Protein AF-0000000072946483 (afdb_homodimer)

Secondary structure (DSSP, 8-state):
---------GGG---TTBS--HHHHHHT--SSPEEEEEEES---HHHHHHHHHHHHHTT-SEEEEE-TTS---S--HHHHHHHHHHHTHHHH-B--EEEEE-HHHHHHIIIIIT-PEEEEEE-S-----TT---EEETT-HHHHHHHHT-SEEEEEEE-TTT--S-HHHHH-SEEEE----TT---PPPHHHHHHHHHHHHHHHHTTS-----BPPSS----/---------GGG---TTBS--HHHHHHT--SSPEEEEEEES---HHHHHHHHHHHHHTT-SEEEEE-TTS--TT--HHHHHHHHHHHTHHHH-B--EEEEE-HHHHHHIIIIIT-PEEEEEE-S-----TT---EEETT-HHHHHHHHT-SEEEEEEE-GGG--S-HHHHH-SEEEE----TT---PPPHHHHHHHHHHHHHHHHTTS-----BPPSS----

Sequence (444 aa):
MLISPAKRTFTTWSAPFLYPSLASLLAREGPMPHTLVMADSIEFSSNAGSILRHSYLLGVSGVLFGSYTGVSEHQSKAWMRSSLRMSMCYKRGGCPVVPSCDILAAVEELKMRLGYTVCILGDGYITDDSCQIPRYDLSRPQTSGKFLEAPRLLLITGGESQRRADDLLCKADVLCEVPALPYSHFSYNVGCAVTLALFERFKITRSWPRPVTIPPTCASVSMLISPAKRTFTTWSAPFLYPSLASLLAREGPMPHTLVMADSIEFSSNAGSILRHSYLLGVSGVLFGSYTGVSEHQSKAWMRSSLRMSMCYKRGGCPVVPSCDILAAVEELKMRLGYTVCILGDGYITDDSCQIPRYDLSRPQTSGKFLEAPRLLLITGGESQRRADDLLCKADVLCEVPALPYSHFSYNVGCAVTLALFERFKITRSWPRPVTIPPTCASVS

InterPro domains:
  IPR029026 tRNA (guanine-N1-)-methyltransferase, N-terminal [G3DSA:3.40.1280.10] (32-207)
  IPR029028 Alpha/beta knot methyltransferases [SSF75217] (31-203)

Structure (mmCIF, N/CA/C/O backbone):
data_AF-0000000072946483-model_v1
#
loop_
_entity.id
_entity.type
_entity.pdbx_description
1 polymer 'tRNA/rRNA methyltransferase SpoU type domain-containing protein'
#
loop_
_atom_site.group_PDB
_atom_site.id
_atom_site.type_symbol
_atom_site.label_atom_id
_atom_site.label_alt_id
_atom_site.label_comp_id
_atom_site.label_asym_id
_atom_site.label_entity_id
_atom_site.label_seq_id
_atom_site.pdbx_PDB_ins_code
_atom_site.Cartn_x
_atom_site.Cartn_y
_atom_site.Cartn_z
_atom_site.occupancy
_atom_site.B_iso_or_equiv
_atom_site.auth_seq_id
_atom_site.auth_comp_id
_atom_site.auth_asym_id
_atom_site.auth_atom_id
_atom_site.pdbx_PDB_model_num
ATOM 1 N N . MET A 1 1 ? -25.219 -16.609 34.625 1 22.17 1 MET A N 1
ATOM 2 C CA . MET A 1 1 ? -25.844 -15.609 33.781 1 22.17 1 MET A CA 1
ATOM 3 C C . MET A 1 1 ? -24.875 -15.141 32.688 1 22.17 1 MET A C 1
ATOM 5 O O . MET A 1 1 ? -23.812 -14.594 33 1 22.17 1 MET A O 1
ATOM 9 N N . LEU A 1 2 ? -24.703 -15.734 31.547 1 24.56 2 LEU A N 1
ATOM 10 C CA . LEU A 1 2 ? -23.766 -15.727 30.422 1 24.56 2 LEU A CA 1
ATOM 11 C C . LEU A 1 2 ? -23.812 -14.391 29.688 1 24.56 2 LEU A C 1
ATOM 13 O O . LEU A 1 2 ? -24.891 -13.953 29.281 1 24.56 2 LEU A O 1
ATOM 17 N N . ILE A 1 3 ? -23.109 -13.453 30.141 1 28.8 3 ILE A N 1
ATOM 18 C CA . ILE A 1 3 ? -23.188 -12.086 29.656 1 28.8 3 ILE A CA 1
ATOM 19 C C . ILE A 1 3 ? -23.141 -12.078 28.125 1 28.8 3 ILE A C 1
ATOM 21 O O . ILE A 1 3 ? -22.234 -12.664 27.516 1 28.8 3 ILE A O 1
ATOM 25 N N . SER A 1 4 ? -24.219 -11.992 27.469 1 31.03 4 SER A N 1
ATOM 26 C CA . SER A 1 4 ? -24.469 -11.922 26.047 1 31.03 4 SER A CA 1
ATOM 27 C C . SER A 1 4 ? -23.547 -10.922 25.359 1 31.03 4 SER A C 1
ATOM 29 O O . SER A 1 4 ? -23.297 -9.836 25.891 1 31.03 4 SER A O 1
ATOM 31 N N . PRO A 1 5 ? -22.609 -11.359 24.609 1 34.78 5 PRO A N 1
ATOM 32 C CA . PRO A 1 5 ? -21.656 -10.414 24.016 1 34.78 5 PRO A CA 1
ATOM 33 C C . PRO A 1 5 ? -22.328 -9.18 23.422 1 34.78 5 PRO A C 1
ATOM 35 O O . PRO A 1 5 ? -23.25 -9.305 22.625 1 34.78 5 PRO A O 1
ATOM 38 N N . ALA A 1 6 ? -22.703 -8.211 24.203 1 32.62 6 ALA A N 1
ATOM 39 C CA . ALA A 1 6 ? -23.422 -7.004 23.781 1 32.62 6 ALA A CA 1
ATOM 40 C C . ALA A 1 6 ? -22.922 -6.531 22.422 1 32.62 6 ALA A C 1
ATOM 42 O O . ALA A 1 6 ? -21.719 -6.469 22.172 1 32.62 6 ALA A O 1
ATOM 43 N N . LYS A 1 7 ? -23.625 -6.691 21.328 1 36.5 7 LYS A N 1
ATOM 44 C CA . LYS A 1 7 ? -23.562 -6.109 19.984 1 36.5 7 LYS A CA 1
ATOM 45 C C . LYS A 1 7 ? -23.047 -4.672 20.047 1 36.5 7 LYS A C 1
ATOM 47 O O . LYS A 1 7 ? -23.781 -3.756 20.406 1 36.5 7 LYS A O 1
ATOM 52 N N . ARG A 1 8 ? -21.875 -4.371 20.406 1 38.44 8 ARG A N 1
ATOM 53 C CA . ARG A 1 8 ? -21.391 -2.998 20.469 1 38.44 8 ARG A CA 1
ATOM 54 C C . ARG A 1 8 ? -21.609 -2.281 19.141 1 38.44 8 ARG A C 1
ATOM 56 O O . ARG A 1 8 ? -21.188 -2.77 18.078 1 38.44 8 ARG A O 1
ATOM 63 N N . THR A 1 9 ? -22.688 -1.587 18.812 1 39.88 9 THR A N 1
ATOM 64 C CA . THR A 1 9 ? -23.109 -0.805 17.656 1 39.88 9 THR A CA 1
ATOM 65 C C . THR A 1 9 ? -22.125 0.33 17.391 1 39.88 9 THR A C 1
ATOM 67 O O . THR A 1 9 ? -21.391 0.752 18.281 1 39.88 9 THR A O 1
ATOM 70 N N . PHE A 1 10 ? -21.719 0.591 16.141 1 43.47 10 PHE A N 1
ATOM 71 C CA . PHE A 1 10 ? -21 1.771 15.68 1 43.47 10 PHE A CA 1
ATOM 72 C C . PHE A 1 10 ? -21.453 3.016 16.438 1 43.47 10 PHE A C 1
ATOM 74 O O . PHE A 1 10 ? -20.688 3.971 16.578 1 43.47 10 PHE A O 1
ATOM 81 N N . THR A 1 11 ? -22.656 3.197 16.734 1 43.09 11 THR A N 1
ATOM 82 C CA . THR A 1 11 ? -23.219 4.348 17.438 1 43.09 11 THR A CA 1
ATOM 83 C C . THR A 1 11 ? -22.422 4.652 18.703 1 43.09 11 THR A C 1
ATOM 85 O O . THR A 1 11 ? -22.281 5.816 19.094 1 43.09 11 THR A O 1
ATOM 88 N N . THR A 1 12 ? -22.125 3.709 19.469 1 44.38 12 THR A N 1
ATOM 89 C CA . THR A 1 12 ? -21.547 3.906 20.797 1 44.38 12 THR A CA 1
ATOM 90 C C . THR A 1 12 ? -20.016 3.902 20.734 1 44.38 12 THR A C 1
ATOM 92 O O . THR A 1 12 ? -19.344 3.785 21.75 1 44.38 12 THR A O 1
ATOM 95 N N . TRP A 1 13 ? -19.516 3.564 19.672 1 46.69 13 TRP A N 1
ATOM 96 C CA . TRP A 1 13 ? -18.062 3.623 19.734 1 46.69 13 TRP A CA 1
ATOM 97 C C . TRP A 1 13 ? -17.594 4.98 20.266 1 46.69 13 TRP A C 1
ATOM 99 O O . TRP A 1 13 ? -17.453 5.93 19.484 1 46.69 13 TRP A O 1
ATOM 109 N N . SER A 1 14 ? -18.188 5.621 21.219 1 47.38 14 SER A N 1
ATOM 110 C CA . SER A 1 14 ? -17.641 6.629 22.109 1 47.38 14 SER A CA 1
ATOM 111 C C . SER A 1 14 ? -16.234 6.234 22.594 1 47.38 14 SER A C 1
ATOM 113 O O . SER A 1 14 ? -15.945 6.34 23.797 1 47.38 14 SER A O 1
ATOM 115 N N . ALA A 1 15 ? -15.641 5.402 21.859 1 49.12 15 ALA A N 1
ATOM 116 C CA . ALA A 1 15 ? -14.367 5.215 22.547 1 49.12 15 ALA A CA 1
ATOM 117 C C . ALA A 1 15 ? -13.648 6.547 22.734 1 49.12 15 ALA A C 1
ATOM 119 O O . ALA A 1 15 ? -13.633 7.387 21.828 1 49.12 15 ALA A O 1
ATOM 120 N N . PRO A 1 16 ? -13.609 7.004 23.953 1 46.94 16 PRO A N 1
ATOM 121 C CA . PRO A 1 16 ? -12.883 8.234 24.297 1 46.94 16 PRO A CA 1
ATOM 122 C C . PRO A 1 16 ? -11.711 8.5 23.359 1 46.94 16 PRO A C 1
ATOM 124 O O . PRO A 1 16 ? -11.281 9.648 23.219 1 46.94 16 PRO A O 1
ATOM 127 N N . PHE A 1 17 ? -11.164 7.504 22.875 1 52.47 17 PHE A N 1
ATOM 128 C CA . PHE A 1 17 ? -9.945 7.746 22.109 1 52.47 17 PHE A CA 1
ATOM 129 C C . PHE A 1 17 ? -10.281 8.195 20.688 1 52.47 17 PHE A C 1
ATOM 131 O O . PHE A 1 17 ? -9.414 8.711 19.984 1 52.47 17 PHE A O 1
ATOM 138 N N . LEU A 1 18 ? -11.609 8.148 20.578 1 61.16 18 LEU A N 1
ATOM 139 C CA . LEU A 1 18 ? -12.039 8.625 19.281 1 61.16 18 LEU A CA 1
ATOM 140 C C . LEU A 1 18 ? -12.289 10.125 19.297 1 61.16 18 LEU A C 1
ATOM 142 O O . LEU A 1 18 ? -12.93 10.641 20.219 1 61.16 18 LEU A O 1
ATOM 146 N N . TYR A 1 19 ? -11.477 10.859 18.703 1 70.31 19 TYR A N 1
ATOM 147 C CA . TYR A 1 19 ? -11.656 12.219 18.219 1 70.31 19 TYR A CA 1
ATOM 148 C C . TYR A 1 19 ? -11.047 13.227 19.188 1 70.31 19 TYR A C 1
ATOM 150 O O . TYR A 1 19 ? -11.727 14.164 19.625 1 70.31 19 TYR A O 1
ATOM 158 N N . PRO A 1 20 ? -9.781 12.898 19.625 1 76.75 20 PRO A N 1
ATOM 159 C CA . PRO A 1 20 ? -9.117 13.953 20.391 1 76.75 20 PRO A CA 1
ATOM 160 C C . PRO A 1 20 ? -8.93 15.234 19.594 1 76.75 20 PRO A C 1
ATOM 162 O O . PRO A 1 20 ? -8.93 15.203 18.359 1 76.75 20 PRO A O 1
ATOM 165 N N . SER A 1 21 ? -8.906 16.328 20.438 1 84.25 21 SER A N 1
ATOM 166 C CA . SER A 1 21 ? -8.383 17.516 19.781 1 84.25 21 SER A CA 1
ATOM 167 C C . SER A 1 21 ? -6.902 17.359 19.453 1 84.25 21 SER A C 1
ATOM 169 O O . SER A 1 21 ? -6.219 16.5 20.016 1 84.25 21 SER A O 1
ATOM 171 N N . LEU A 1 22 ? -6.438 18.156 18.469 1 87.19 22 LEU A N 1
ATOM 172 C CA . LEU A 1 22 ? -5.016 18.141 18.156 1 87.19 22 LEU A CA 1
ATOM 173 C C . LEU A 1 22 ? -4.18 18.422 19.406 1 87.19 22 LEU A C 1
ATOM 175 O O . LEU A 1 22 ? -3.176 17.75 19.656 1 87.19 22 LEU A O 1
ATOM 179 N N . ALA A 1 23 ? -4.598 19.375 20.156 1 87.38 23 ALA A N 1
ATOM 180 C CA . ALA A 1 23 ? -3.887 19.75 21.375 1 87.38 23 ALA A CA 1
ATOM 181 C C . ALA A 1 23 ? -3.803 18.578 22.344 1 87.38 23 ALA A C 1
ATOM 183 O O . ALA A 1 23 ? -2.75 18.312 22.938 1 87.38 23 ALA A O 1
ATOM 184 N N . SER A 1 24 ? -4.887 17.828 22.516 1 85.12 24 SER A N 1
ATOM 185 C CA . SER A 1 24 ? -4.914 16.688 23.422 1 85.12 24 SER A CA 1
ATOM 186 C C . SER A 1 24 ? -4.023 15.562 22.906 1 85.12 24 SER A C 1
ATOM 188 O O . SER A 1 24 ? -3.383 14.867 23.703 1 85.12 24 SER A O 1
ATOM 190 N N . LEU A 1 25 ? -4.02 15.367 21.641 1 84.94 25 LEU A N 1
ATOM 191 C CA . LEU A 1 25 ? -3.156 14.367 21.016 1 84.94 25 LEU A CA 1
ATOM 192 C C . LEU A 1 25 ? -1.687 14.68 21.281 1 84.94 25 LEU A C 1
ATOM 194 O O . LEU A 1 25 ? -0.921 13.797 21.688 1 84.94 25 LEU A O 1
ATOM 198 N N . LEU A 1 26 ? -1.35 15.883 21.172 1 85.5 26 LEU A N 1
ATOM 199 C CA . LEU A 1 26 ? 0.041 16.312 21.297 1 85.5 26 LEU A CA 1
ATOM 200 C C . LEU A 1 26 ? 0.484 16.297 22.766 1 85.5 26 LEU A C 1
ATOM 202 O O . LEU A 1 26 ? 1.663 16.078 23.062 1 85.5 26 LEU A O 1
ATOM 206 N N . ALA A 1 27 ? -0.431 16.5 23.656 1 82.5 27 ALA A N 1
ATOM 207 C CA . ALA A 1 27 ? -0.135 16.5 25.094 1 82.5 27 ALA A CA 1
ATOM 208 C C . ALA A 1 27 ? 0.237 15.109 25.578 1 82.5 27 ALA A C 1
ATOM 210 O O . ALA A 1 27 ? 0.903 14.961 26.609 1 82.5 27 ALA A O 1
ATOM 211 N N . ARG A 1 28 ? -0.182 14.141 24.828 1 75.44 28 ARG A N 1
ATOM 212 C CA . ARG A 1 28 ? 0.054 12.758 25.234 1 75.44 28 ARG A CA 1
ATOM 213 C C . ARG A 1 28 ? 1.258 12.172 24.516 1 75.44 28 ARG A C 1
ATOM 215 O O . ARG A 1 28 ? 1.491 10.961 24.562 1 75.44 28 ARG A O 1
ATOM 222 N N . GLU A 1 29 ? 1.857 13.023 23.828 1 71.81 29 GLU A N 1
ATOM 223 C CA . GLU A 1 29 ? 2.98 12.516 23.047 1 71.81 29 GLU A CA 1
ATOM 224 C C . GLU A 1 29 ? 4.066 11.938 23.953 1 71.81 29 GLU A C 1
ATOM 226 O O . GLU A 1 29 ? 4.484 12.578 24.922 1 71.81 29 GLU A O 1
ATOM 231 N N . GLY A 1 30 ? 4.219 10.703 23.891 1 65.81 30 GLY A N 1
ATOM 232 C CA . GLY A 1 30 ? 5.297 10.039 24.609 1 65.81 30 GLY A CA 1
ATOM 233 C C . GLY A 1 30 ? 6.656 10.242 23.969 1 65.81 30 GLY A C 1
ATOM 234 O O . GLY A 1 30 ? 6.863 11.211 23.234 1 65.81 30 GLY A O 1
ATOM 235 N N . PRO A 1 31 ? 7.551 9.328 24.375 1 66.81 31 PRO A N 1
ATOM 236 C CA . PRO A 1 31 ? 8.898 9.43 23.812 1 66.81 31 PRO A CA 1
ATOM 237 C C . PRO A 1 31 ? 8.922 9.297 22.297 1 66.81 31 PRO A C 1
ATOM 239 O O . PRO A 1 31 ? 8.094 8.594 21.719 1 66.81 31 PRO A O 1
ATOM 242 N N . MET A 1 32 ? 9.883 9.953 21.688 1 66.06 32 MET A N 1
ATOM 243 C CA . MET A 1 32 ? 10.117 9.945 20.234 1 66.06 32 MET A CA 1
ATOM 244 C C . MET A 1 32 ? 10.555 8.562 19.766 1 66.06 32 MET A C 1
ATOM 246 O O . MET A 1 32 ? 11.039 7.758 20.562 1 66.06 32 MET A O 1
ATOM 250 N N . PRO A 1 33 ? 10.102 8.273 18.484 1 73.5 33 PRO A N 1
ATOM 251 C CA . PRO A 1 33 ? 9.625 9.164 17.422 1 73.5 33 PRO A CA 1
ATOM 252 C C . PRO A 1 33 ? 8.102 9.266 17.375 1 73.5 33 PRO A C 1
ATOM 254 O O . PRO A 1 33 ? 7.41 8.344 17.812 1 73.5 33 PRO A O 1
ATOM 257 N N . HIS A 1 34 ? 7.684 10.492 16.844 1 88.56 34 HIS A N 1
ATOM 258 C CA . HIS A 1 34 ? 6.27 10.758 16.609 1 88.56 34 HIS A CA 1
ATOM 259 C C . HIS A 1 34 ? 5.988 10.953 15.125 1 88.56 34 HIS A C 1
ATOM 261 O O . HIS A 1 34 ? 6.664 11.734 14.461 1 88.56 34 HIS A O 1
ATOM 267 N N . THR A 1 35 ? 5.102 10.102 14.656 1 94.44 35 THR A N 1
ATOM 268 C CA . THR A 1 35 ? 4.641 10.234 13.281 1 94.44 35 THR A CA 1
ATOM 269 C C . THR A 1 35 ? 3.168 10.625 13.242 1 94.44 35 THR A C 1
ATOM 271 O O . THR A 1 35 ? 2.33 9.977 13.875 1 94.44 35 THR A O 1
ATOM 274 N N . LEU A 1 36 ? 2.898 11.711 12.578 1 95.44 36 LEU A N 1
ATOM 275 C CA . LEU A 1 36 ? 1.517 12.086 12.297 1 95.44 36 LEU A CA 1
ATOM 276 C C . LEU A 1 36 ? 1.228 12.008 10.805 1 95.44 36 LEU A C 1
ATOM 278 O O . LEU A 1 36 ? 2.096 12.312 9.984 1 95.44 36 LEU A O 1
ATOM 282 N N . VAL A 1 37 ? 0.019 11.586 10.5 1 96.88 37 VAL A N 1
ATOM 283 C CA . VAL A 1 37 ? -0.457 11.609 9.125 1 96.88 37 VAL A CA 1
ATOM 284 C C . VAL A 1 37 ? -1.591 12.625 8.992 1 96.88 37 VAL A C 1
ATOM 286 O O . VAL A 1 37 ? -2.553 12.594 9.766 1 96.88 37 VAL A O 1
ATOM 289 N N . MET A 1 38 ? -1.411 13.531 8.102 1 95.5 38 MET A N 1
ATOM 290 C CA . MET A 1 38 ? -2.465 14.484 7.77 1 95.5 38 MET A CA 1
ATOM 291 C C . MET A 1 38 ? -3.068 14.188 6.406 1 95.5 38 MET A C 1
ATOM 293 O O . MET A 1 38 ? -2.373 14.227 5.391 1 95.5 38 MET A O 1
ATOM 297 N N . ALA A 1 39 ? -4.305 13.828 6.43 1 93.31 39 ALA A N 1
ATOM 298 C CA . ALA A 1 39 ? -5.043 13.469 5.223 1 93.31 39 ALA A CA 1
ATOM 299 C C . ALA A 1 39 ? -5.918 14.617 4.746 1 93.31 39 ALA A C 1
ATOM 301 O O . ALA A 1 39 ? -6.965 14.898 5.336 1 93.31 39 ALA A O 1
ATOM 302 N N . ASP A 1 40 ? -5.508 15.18 3.609 1 90.31 40 ASP A N 1
ATOM 303 C CA . ASP A 1 40 ? -6.156 16.359 3.053 1 90.31 40 ASP A CA 1
ATOM 304 C C . ASP A 1 40 ? -7.207 15.977 2.014 1 90.31 40 ASP A C 1
ATOM 306 O O . ASP A 1 40 ? -6.871 15.469 0.939 1 90.31 40 ASP A O 1
ATOM 310 N N . SER A 1 41 ? -8.477 16.234 2.34 1 88.25 41 SER A N 1
ATOM 311 C CA . SER A 1 41 ? -9.586 16.156 1.397 1 88.25 41 SER A CA 1
ATOM 312 C C . SER A 1 41 ? -9.703 14.75 0.813 1 88.25 41 SER A C 1
ATOM 314 O O . SER A 1 41 ? -9.82 14.586 -0.403 1 88.25 41 SER A O 1
ATOM 316 N N . ILE A 1 42 ? -9.57 13.797 1.718 1 89.62 42 ILE A N 1
ATOM 317 C CA . ILE A 1 42 ? -9.773 12.422 1.281 1 89.62 42 ILE A CA 1
ATOM 318 C C . ILE A 1 42 ? -11.242 12.203 0.935 1 89.62 42 ILE A C 1
ATOM 320 O O . ILE A 1 42 ? -12.125 12.445 1.763 1 89.62 42 ILE A O 1
ATOM 324 N N . GLU A 1 43 ? -11.516 11.75 -0.214 1 85.88 43 GLU A N 1
ATOM 325 C CA . GLU A 1 43 ? -12.883 11.688 -0.724 1 85.88 43 GLU A CA 1
ATOM 326 C C . GLU A 1 43 ? -13.562 10.383 -0.317 1 85.88 43 GLU A C 1
ATOM 328 O O . GLU A 1 43 ? -14.688 10.391 0.189 1 85.88 43 GLU A O 1
ATOM 333 N N . PHE A 1 44 ? -12.867 9.32 -0.447 1 87.5 44 PHE A N 1
ATOM 334 C CA . PHE A 1 44 ? -13.516 8.023 -0.284 1 87.5 44 PHE A CA 1
ATOM 335 C C . PHE A 1 44 ? -13.195 7.426 1.081 1 87.5 44 PHE A C 1
ATOM 337 O O . PHE A 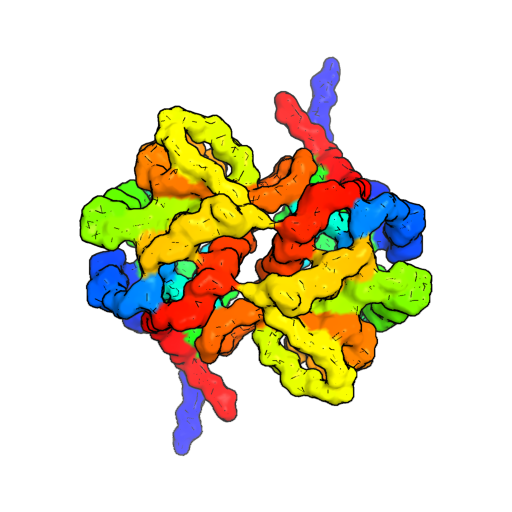1 44 ? -12.031 7.359 1.479 1 87.5 44 PHE A O 1
ATOM 344 N N . SER A 1 45 ? -14.195 6.922 1.759 1 89.88 45 SER A N 1
ATOM 345 C CA . SER A 1 45 ? -14.039 6.332 3.084 1 89.88 45 SER A CA 1
ATOM 346 C C . SER A 1 45 ? -13.141 5.102 3.035 1 89.88 45 SER A C 1
ATOM 348 O O . SER A 1 45 ? -12.461 4.789 4.016 1 89.88 45 SER A O 1
ATOM 350 N N . SER A 1 46 ? -13.078 4.434 1.913 1 89.69 46 SER A N 1
ATOM 351 C CA . SER A 1 46 ? -12.195 3.277 1.769 1 89.69 46 SER A CA 1
ATOM 352 C C . SER A 1 46 ? -10.727 3.682 1.89 1 89.69 46 SER A C 1
ATOM 354 O O . SER A 1 46 ? -9.93 2.959 2.486 1 89.69 46 SER A O 1
ATOM 356 N N . ASN A 1 47 ? -10.461 4.867 1.349 1 91.88 47 ASN A N 1
ATOM 357 C CA . ASN A 1 47 ? -9.102 5.375 1.461 1 91.88 47 ASN A CA 1
ATOM 358 C C . ASN A 1 47 ? -8.773 5.801 2.891 1 91.88 47 ASN A C 1
ATOM 360 O O . ASN A 1 47 ? -7.695 5.504 3.4 1 91.88 47 ASN A O 1
ATOM 364 N N . ALA A 1 48 ? -9.719 6.43 3.477 1 92.31 48 ALA A N 1
ATOM 365 C CA . ALA A 1 48 ? -9.539 6.82 4.871 1 92.31 48 ALA A CA 1
ATOM 366 C C . ALA A 1 48 ? -9.344 5.594 5.762 1 92.31 48 ALA A C 1
ATOM 368 O O . ALA A 1 48 ? -8.492 5.59 6.652 1 92.31 48 ALA A O 1
ATOM 369 N N . GLY A 1 49 ? -10.148 4.598 5.492 1 92.44 49 GLY A N 1
ATOM 370 C CA . GLY A 1 49 ? -10.008 3.352 6.23 1 92.44 49 GLY A CA 1
ATOM 371 C C . GLY A 1 49 ? -8.633 2.725 6.078 1 92.44 49 GLY A C 1
ATOM 372 O O . GLY A 1 49 ? -8.047 2.264 7.059 1 92.44 49 GLY A O 1
ATOM 373 N N . SER A 1 50 ? -8.156 2.721 4.895 1 94.31 50 SER A N 1
ATOM 374 C CA . SER A 1 50 ? -6.828 2.186 4.621 1 94.31 50 SER A CA 1
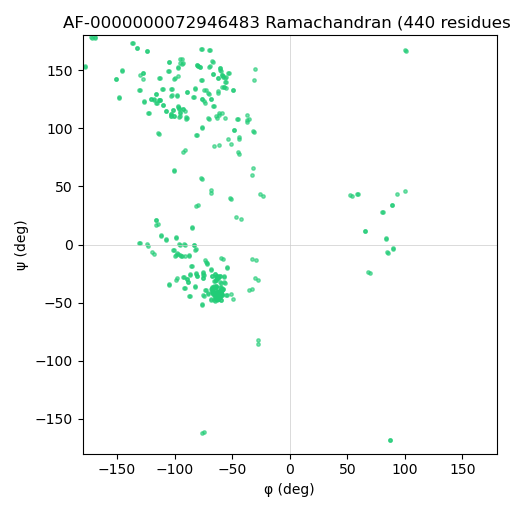ATOM 375 C C . SER A 1 50 ? -5.754 2.98 5.355 1 94.31 50 SER A C 1
ATOM 377 O O . SER A 1 50 ? -4.855 2.398 5.969 1 94.31 50 SER A O 1
ATOM 379 N N . ILE A 1 51 ? -5.859 4.266 5.332 1 95.62 51 ILE A N 1
ATOM 380 C CA . ILE A 1 51 ? -4.91 5.137 6.012 1 95.62 51 ILE A CA 1
ATOM 381 C C . ILE A 1 51 ? -4.93 4.852 7.512 1 95.62 51 ILE A C 1
ATOM 383 O O . ILE A 1 51 ? -3.879 4.691 8.133 1 95.62 51 ILE A O 1
ATOM 387 N N . LEU A 1 52 ? -6.086 4.707 8.023 1 92.94 52 LEU A N 1
ATOM 388 C CA . LEU A 1 52 ? -6.23 4.457 9.453 1 92.94 52 LEU A CA 1
ATOM 389 C C . LEU A 1 52 ? -5.641 3.104 9.828 1 92.94 52 LEU A C 1
ATOM 391 O O . LEU A 1 52 ? -4.871 3.004 10.789 1 92.94 52 LEU A O 1
ATOM 395 N N . ARG A 1 53 ? -5.98 2.119 9.094 1 92.62 53 ARG A N 1
ATOM 396 C CA . ARG A 1 53 ? -5.516 0.769 9.391 1 92.62 53 ARG A CA 1
ATOM 397 C C . ARG A 1 53 ? -3.992 0.693 9.359 1 92.62 53 ARG A C 1
ATOM 399 O O . ARG A 1 53 ? -3.371 0.185 10.289 1 92.62 53 ARG A O 1
ATOM 406 N N . HIS A 1 54 ? -3.438 1.211 8.375 1 95.38 54 HIS A N 1
ATOM 407 C CA . HIS A 1 54 ? -2 1.045 8.188 1 95.38 54 HIS A CA 1
ATOM 408 C C . HIS A 1 54 ? -1.215 2.02 9.062 1 95.38 54 HIS A C 1
ATOM 410 O O . HIS A 1 54 ? -0.077 1.738 9.445 1 95.38 54 HIS A O 1
ATOM 416 N N . SER A 1 55 ? -1.841 3.139 9.375 1 93.88 55 SER A N 1
ATOM 417 C CA . SER A 1 55 ? -1.236 4.012 10.375 1 93.88 55 SER A CA 1
ATOM 418 C C . SER A 1 55 ? -1.079 3.297 11.719 1 93.88 55 SER A C 1
ATOM 420 O O . SER A 1 55 ? -0.029 3.389 12.352 1 93.88 55 SER A O 1
ATOM 422 N N . TYR A 1 56 ? -2.035 2.521 12.062 1 89.56 56 TYR A N 1
ATOM 423 C CA . TYR A 1 56 ? -1.969 1.745 13.297 1 89.56 56 TYR A CA 1
ATOM 424 C C . TYR A 1 56 ? -0.894 0.668 13.203 1 89.56 56 TYR A C 1
ATOM 426 O O . TYR A 1 56 ? -0.047 0.552 14.094 1 89.56 56 TYR A O 1
ATOM 434 N N . LEU A 1 57 ? -0.914 -0.019 12.141 1 91.06 57 LEU A N 1
ATOM 435 C CA . LEU A 1 57 ? 0.004 -1.14 11.961 1 91.06 57 LEU A CA 1
ATOM 436 C C . LEU A 1 57 ? 1.453 -0.665 11.977 1 91.06 57 LEU A C 1
ATOM 438 O O . LEU A 1 57 ? 2.35 -1.407 12.383 1 91.06 57 LEU A O 1
ATOM 442 N N . LEU A 1 58 ? 1.643 0.584 11.57 1 93 58 LEU A N 1
ATOM 443 C CA . LEU A 1 58 ? 3.018 1.02 11.344 1 93 58 LEU A CA 1
ATOM 444 C C . LEU A 1 58 ? 3.432 2.062 12.375 1 93 58 LEU A C 1
ATOM 446 O O . LEU A 1 58 ? 4.457 2.729 12.211 1 93 58 LEU A O 1
ATOM 450 N N . GLY A 1 59 ? 2.602 2.295 13.359 1 89.12 59 GLY A N 1
ATOM 451 C CA . GLY A 1 59 ? 3.018 3 14.562 1 89.12 59 GLY A CA 1
ATOM 452 C C . GLY A 1 59 ? 2.852 4.504 14.461 1 89.12 59 GLY A C 1
ATOM 453 O O . GLY A 1 59 ? 3.664 5.262 14.992 1 89.12 59 GLY A O 1
ATOM 454 N N . VAL A 1 60 ? 1.899 4.938 13.805 1 92.75 60 VAL A N 1
ATOM 455 C CA . VAL A 1 60 ? 1.576 6.355 13.703 1 92.75 60 VAL A CA 1
ATOM 456 C C . VAL A 1 60 ? 0.912 6.832 14.992 1 92.75 60 VAL A C 1
ATOM 458 O O . VAL A 1 60 ? 0.077 6.129 15.562 1 92.75 60 VAL A O 1
ATOM 461 N N . SER A 1 61 ? 1.282 8.031 15.352 1 91.31 61 SER A N 1
ATOM 462 C CA . SER A 1 61 ? 0.81 8.562 16.625 1 91.31 61 SER A CA 1
ATOM 463 C C . SER A 1 61 ? -0.604 9.125 16.5 1 91.31 61 SER A C 1
ATOM 465 O O . SER A 1 61 ? -1.317 9.25 17.5 1 91.31 61 SER A O 1
ATOM 467 N N . GLY A 1 62 ? -0.964 9.5 15.352 1 91.88 62 GLY A N 1
ATOM 468 C CA . GLY A 1 62 ? -2.297 10.031 15.109 1 91.88 62 GLY A CA 1
ATOM 469 C C . GLY A 1 62 ? -2.543 10.375 13.648 1 91.88 62 GLY A C 1
ATOM 470 O O . GLY A 1 62 ? -1.605 10.688 12.914 1 91.88 62 GLY A O 1
ATOM 471 N N . VAL A 1 63 ? -3.795 10.312 13.305 1 93.81 63 VAL A N 1
ATOM 472 C CA . VAL A 1 63 ? -4.207 10.695 11.961 1 93.81 63 VAL A CA 1
ATOM 473 C C . VAL A 1 63 ? -5.121 11.922 12.031 1 93.81 63 VAL A C 1
ATOM 475 O O . VAL A 1 63 ? -6.086 11.938 12.797 1 93.81 63 VAL A O 1
ATOM 478 N N . LEU A 1 64 ? -4.77 12.922 11.219 1 93.06 64 LEU A N 1
ATOM 479 C CA . LEU A 1 64 ? -5.527 14.164 11.141 1 93.06 64 LEU A CA 1
ATOM 480 C C . LEU A 1 64 ? -6.246 14.273 9.797 1 93.06 64 LEU A C 1
ATOM 482 O O . LEU A 1 64 ? -5.605 14.273 8.742 1 93.06 64 LEU A O 1
ATOM 486 N N . PHE A 1 65 ? -7.551 14.367 9.898 1 91.31 65 PHE A N 1
ATOM 487 C CA . PHE A 1 65 ? -8.32 14.617 8.68 1 91.31 65 PHE A CA 1
ATOM 488 C C . PHE A 1 65 ? -8.703 16.094 8.578 1 91.31 65 PHE A C 1
ATOM 490 O O . PHE A 1 65 ? -8.977 16.734 9.586 1 91.31 65 PHE A O 1
ATOM 497 N N . GLY A 1 66 ? -8.672 16.594 7.355 1 87 66 GLY A N 1
ATOM 498 C CA . GLY A 1 66 ? -9.078 17.969 7.121 1 87 66 GLY A CA 1
ATOM 499 C C . GLY A 1 66 ? -9.164 18.312 5.648 1 87 66 GLY A C 1
ATOM 500 O O . GLY A 1 66 ? -9.141 17.438 4.789 1 87 66 GLY A O 1
ATOM 501 N N . SER A 1 67 ? -9.57 19.5 5.414 1 79.06 67 SER A N 1
ATOM 502 C CA . SER A 1 67 ? -9.594 20.016 4.051 1 79.06 67 SER A CA 1
ATOM 503 C C . SER A 1 67 ? -8.922 21.375 3.963 1 79.06 67 SER A C 1
ATOM 505 O O . SER A 1 67 ? -9.109 22.234 4.836 1 79.06 67 SER A O 1
ATOM 507 N N . TYR A 1 68 ? -8.102 21.453 2.973 1 66.69 68 TYR A N 1
ATOM 508 C CA . TYR A 1 68 ? -7.434 22.719 2.73 1 66.69 68 TYR A CA 1
ATOM 509 C C . TYR A 1 68 ? -8.438 23.812 2.361 1 66.69 68 TYR A C 1
ATOM 511 O O . TYR A 1 68 ? -8.258 24.969 2.711 1 66.69 68 TYR A O 1
ATOM 519 N N . THR A 1 69 ? -9.477 23.422 1.627 1 61.53 69 THR A N 1
ATOM 520 C CA . THR A 1 69 ? -10.438 24.438 1.179 1 61.53 69 THR A CA 1
ATOM 521 C C . THR A 1 69 ? -11.484 24.703 2.256 1 61.53 69 THR A C 1
ATOM 523 O O . THR A 1 69 ? -12.328 25.594 2.102 1 61.53 69 THR A O 1
ATOM 526 N N . GLY A 1 70 ? -11.227 24.25 3.473 1 58.31 70 GLY A N 1
ATOM 527 C CA . GLY A 1 70 ? -12.133 24.484 4.582 1 58.31 70 GLY A CA 1
ATOM 528 C C . GLY A 1 70 ? -13.438 23.719 4.457 1 58.31 70 GLY A C 1
ATOM 529 O O . GLY A 1 70 ? -14.219 23.656 5.41 1 58.31 70 GLY A O 1
ATOM 530 N N . VAL A 1 71 ? -13.891 23.344 3.283 1 53.25 71 VAL A N 1
ATOM 531 C CA . VAL A 1 71 ? -15.164 22.656 3.105 1 53.25 71 VAL A CA 1
ATOM 532 C C . VAL A 1 71 ? -14.953 21.141 3.156 1 53.25 71 VAL A C 1
ATOM 534 O O . VAL A 1 71 ? -14.25 20.578 2.312 1 53.25 71 VAL A O 1
ATOM 537 N N . SER A 1 72 ? -14.859 20.547 4.297 1 55.66 72 SER A N 1
ATOM 538 C CA . SER A 1 72 ? -14.773 19.094 4.332 1 55.66 72 SER A CA 1
ATOM 539 C C . SER A 1 72 ? -16.141 18.453 4.102 1 55.66 72 SER A C 1
ATOM 541 O O . SER A 1 72 ? -16.812 18.062 5.055 1 55.66 72 SER A O 1
ATOM 543 N N . GLU A 1 73 ? -16.734 18.781 2.994 1 52.47 73 GLU A N 1
ATOM 544 C CA . GLU A 1 73 ? -18.094 18.281 2.758 1 52.47 73 GLU A CA 1
ATOM 545 C C . GLU A 1 73 ? -18.156 16.766 2.885 1 52.47 73 GLU A C 1
ATOM 547 O O . GLU A 1 73 ? -19.203 16.219 3.225 1 52.47 73 GLU A O 1
ATOM 552 N N . HIS A 1 74 ? -16.984 16.172 2.754 1 55.69 74 HIS A N 1
ATOM 553 C CA . HIS A 1 74 ? -17.078 14.727 2.621 1 55.69 74 HIS A CA 1
ATOM 554 C C . HIS A 1 74 ? -16.844 14.031 3.959 1 55.69 74 HIS A C 1
ATOM 556 O O . HIS A 1 74 ? -17.188 12.859 4.125 1 55.69 74 HIS A O 1
ATOM 562 N N . GLN A 1 75 ? -16.438 14.859 4.887 1 62.66 75 GLN A N 1
ATOM 563 C CA . GLN A 1 75 ? -16.078 14.172 6.129 1 62.66 75 GLN A CA 1
ATOM 564 C C . GLN A 1 75 ? -17.219 14.281 7.152 1 62.66 75 GLN A C 1
ATOM 566 O O . GLN A 1 75 ? -17.016 14.836 8.242 1 62.66 75 GLN A O 1
ATOM 571 N N . SER A 1 76 ? -18.266 13.703 6.766 1 73.69 76 SER A N 1
ATOM 572 C CA . SER A 1 76 ? -19.438 13.609 7.633 1 73.69 76 SER A CA 1
ATOM 573 C C . SER A 1 76 ? -19.25 12.539 8.703 1 73.69 76 SER A C 1
ATOM 575 O O . SER A 1 76 ? -18.266 11.789 8.672 1 73.69 76 SER A O 1
ATOM 577 N N . LYS A 1 77 ? -20.156 12.609 9.617 1 78.62 77 LYS A N 1
ATOM 578 C CA . LYS A 1 77 ? -20.156 11.562 10.633 1 78.62 77 LYS A CA 1
ATOM 579 C C . LYS A 1 77 ? -20.312 10.18 10 1 78.62 77 LYS A C 1
ATOM 581 O O . LYS A 1 77 ? -19.672 9.219 10.43 1 78.62 77 LYS A O 1
ATOM 586 N N . ALA A 1 78 ? -21.125 10.188 9.008 1 83.5 78 ALA A N 1
ATOM 587 C CA . ALA A 1 78 ? -21.344 8.93 8.305 1 83.5 78 ALA A CA 1
ATOM 588 C C . ALA A 1 78 ? -20.078 8.484 7.57 1 83.5 78 ALA A C 1
ATOM 590 O O . ALA A 1 78 ? -19.75 7.297 7.562 1 83.5 78 ALA A O 1
ATOM 591 N N . TRP A 1 79 ? -19.359 9.398 7.039 1 86.06 79 TRP A N 1
ATOM 592 C CA . TRP A 1 79 ? -18.109 9.133 6.352 1 86.06 79 TRP A CA 1
ATOM 593 C C . TRP A 1 79 ? -17.062 8.594 7.324 1 86.06 79 TRP A C 1
ATOM 595 O O . TRP A 1 79 ? -16.406 7.586 7.047 1 86.06 79 TRP A O 1
ATOM 605 N N . MET A 1 80 ? -17 9.18 8.414 1 85 80 MET A N 1
ATOM 606 C CA . MET A 1 80 ? -16.031 8.773 9.414 1 85 80 MET A CA 1
ATOM 607 C C . MET A 1 80 ? -16.359 7.387 9.961 1 85 80 MET A C 1
ATOM 609 O O . MET A 1 80 ? -15.461 6.559 10.156 1 85 80 MET A O 1
ATOM 613 N N . ARG 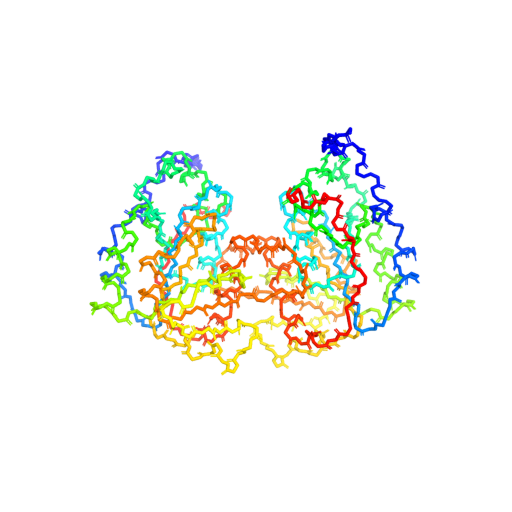A 1 81 ? -17.609 7.168 10.172 1 82.62 81 ARG A N 1
ATOM 614 C CA . ARG A 1 81 ? -18.047 5.852 10.641 1 82.62 81 ARG A CA 1
ATOM 615 C C . ARG A 1 81 ? -17.688 4.766 9.633 1 82.62 81 ARG A C 1
ATOM 617 O O . ARG A 1 81 ? -17.188 3.701 10.008 1 82.62 81 ARG A O 1
ATOM 624 N N . SER A 1 82 ? -17.969 5.102 8.445 1 87.31 82 SER A N 1
ATOM 625 C CA . SER A 1 82 ? -17.625 4.164 7.379 1 87.31 82 SER A CA 1
ATOM 626 C C . SER A 1 82 ? -16.109 3.926 7.32 1 87.31 82 SER A C 1
ATOM 628 O O . SER A 1 82 ? -15.664 2.789 7.164 1 87.31 82 SER A O 1
ATOM 630 N N . SER A 1 83 ? -15.352 4.953 7.484 1 89.06 83 SER A N 1
ATOM 631 C CA . SER A 1 83 ? -13.898 4.859 7.457 1 89.06 83 SER A CA 1
ATOM 632 C C . SER A 1 83 ? -13.375 3.988 8.594 1 89.06 83 SER A C 1
ATOM 634 O O . SER A 1 83 ? -12.508 3.137 8.383 1 89.06 83 SER A O 1
ATOM 636 N N . LEU A 1 84 ? -13.891 4.184 9.68 1 86 84 LEU A N 1
ATOM 637 C CA . LEU A 1 84 ? -13.477 3.422 10.852 1 86 84 LEU A CA 1
ATOM 638 C C . LEU A 1 84 ? -13.852 1.949 10.703 1 86 84 LEU A C 1
ATOM 640 O O . LEU A 1 84 ? -13.062 1.068 11.055 1 86 84 LEU A O 1
ATOM 644 N N . ARG A 1 85 ? -14.977 1.721 10.203 1 84.31 85 ARG A N 1
ATOM 645 C CA . ARG A 1 85 ? -15.406 0.346 9.977 1 84.31 85 ARG A CA 1
ATOM 646 C C . ARG A 1 85 ? -14.484 -0.362 8.992 1 84.31 85 ARG A C 1
ATOM 648 O O . ARG A 1 85 ? -14.047 -1.489 9.242 1 84.31 85 ARG A O 1
ATOM 655 N N . MET A 1 86 ? -14.211 0.312 7.969 1 86.62 86 MET A N 1
ATOM 656 C CA . MET A 1 86 ? -13.383 -0.276 6.922 1 86.62 86 MET A CA 1
ATOM 657 C C . MET A 1 86 ? -11.953 -0.491 7.414 1 86.62 86 MET A C 1
ATOM 659 O O . MET A 1 86 ? -11.25 -1.378 6.926 1 86.62 86 MET A O 1
ATOM 663 N N . SER A 1 87 ? -11.555 0.302 8.336 1 87.56 87 SER A N 1
ATOM 664 C CA . SER A 1 87 ? -10.211 0.175 8.891 1 87.56 87 SER A CA 1
ATOM 665 C C . SER A 1 87 ? -10.109 -1.022 9.828 1 87.56 87 SER A C 1
ATOM 667 O O . SER A 1 87 ? -9.008 -1.479 10.148 1 87.56 87 SER A O 1
ATOM 669 N N . MET A 1 88 ? -11.25 -1.449 10.406 1 81.12 88 MET A N 1
ATOM 670 C CA . MET A 1 88 ? -11.383 -2.488 11.43 1 81.12 88 MET A CA 1
ATOM 671 C C . MET A 1 88 ? -10.719 -2.059 12.734 1 81.12 88 MET A C 1
ATOM 673 O O . MET A 1 88 ? -10.477 -2.887 13.617 1 81.12 88 MET A O 1
ATOM 677 N N . CYS A 1 89 ? -10.375 -0.844 12.828 1 75.62 89 CYS A N 1
ATOM 678 C CA . CYS A 1 89 ? -9.711 -0.341 14.031 1 75.62 89 CYS A CA 1
ATOM 679 C C . CYS A 1 89 ? -10.625 -0.44 15.242 1 75.62 89 CYS A C 1
ATOM 681 O O . CYS A 1 89 ? -10.156 -0.591 16.375 1 75.62 89 CYS A O 1
ATOM 683 N N . TYR A 1 90 ? -11.844 -0.385 15.008 1 67.44 90 TYR A N 1
ATOM 684 C CA . TYR A 1 90 ? -12.797 -0.474 16.109 1 67.44 90 TYR A CA 1
ATOM 685 C C . TYR A 1 90 ? -12.719 -1.833 16.781 1 67.44 90 TYR A C 1
ATOM 687 O O . TYR A 1 90 ? -12.93 -1.938 18 1 67.44 90 TYR A O 1
ATOM 695 N N . LYS A 1 91 ? -12.375 -2.818 16.031 1 69.44 91 LYS A N 1
ATOM 696 C CA . LYS A 1 91 ? -12.344 -4.18 16.547 1 69.44 91 LYS A CA 1
ATOM 697 C C . LYS A 1 91 ? -10.953 -4.531 17.078 1 69.44 91 LYS A C 1
ATOM 699 O O . LYS A 1 91 ? -10.836 -5.23 18.094 1 69.44 91 LYS A O 1
ATOM 704 N N . ARG A 1 92 ? -9.984 -3.906 16.531 1 72.38 92 ARG A N 1
ATOM 705 C CA . ARG A 1 92 ? -8.648 -4.453 16.766 1 72.38 92 ARG A CA 1
ATOM 706 C C . ARG A 1 92 ? -7.727 -3.412 17.375 1 72.38 92 ARG A C 1
ATOM 708 O O . ARG A 1 92 ? -6.574 -3.709 17.703 1 72.38 92 ARG A O 1
ATOM 715 N N . GLY A 1 93 ? -8.242 -2.266 17.594 1 76.5 93 GLY A N 1
ATOM 716 C CA . GLY A 1 93 ? -7.402 -1.162 18.031 1 76.5 93 GLY A CA 1
ATOM 717 C C . GLY A 1 93 ? -7.023 -0.216 16.906 1 76.5 93 GLY A C 1
ATOM 718 O O . GLY A 1 93 ? -7.316 -0.482 15.734 1 76.5 93 GLY A O 1
ATOM 719 N N . GLY A 1 94 ? -6.504 0.89 17.328 1 82.81 94 GLY A N 1
ATOM 720 C CA . GLY A 1 94 ? -6.152 1.896 16.344 1 82.81 94 GLY A CA 1
ATOM 721 C C . GLY A 1 94 ? -5.328 3.033 16.906 1 82.81 94 GLY A C 1
ATOM 722 O O . GLY A 1 94 ? -4.953 3.004 18.094 1 82.81 94 GLY A O 1
ATOM 723 N N . CYS A 1 95 ? -4.969 3.93 16.062 1 84.88 95 CYS A N 1
ATOM 724 C CA . CYS A 1 95 ? -4.328 5.164 16.5 1 84.88 95 CYS A CA 1
ATOM 725 C C . CYS A 1 95 ? -5.352 6.285 16.656 1 84.88 95 CYS A C 1
ATOM 727 O O . CYS A 1 95 ? -6.457 6.203 16.109 1 84.88 95 CYS A O 1
ATOM 729 N N . PRO A 1 96 ? -5.02 7.309 17.422 1 86.56 96 PRO A N 1
ATOM 730 C CA . PRO A 1 96 ? -5.934 8.445 17.594 1 86.56 96 PRO A CA 1
ATOM 731 C C . PRO A 1 96 ? -6.266 9.125 16.266 1 86.56 96 PRO A C 1
ATOM 733 O O . PRO A 1 96 ? -5.41 9.219 15.375 1 86.56 96 PRO A O 1
ATOM 736 N N . VAL A 1 97 ? -7.539 9.602 16.234 1 89.62 97 VAL A N 1
ATOM 737 C CA . VAL A 1 97 ? -8.016 10.242 15.008 1 89.62 97 VAL A CA 1
ATOM 738 C C . VAL A 1 97 ? -8.57 11.625 15.32 1 89.62 97 VAL A C 1
ATOM 740 O O . VAL A 1 97 ? -9.438 11.773 16.188 1 89.62 97 VAL A O 1
ATOM 743 N N . VAL A 1 98 ? -8.008 12.609 14.656 1 88.38 98 VAL A N 1
ATOM 744 C CA . VAL A 1 98 ? -8.594 13.938 14.648 1 88.38 98 VAL A CA 1
ATOM 745 C C . VAL A 1 98 ? -9.461 14.117 13.398 1 88.38 98 VAL A C 1
ATOM 747 O O . VAL A 1 98 ? -8.945 14.242 12.289 1 88.38 98 VAL A O 1
ATOM 750 N N . PRO A 1 99 ? -10.742 14.172 13.602 1 85.31 99 PRO A N 1
ATOM 751 C CA . PRO A 1 99 ? -11.633 14.055 12.445 1 85.31 99 PRO A CA 1
ATOM 752 C C . PRO A 1 99 ? -11.672 15.32 11.594 1 85.31 99 PRO A C 1
ATOM 754 O O . PRO A 1 99 ? -12.062 15.273 10.422 1 85.31 99 PRO A O 1
ATOM 757 N N . SER A 1 100 ? -11.391 16.438 12.211 1 84.25 100 SER A N 1
ATOM 758 C CA . SER A 1 100 ? -11.422 17.703 11.477 1 84.25 100 SER A CA 1
ATOM 759 C C . SER A 1 100 ? -10.398 18.688 12.039 1 84.25 100 SER A C 1
ATOM 761 O O . SER A 1 100 ? -10.305 18.859 13.258 1 84.25 100 SER A O 1
ATOM 763 N N . CYS A 1 101 ? -9.602 19.141 11.094 1 84 101 CYS A N 1
ATOM 764 C CA . CYS A 1 101 ? -8.656 20.188 11.492 1 84 101 CYS A CA 1
ATOM 765 C C . CYS A 1 101 ? -8.43 21.172 10.359 1 84 101 CYS A C 1
ATOM 767 O O . CYS A 1 101 ? -8.672 20.859 9.195 1 84 101 CYS A O 1
ATOM 769 N N . ASP A 1 102 ? -8.141 22.422 10.758 1 85.62 102 ASP A N 1
ATOM 770 C CA . ASP A 1 102 ? -7.598 23.391 9.812 1 85.62 102 ASP A CA 1
ATOM 771 C C . ASP A 1 102 ? -6.16 23.031 9.438 1 85.62 102 ASP A C 1
ATOM 773 O O . ASP A 1 102 ? -5.234 23.25 10.219 1 85.62 102 ASP A O 1
ATOM 777 N N . ILE A 1 103 ? -6.027 22.578 8.203 1 89.69 103 ILE A N 1
ATOM 778 C CA . ILE A 1 103 ? -4.781 21.969 7.77 1 89.69 103 ILE A CA 1
ATOM 779 C C . ILE A 1 103 ? -3.645 22.984 7.844 1 89.69 103 ILE A C 1
ATOM 781 O O . ILE A 1 103 ? -2.58 22.688 8.398 1 89.69 103 ILE A O 1
ATOM 785 N N . LEU A 1 104 ? -3.871 24.203 7.328 1 88.94 104 LEU A N 1
ATOM 786 C CA . LEU A 1 104 ? -2.82 25.203 7.301 1 88.94 104 LEU A CA 1
ATOM 787 C C . LEU A 1 104 ? -2.408 25.609 8.711 1 88.94 104 LEU A C 1
ATOM 789 O O . LEU A 1 104 ? -1.216 25.672 9.023 1 88.94 104 LEU A O 1
ATOM 793 N N . ALA A 1 105 ? -3.359 25.828 9.539 1 89.5 105 ALA A N 1
ATOM 794 C CA . ALA A 1 105 ? -3.086 26.219 10.922 1 89.5 105 ALA A CA 1
ATOM 795 C C . ALA A 1 105 ? -2.373 25.094 11.68 1 89.5 105 ALA A C 1
ATOM 797 O O . ALA A 1 105 ? -1.444 25.359 12.445 1 89.5 105 ALA A O 1
ATOM 798 N N . ALA A 1 106 ? -2.809 23.875 11.461 1 92.69 106 ALA A N 1
ATOM 799 C CA . ALA A 1 106 ? -2.203 22.719 12.125 1 92.69 106 ALA A CA 1
ATOM 800 C C . ALA A 1 106 ? -0.747 22.547 11.703 1 92.69 106 ALA A C 1
ATOM 802 O O . ALA A 1 106 ? 0.122 22.281 12.539 1 92.69 106 ALA A O 1
ATOM 803 N N . VAL A 1 107 ? -0.515 22.703 10.445 1 94.25 107 VAL A N 1
ATOM 804 C CA . VAL A 1 107 ? 0.841 22.562 9.922 1 94.25 107 VAL A CA 1
ATOM 805 C C . VAL A 1 107 ? 1.746 23.625 10.555 1 94.25 107 VAL A C 1
ATOM 807 O O . VAL A 1 107 ? 2.861 23.312 10.984 1 94.25 107 VAL A O 1
ATOM 810 N N . GLU A 1 108 ? 1.25 24.828 10.609 1 92.81 108 GLU A N 1
ATOM 811 C CA . GLU A 1 108 ? 2.031 25.906 11.195 1 92.81 108 GLU A CA 1
ATOM 812 C C . GLU A 1 108 ? 2.348 25.641 12.664 1 92.81 108 GLU A C 1
ATOM 814 O O . GLU A 1 108 ? 3.49 25.797 13.102 1 92.81 108 GLU A O 1
ATOM 819 N N . GLU A 1 109 ? 1.38 25.219 13.328 1 92.88 109 GLU A N 1
ATOM 820 C CA . GLU A 1 109 ? 1.56 24.906 14.742 1 92.88 109 GLU A CA 1
ATOM 821 C C . GLU A 1 109 ? 2.545 23.766 14.938 1 92.88 109 GLU A C 1
ATOM 823 O O . GLU A 1 109 ? 3.473 23.859 15.742 1 92.88 109 GLU A O 1
ATOM 828 N N . LEU A 1 110 ? 2.402 22.703 14.219 1 95.5 110 LEU A N 1
ATOM 829 C CA . LEU A 1 110 ? 3.238 21.516 14.344 1 95.5 110 LEU A CA 1
ATOM 830 C C . LEU A 1 110 ? 4.68 21.812 13.953 1 95.5 110 LEU A C 1
ATOM 832 O O . LEU A 1 110 ? 5.617 21.359 14.617 1 95.5 110 LEU A O 1
ATOM 836 N N . LYS A 1 111 ? 4.816 22.609 12.945 1 95.5 111 LYS A N 1
ATOM 837 C CA . LYS A 1 111 ? 6.16 22.938 12.461 1 95.5 111 LYS A CA 1
ATOM 838 C C . LYS A 1 111 ? 6.84 23.938 13.383 1 95.5 111 LYS A C 1
ATOM 840 O O . LYS A 1 111 ? 7.945 23.703 13.867 1 95.5 111 LYS A O 1
ATOM 845 N N . MET A 1 112 ? 6.207 25.031 13.695 1 94 112 MET A N 1
ATOM 846 C CA . MET A 1 112 ? 6.844 26.156 14.367 1 94 112 MET A CA 1
ATOM 847 C C . MET A 1 112 ? 6.906 25.922 15.875 1 94 112 MET A C 1
ATOM 849 O O . MET A 1 112 ? 7.895 26.281 16.516 1 94 112 MET A O 1
ATOM 853 N N . ARG A 1 113 ? 5.945 25.328 16.438 1 91.06 113 ARG A N 1
ATOM 854 C CA . ARG A 1 113 ? 5.879 25.234 17.891 1 91.06 113 ARG A CA 1
ATOM 855 C C . ARG A 1 113 ? 6.402 23.875 18.375 1 91.06 113 ARG A C 1
ATOM 857 O O . ARG A 1 113 ? 6.988 23.781 19.453 1 91.06 113 ARG A O 1
ATOM 864 N N . LEU A 1 114 ? 6.262 22.828 17.531 1 91.81 114 LEU A N 1
ATOM 865 C CA . LEU A 1 114 ? 6.559 21.5 18.062 1 91.81 114 LEU A CA 1
ATOM 866 C C . LEU A 1 114 ? 7.703 20.844 17.281 1 91.81 114 LEU A C 1
ATOM 868 O O . LEU A 1 114 ? 8.148 19.75 17.641 1 91.81 114 LEU A O 1
ATOM 872 N N . GLY A 1 115 ? 8.133 21.453 16.234 1 93.12 115 GLY A N 1
ATOM 873 C CA . GLY A 1 115 ? 9.344 21.031 15.562 1 93.12 115 GLY A CA 1
ATOM 874 C C . GLY A 1 115 ? 9.141 19.844 14.648 1 93.12 115 GLY A C 1
ATOM 875 O O . GLY A 1 115 ? 10.055 19.047 14.43 1 93.12 115 GLY A O 1
ATOM 876 N N . TYR A 1 116 ? 7.977 19.656 14.109 1 95.75 116 TYR A N 1
ATOM 877 C CA . TYR A 1 116 ? 7.727 18.578 13.156 1 95.75 116 TYR A CA 1
ATOM 878 C C . TYR A 1 116 ? 8.367 18.875 11.812 1 95.75 116 TYR A C 1
ATOM 880 O O . TYR A 1 116 ? 8.328 20.016 11.336 1 95.75 116 TYR A O 1
ATOM 888 N N . THR A 1 117 ? 9.039 17.891 11.297 1 96.25 117 THR A N 1
ATOM 889 C CA . THR A 1 117 ? 9.383 17.938 9.875 1 96.25 117 THR A CA 1
ATOM 890 C C . THR A 1 117 ? 8.148 17.656 9.016 1 96.25 117 THR A C 1
ATOM 892 O O . THR A 1 117 ? 7.508 16.609 9.164 1 96.25 117 THR A O 1
ATOM 895 N N . VAL A 1 118 ? 7.82 18.594 8.125 1 96.38 118 VAL A N 1
ATOM 896 C CA . VAL A 1 118 ? 6.617 18.5 7.312 1 96.38 118 VAL A CA 1
ATOM 897 C C . VAL A 1 118 ? 6.969 17.922 5.941 1 96.38 118 VAL A C 1
ATOM 899 O O . VAL A 1 118 ? 7.719 18.531 5.176 1 96.38 118 VAL A O 1
ATOM 902 N N . CYS A 1 119 ? 6.383 16.781 5.664 1 95.5 119 CYS A N 1
ATOM 903 C CA . CYS A 1 119 ? 6.598 16.094 4.398 1 95.5 119 CYS A CA 1
ATOM 904 C C . CYS A 1 119 ? 5.297 15.961 3.617 1 95.5 119 CYS A C 1
ATOM 906 O O . CYS A 1 119 ? 4.301 15.453 4.137 1 95.5 119 CYS A O 1
ATOM 908 N N . ILE A 1 120 ? 5.312 16.453 2.373 1 93.06 120 ILE A N 1
ATOM 909 C CA . ILE A 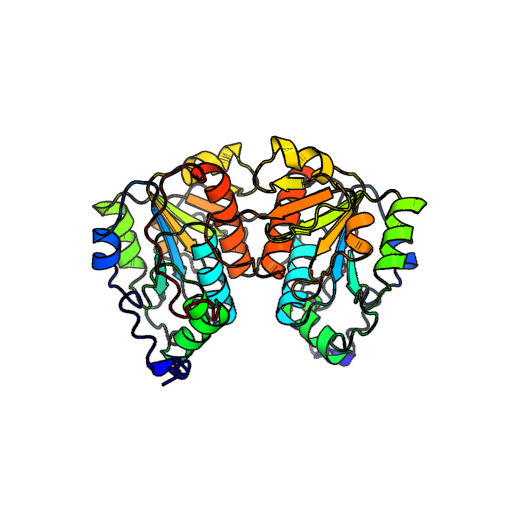1 120 ? 4.18 16.219 1.48 1 93.06 120 ILE A CA 1
ATOM 910 C C . ILE A 1 120 ? 4.477 15.039 0.559 1 93.06 120 ILE A C 1
ATOM 912 O O . ILE A 1 120 ? 5.551 14.969 -0.047 1 93.06 120 ILE A O 1
ATOM 916 N N . LEU A 1 121 ? 3.521 14.156 0.573 1 92.25 121 LEU A N 1
ATOM 917 C CA . LEU A 1 121 ? 3.652 13.008 -0.319 1 92.25 121 LEU A CA 1
ATOM 918 C C . LEU A 1 121 ? 3.16 13.352 -1.722 1 92.25 121 LEU A C 1
ATOM 920 O O . LEU A 1 121 ? 2.064 13.898 -1.885 1 92.25 121 LEU A O 1
ATOM 924 N N . GLY A 1 122 ? 4.043 13.094 -2.732 1 86.69 122 GLY A N 1
ATOM 925 C CA . GLY A 1 122 ? 3.697 13.352 -4.121 1 86.69 122 GLY A CA 1
ATOM 926 C C . GLY A 1 122 ? 3.836 12.125 -5.008 1 86.69 122 GLY A C 1
ATOM 927 O O . GLY A 1 122 ? 4.312 11.086 -4.562 1 86.69 122 GLY A O 1
ATOM 928 N N . ASP A 1 123 ? 3.254 12.266 -6.199 1 77.56 123 ASP A N 1
ATOM 929 C CA . ASP A 1 123 ? 3.328 11.18 -7.168 1 77.56 123 ASP A CA 1
ATOM 930 C C . ASP A 1 123 ? 4.102 11.602 -8.414 1 77.56 123 ASP A C 1
ATOM 932 O O . ASP A 1 123 ? 3.943 11.016 -9.484 1 77.56 123 ASP A O 1
ATOM 936 N N . GLY A 1 124 ? 4.875 12.586 -8.281 1 73.44 124 GLY A N 1
ATOM 937 C CA . GLY A 1 124 ? 5.688 13.047 -9.391 1 73.44 124 GLY A CA 1
ATOM 938 C C . GLY A 1 124 ? 4.992 14.094 -10.242 1 73.44 124 GLY A C 1
ATOM 939 O O . GLY A 1 124 ? 5.609 14.695 -11.125 1 73.44 124 GLY A O 1
ATOM 940 N N . TYR A 1 125 ? 3.746 14.406 -9.93 1 72.94 125 TYR A N 1
ATOM 941 C CA . TYR A 1 125 ? 2.996 15.289 -10.812 1 72.94 125 TYR A CA 1
ATOM 942 C C . TYR A 1 125 ? 2.953 16.703 -10.25 1 72.94 125 TYR A C 1
ATOM 944 O O . TYR A 1 125 ? 2.42 17.609 -10.891 1 72.94 125 TYR A O 1
ATOM 952 N N . ILE A 1 126 ? 3.461 16.859 -9.125 1 73.12 126 ILE A N 1
ATOM 953 C CA . ILE A 1 126 ? 3.6 18.219 -8.602 1 73.12 126 ILE A CA 1
ATOM 954 C C . ILE A 1 126 ? 4.773 18.906 -9.281 1 73.12 126 ILE A C 1
ATOM 956 O O . ILE A 1 126 ? 5.934 18.609 -9 1 73.12 126 ILE A O 1
ATOM 960 N N . THR A 1 127 ? 4.441 19.703 -10.203 1 73.25 127 THR A N 1
ATOM 961 C CA . THR A 1 127 ? 5.48 20.328 -11.016 1 73.25 127 THR A CA 1
ATOM 962 C C . THR A 1 127 ? 5.766 21.75 -10.531 1 73.25 127 THR A C 1
ATOM 964 O O . THR A 1 127 ? 6.77 22.359 -10.914 1 73.25 127 THR A O 1
ATOM 967 N N . ASP A 1 128 ? 4.93 22.203 -9.656 1 74.5 128 ASP A N 1
ATOM 968 C CA . ASP A 1 128 ? 5.145 23.547 -9.133 1 74.5 128 ASP A CA 1
ATOM 969 C C . ASP A 1 128 ? 6.434 23.625 -8.32 1 74.5 128 ASP A C 1
ATOM 971 O O . ASP A 1 128 ? 6.578 22.938 -7.309 1 74.5 128 ASP A O 1
ATOM 975 N N . ASP A 1 129 ? 7.34 24.453 -8.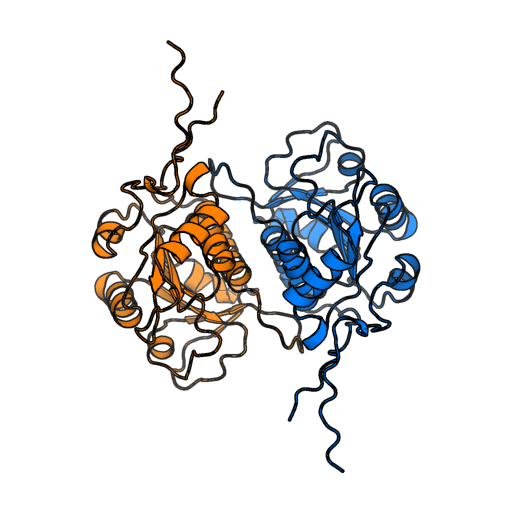75 1 79.62 129 ASP A N 1
ATOM 976 C CA . ASP A 1 129 ? 8.633 24.562 -8.078 1 79.62 129 ASP A CA 1
ATOM 977 C C . ASP A 1 129 ? 8.812 25.953 -7.473 1 79.62 129 ASP A C 1
ATOM 979 O O . ASP A 1 129 ? 9.938 26.359 -7.164 1 79.62 129 ASP A O 1
ATOM 983 N N . SER A 1 130 ? 7.758 26.656 -7.332 1 82.81 130 SER A N 1
ATOM 984 C CA . SER A 1 130 ? 7.848 28.031 -6.852 1 82.81 130 SER A CA 1
ATOM 985 C C . SER A 1 130 ? 8.359 28.094 -5.418 1 82.81 130 SER A C 1
ATOM 987 O O . SER A 1 130 ? 9.125 29 -5.062 1 82.81 130 SER A O 1
ATOM 989 N N . CYS A 1 131 ? 8.062 27.125 -4.66 1 87 131 CYS A N 1
ATOM 990 C CA . CYS A 1 131 ? 8.422 27.109 -3.244 1 87 131 CYS A CA 1
ATOM 991 C C . CYS A 1 131 ? 9.82 26.531 -3.037 1 87 131 CYS A C 1
ATOM 993 O O . CYS A 1 131 ? 10.383 26.641 -1.945 1 87 131 CYS A O 1
ATOM 995 N N . GLN A 1 132 ? 10.43 25.984 -4.008 1 88.31 132 GLN A N 1
ATOM 996 C CA . GLN A 1 132 ? 11.789 25.438 -4.004 1 88.31 132 GLN A CA 1
ATOM 997 C C . GLN A 1 132 ? 11.977 24.453 -2.859 1 88.31 132 GLN A C 1
ATOM 999 O O . GLN A 1 132 ? 12.969 24.516 -2.127 1 88.31 132 GLN A O 1
ATOM 1004 N N . ILE A 1 133 ? 11.102 23.656 -2.615 1 89.12 133 ILE A N 1
ATOM 1005 C CA . ILE A 1 133 ? 11.195 22.625 -1.575 1 89.12 133 ILE A CA 1
ATOM 1006 C C . ILE A 1 133 ? 11.969 21.422 -2.104 1 89.12 133 ILE A C 1
ATOM 1008 O O . ILE A 1 133 ? 11.805 21.031 -3.262 1 89.12 133 ILE A O 1
ATOM 1012 N N . PRO A 1 134 ? 12.922 20.953 -1.257 1 91.62 134 PRO A N 1
ATOM 1013 C CA . PRO A 1 134 ? 13.641 19.75 -1.706 1 91.62 134 PRO A CA 1
ATOM 1014 C C . PRO A 1 134 ? 12.711 18.594 -2.029 1 91.62 134 PRO A C 1
ATOM 1016 O O . PRO A 1 134 ? 11.711 18.375 -1.337 1 91.62 134 PRO A O 1
ATOM 1019 N N . ARG A 1 135 ? 13.078 17.906 -3.115 1 91.06 135 ARG A N 1
ATOM 1020 C CA . ARG A 1 135 ? 12.328 16.734 -3.564 1 91.06 135 ARG A CA 1
ATOM 1021 C C . ARG A 1 135 ? 13.148 15.461 -3.371 1 91.06 135 ARG A C 1
ATOM 1023 O O . ARG A 1 135 ? 14.336 15.43 -3.693 1 91.06 135 ARG A O 1
ATOM 1030 N N . TYR A 1 136 ? 12.477 14.508 -2.842 1 92.31 136 TYR A N 1
ATOM 1031 C CA . TYR A 1 136 ? 13.164 13.234 -2.629 1 92.31 136 TYR A CA 1
ATOM 1032 C C . TYR A 1 136 ? 12.367 12.086 -3.232 1 92.31 136 TYR A C 1
ATOM 1034 O O . TYR A 1 136 ? 11.133 12.125 -3.268 1 92.31 136 TYR A O 1
ATOM 1042 N N . ASP A 1 137 ? 13.148 11.086 -3.693 1 93 137 ASP A N 1
ATOM 1043 C CA . ASP A 1 137 ? 12.594 9.844 -4.215 1 93 137 ASP A CA 1
ATOM 1044 C C . ASP A 1 137 ? 12.484 8.789 -3.119 1 93 137 ASP A C 1
ATOM 1046 O O . ASP A 1 137 ? 13.492 8.328 -2.588 1 93 137 ASP A O 1
ATOM 1050 N N . LEU A 1 138 ? 11.258 8.367 -2.818 1 94.5 138 LEU A N 1
ATOM 1051 C CA . LEU A 1 138 ? 11 7.473 -1.697 1 94.5 138 LEU A CA 1
ATOM 1052 C C . LEU A 1 138 ? 11.734 6.148 -1.877 1 94.5 138 LEU A C 1
ATOM 1054 O O . LEU A 1 138 ? 12.062 5.477 -0.896 1 94.5 138 LEU A O 1
ATOM 1058 N N . SER A 1 139 ? 11.992 5.77 -3.1 1 91.19 139 SER A N 1
ATOM 1059 C CA . SER A 1 139 ? 12.617 4.48 -3.375 1 91.19 139 SER A CA 1
ATOM 1060 C C . SER A 1 139 ? 14.133 4.562 -3.229 1 91.19 139 SER A C 1
ATOM 1062 O O . SER A 1 139 ? 14.828 3.561 -3.4 1 91.19 139 SER A O 1
ATOM 1064 N N . ARG A 1 140 ? 14.609 5.773 -2.893 1 90.19 140 ARG A N 1
ATOM 1065 C CA . ARG A 1 140 ? 16.047 5.965 -2.719 1 90.19 140 ARG A CA 1
ATOM 1066 C C . ARG A 1 140 ? 16.375 6.285 -1.267 1 90.19 140 ARG A C 1
ATOM 1068 O O . ARG A 1 140 ? 16.406 7.453 -0.872 1 90.19 140 ARG A O 1
ATOM 1075 N N . PRO A 1 141 ? 16.719 5.293 -0.561 1 77.62 141 PRO A N 1
ATOM 1076 C CA . PRO A 1 141 ? 16.922 5.465 0.879 1 77.62 141 PRO A CA 1
ATOM 1077 C C . PRO A 1 141 ? 18.062 6.441 1.199 1 77.62 141 PRO A C 1
ATOM 1079 O O . PRO A 1 141 ? 18.016 7.129 2.223 1 77.62 141 PRO A O 1
ATOM 1082 N N . GLN A 1 142 ? 19.016 6.523 0.307 1 80 142 GLN A N 1
ATOM 1083 C CA . GLN A 1 142 ? 20.172 7.387 0.559 1 80 142 GLN A CA 1
ATOM 1084 C C . GLN A 1 142 ? 19.75 8.852 0.61 1 80 142 GLN A C 1
ATOM 1086 O O . GLN A 1 142 ? 20.406 9.664 1.269 1 80 142 GLN A O 1
ATOM 1091 N N . THR A 1 143 ? 18.688 9.164 -0.031 1 79.44 143 THR A N 1
ATOM 1092 C CA . THR A 1 143 ? 18.234 10.555 -0.082 1 79.44 143 THR A CA 1
ATOM 1093 C C . THR A 1 143 ? 17.031 10.773 0.833 1 79.44 143 THR A C 1
ATOM 1095 O O . THR A 1 143 ? 16.953 11.789 1.526 1 79.44 143 THR A O 1
ATOM 1098 N N . SER A 1 144 ? 16.219 9.773 0.913 1 76.69 144 SER A N 1
ATOM 1099 C CA . SER A 1 144 ? 14.977 9.914 1.671 1 76.69 144 SER A CA 1
ATOM 1100 C C . SER A 1 144 ? 15.195 9.641 3.154 1 76.69 144 SER A C 1
ATOM 1102 O O . SER A 1 144 ? 14.383 10.031 3.994 1 76.69 144 SER A O 1
ATOM 1104 N N . GLY A 1 145 ? 16.234 9.016 3.467 1 77 145 GLY A N 1
ATOM 1105 C CA . GLY A 1 145 ? 16.516 8.625 4.836 1 77 145 GLY A CA 1
ATOM 1106 C C . GLY A 1 145 ? 16.609 9.805 5.785 1 77 145 GLY A C 1
ATOM 1107 O O . GLY A 1 145 ? 16.172 9.711 6.938 1 77 145 GLY A O 1
ATOM 1108 N N . LYS A 1 146 ? 17.078 10.922 5.355 1 78.38 146 LYS A N 1
ATOM 1109 C CA . LYS A 1 146 ? 17.344 12.062 6.234 1 78.38 146 LYS A CA 1
ATOM 1110 C C . LYS A 1 146 ? 16.047 12.602 6.836 1 78.38 146 LYS A C 1
ATOM 1112 O O . LYS A 1 146 ? 15.961 12.812 8.047 1 78.38 146 LYS A O 1
ATOM 1117 N N . PHE A 1 147 ? 15.047 12.672 6.023 1 87.69 147 PHE A N 1
ATOM 1118 C CA . PHE A 1 147 ? 13.828 13.234 6.578 1 87.69 147 PHE A CA 1
ATOM 1119 C C . PHE A 1 147 ? 12.992 12.156 7.258 1 87.69 147 PHE A C 1
ATOM 1121 O O . PHE A 1 147 ? 12.266 12.445 8.219 1 87.69 147 PHE A O 1
ATOM 1128 N N . LEU A 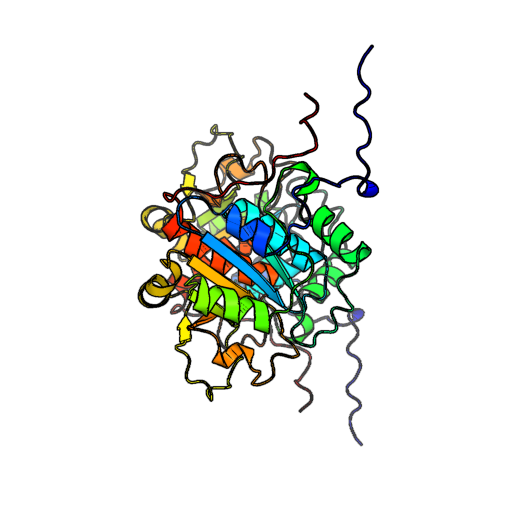1 148 ? 13.156 10.938 6.824 1 92.31 148 LEU A N 1
ATOM 1129 C CA . LEU A 1 148 ? 12.398 9.828 7.398 1 92.31 148 LEU A CA 1
ATOM 1130 C C . LEU A 1 148 ? 12.883 9.508 8.805 1 92.31 148 LEU A C 1
ATOM 1132 O O . LEU A 1 148 ? 12.172 8.859 9.578 1 92.31 148 LEU A O 1
ATOM 1136 N N . GLU A 1 149 ? 14.055 9.992 9.148 1 91.5 149 GLU A N 1
ATOM 1137 C CA . GLU A 1 149 ? 14.617 9.758 10.469 1 91.5 149 GLU A CA 1
ATOM 1138 C C . GLU A 1 149 ? 14.234 10.867 11.445 1 91.5 149 GLU A C 1
ATOM 1140 O O . GLU A 1 149 ? 14.594 10.812 12.625 1 91.5 149 GLU A O 1
ATOM 1145 N N . ALA A 1 150 ? 13.5 11.82 11 1 93.06 150 ALA A N 1
ATOM 1146 C CA . ALA A 1 150 ? 13.109 12.922 11.883 1 93.06 150 ALA A CA 1
ATOM 1147 C C . ALA A 1 150 ? 12.383 12.406 13.117 1 93.06 150 ALA A C 1
ATOM 1149 O O . ALA A 1 150 ? 11.523 11.516 13.016 1 93.06 150 ALA A O 1
ATOM 1150 N N . PRO A 1 151 ? 12.758 12.953 14.25 1 91.12 151 PRO A N 1
ATOM 1151 C CA . PRO A 1 151 ? 12.078 12.5 15.461 1 91.12 151 PRO A CA 1
ATOM 1152 C C . PRO A 1 151 ? 10.57 12.75 15.422 1 91.12 151 PRO A C 1
ATOM 1154 O O . PRO A 1 151 ? 9.797 11.961 15.977 1 91.12 151 PRO A O 1
ATOM 1157 N N . ARG A 1 152 ? 10.227 13.891 14.82 1 94 152 ARG A N 1
ATOM 1158 C CA . ARG A 1 152 ? 8.828 14.25 14.602 1 94 152 ARG A CA 1
ATOM 1159 C C . ARG A 1 152 ? 8.547 14.477 13.125 1 94 152 ARG A C 1
ATOM 1161 O O . ARG A 1 152 ? 9.086 15.414 12.523 1 94 152 ARG A O 1
ATOM 1168 N N . LEU A 1 153 ? 7.73 13.586 12.594 1 96.06 153 LEU A N 1
ATOM 1169 C CA . LEU A 1 153 ? 7.418 13.664 11.172 1 96.06 153 LEU A CA 1
ATOM 1170 C C . LEU A 1 153 ? 5.918 13.836 10.953 1 96.06 153 LEU A C 1
ATOM 1172 O O . LEU A 1 153 ? 5.117 13.109 11.539 1 96.06 153 LEU A O 1
ATOM 1176 N N . LEU A 1 154 ? 5.559 14.859 10.227 1 96.81 154 LEU A N 1
ATOM 1177 C CA . LEU A 1 154 ? 4.203 15.023 9.711 1 96.81 154 LEU A CA 1
ATOM 1178 C C . LEU A 1 154 ? 4.137 14.68 8.227 1 96.81 154 LEU A C 1
ATOM 1180 O O . LEU A 1 154 ? 4.746 15.359 7.398 1 96.81 154 LEU A O 1
ATOM 1184 N N . LEU A 1 155 ? 3.467 13.617 7.934 1 96.75 155 LEU A N 1
ATOM 1185 C CA . LEU A 1 155 ? 3.256 13.203 6.551 1 96.75 155 LEU A CA 1
ATOM 1186 C C . LEU A 1 155 ? 1.908 13.695 6.035 1 96.75 155 LEU A C 1
ATOM 1188 O O . LEU A 1 155 ? 0.859 13.305 6.555 1 96.75 155 LEU A O 1
ATOM 1192 N N . ILE A 1 156 ? 1.94 14.555 5.012 1 94.69 156 ILE A N 1
ATOM 1193 C CA . ILE A 1 156 ? 0.719 15.102 4.43 1 94.69 156 ILE A CA 1
ATOM 1194 C C . ILE A 1 156 ? 0.414 14.398 3.111 1 94.69 156 ILE A C 1
ATOM 1196 O O . ILE A 1 156 ? 1.3 14.227 2.27 1 94.69 156 ILE A O 1
ATOM 1200 N N . THR A 1 157 ? -0.786 13.922 3.008 1 93.12 157 THR A N 1
ATOM 1201 C CA . THR A 1 157 ? -1.226 13.234 1.799 1 93.12 157 THR A CA 1
ATOM 1202 C C . THR A 1 157 ? -2.584 13.758 1.343 1 93.12 157 THR A C 1
ATOM 1204 O O . THR A 1 157 ? -3.26 14.477 2.086 1 93.12 157 THR A O 1
ATOM 1207 N N . GLY A 1 158 ? -2.936 13.344 0.118 1 87.38 158 GLY A N 1
ATOM 1208 C CA . GLY A 1 158 ? -4.223 13.742 -0.429 1 87.38 158 GLY A CA 1
ATOM 1209 C C . GLY A 1 158 ? -4.176 15.078 -1.151 1 87.38 158 GLY A C 1
ATOM 1210 O O . GLY A 1 158 ? -3.096 15.578 -1.469 1 87.38 158 GLY A O 1
ATOM 1211 N N . GLY A 1 159 ? -5.266 15.625 -1.472 1 66.88 159 GLY A N 1
ATOM 1212 C CA . GLY A 1 159 ? -5.391 16.906 -2.131 1 66.88 159 GLY A CA 1
ATOM 1213 C C . GLY A 1 159 ? -5.234 16.828 -3.639 1 66.88 159 GLY A C 1
ATOM 1214 O O . GLY A 1 159 ? -4.922 17.828 -4.289 1 66.88 159 GLY A O 1
ATOM 1215 N N . GLU A 1 160 ? -5.105 15.516 -4.168 1 55.78 160 GLU A N 1
ATOM 1216 C CA . GLU A 1 160 ? -4.832 15.289 -5.586 1 55.78 160 GLU A CA 1
ATOM 1217 C C . GLU A 1 160 ? -5.371 16.438 -6.438 1 55.78 160 GLU A C 1
ATOM 1219 O O . GLU A 1 160 ? -4.648 16.984 -7.27 1 55.78 160 GLU A O 1
ATOM 1224 N N . SER A 1 161 ? -6.66 16.375 -6.73 1 47.38 161 SER A N 1
ATOM 1225 C CA . SER A 1 161 ? -7.266 17.172 -7.793 1 47.38 161 SER A CA 1
ATOM 1226 C C . SER A 1 161 ? -7.086 18.672 -7.539 1 47.38 161 SER A C 1
ATOM 1228 O O . SER A 1 161 ? -7.254 19.484 -8.445 1 47.38 161 SER A O 1
ATOM 1230 N N . GLN A 1 162 ? -6.684 19.016 -6.414 1 47.12 162 GLN A N 1
ATOM 1231 C CA . GLN A 1 162 ? -6.906 20.406 -6.078 1 47.12 162 GLN A CA 1
ATOM 1232 C C . GLN A 1 162 ? -5.633 21.062 -5.539 1 47.12 162 GLN A C 1
ATOM 1234 O O . GLN A 1 162 ? -5.637 22.234 -5.16 1 47.12 162 GLN A O 1
ATOM 1239 N N . ARG A 1 163 ? -4.488 20.219 -5.5 1 50.47 163 ARG A N 1
ATOM 1240 C CA . ARG A 1 163 ? -3.406 20.922 -4.824 1 50.47 163 ARG A CA 1
ATOM 1241 C C . ARG A 1 163 ? -2.912 22.094 -5.66 1 50.47 163 ARG A C 1
ATOM 1243 O O . ARG A 1 163 ? -2.154 21.906 -6.613 1 50.47 163 ARG A O 1
ATOM 1250 N N . ARG A 1 164 ? -3.623 22.828 -6.199 1 45.44 164 ARG A N 1
ATOM 1251 C CA . ARG A 1 164 ? -3.096 24.078 -6.719 1 45.44 164 ARG A CA 1
ATOM 1252 C C . ARG A 1 164 ? -1.916 24.562 -5.887 1 45.44 164 ARG A C 1
ATOM 1254 O O . ARG A 1 164 ? -1.749 24.156 -4.738 1 45.44 164 ARG A O 1
ATOM 1261 N N . ALA A 1 165 ? -0.995 25.344 -6.715 1 48.94 165 ALA A N 1
ATOM 1262 C CA . ALA A 1 165 ? 0.153 26.141 -6.301 1 48.94 165 ALA A CA 1
ATOM 1263 C C . ALA A 1 165 ? -0.011 26.625 -4.863 1 48.94 165 ALA A C 1
ATOM 1265 O O . ALA A 1 165 ? -0.468 27.75 -4.633 1 48.94 165 ALA A O 1
ATOM 1266 N N . ASP A 1 166 ? -0.501 25.781 -3.795 1 58.81 166 ASP A N 1
ATOM 1267 C CA . ASP A 1 166 ? -1.217 26.219 -2.598 1 58.81 166 ASP A CA 1
ATOM 1268 C C . ASP A 1 166 ? -0.263 26.375 -1.416 1 58.81 166 ASP A C 1
ATOM 1270 O O . ASP A 1 166 ? 0.844 25.828 -1.428 1 58.81 166 ASP A O 1
ATOM 1274 N N . ASP A 1 167 ? -0.477 27.281 -0.593 1 74.31 167 ASP A N 1
ATOM 1275 C CA . ASP A 1 167 ? 0.061 27.688 0.701 1 74.31 167 ASP A CA 1
ATOM 1276 C C . ASP A 1 167 ? 0.593 26.484 1.479 1 74.31 167 ASP A C 1
ATOM 1278 O O . ASP A 1 167 ? 1.626 26.578 2.145 1 74.31 167 ASP A O 1
ATOM 1282 N N . LEU A 1 168 ? 0.269 25.328 1.038 1 84.12 168 LEU A N 1
ATOM 1283 C CA . LEU A 1 168 ? 0.688 24.172 1.824 1 84.12 168 LEU A CA 1
ATOM 1284 C C . LEU A 1 168 ? 2.049 23.672 1.363 1 84.12 168 LEU A C 1
ATOM 1286 O O . LEU A 1 168 ? 2.885 23.281 2.186 1 84.12 168 LEU A O 1
ATOM 1290 N N . LEU A 1 169 ? 2.215 23.75 0.046 1 86.62 169 LEU A N 1
ATOM 1291 C CA . LEU A 1 169 ? 3.486 23.312 -0.52 1 86.62 169 LEU A CA 1
ATOM 1292 C C . LEU A 1 169 ? 4.637 24.172 0.009 1 86.62 169 LEU A C 1
ATOM 1294 O O . LEU A 1 169 ? 5.691 23.641 0.364 1 86.62 169 LEU A O 1
ATOM 1298 N N . CYS A 1 170 ? 4.383 25.406 0.099 1 89.44 170 CYS A N 1
ATOM 1299 C CA . CYS A 1 170 ? 5.426 26.328 0.525 1 89.44 170 CYS A CA 1
ATOM 1300 C C . CYS A 1 170 ? 5.707 26.188 2.016 1 89.44 170 CYS A C 1
ATOM 1302 O O . CYS A 1 170 ? 6.754 26.625 2.5 1 89.44 170 CYS A O 1
ATOM 1304 N N . LYS A 1 171 ? 4.848 25.547 2.723 1 91.06 171 LYS A N 1
ATOM 1305 C CA . LYS A 1 171 ? 5.031 25.344 4.156 1 91.06 171 LYS A CA 1
ATOM 1306 C C . LYS A 1 171 ? 5.711 24.016 4.453 1 91.06 171 LYS A C 1
ATOM 1308 O O . LYS A 1 171 ? 6.137 23.766 5.586 1 91.06 171 LYS A O 1
ATOM 1313 N N . ALA A 1 172 ? 5.848 23.203 3.461 1 92.88 172 ALA A N 1
ATOM 1314 C CA . ALA A 1 172 ? 6.453 21.891 3.66 1 92.88 172 ALA A CA 1
ATOM 1315 C C . ALA A 1 172 ? 7.973 21.984 3.711 1 92.88 172 ALA A C 1
ATOM 1317 O O . ALA A 1 172 ? 8.562 22.922 3.176 1 92.88 172 ALA A O 1
ATOM 1318 N N . ASP A 1 173 ? 8.578 21.047 4.391 1 94.56 173 ASP A N 1
ATOM 1319 C CA . ASP A 1 173 ? 10.039 20.953 4.43 1 94.56 173 ASP A CA 1
ATOM 1320 C C . ASP A 1 173 ? 10.57 20.094 3.289 1 94.56 173 ASP A C 1
ATOM 1322 O O . ASP A 1 173 ? 11.688 20.297 2.812 1 94.56 173 ASP A O 1
ATOM 1326 N N . VAL A 1 174 ? 9.797 19.156 2.869 1 93.5 174 VAL A N 1
ATOM 1327 C CA . VAL A 1 174 ? 10.242 18.203 1.851 1 93.5 174 VAL A CA 1
ATOM 1328 C C . VAL A 1 174 ? 9.047 17.719 1.039 1 93.5 174 VAL A C 1
ATOM 1330 O O . VAL A 1 174 ? 7.945 17.562 1.576 1 93.5 174 VAL A O 1
ATOM 1333 N N . LEU A 1 175 ? 9.281 17.547 -0.21 1 92 175 LEU A N 1
ATOM 1334 C CA . LEU A 1 175 ? 8.375 16.812 -1.079 1 92 175 LEU A CA 1
ATOM 1335 C C . LEU A 1 175 ? 8.906 15.398 -1.334 1 92 175 LEU A C 1
ATOM 1337 O O . LEU A 1 175 ? 9.984 15.234 -1.908 1 92 175 LEU A O 1
ATOM 1341 N N . CYS A 1 176 ? 8.164 14.406 -0.865 1 92.69 176 CYS A N 1
ATOM 1342 C CA . CYS A 1 176 ? 8.555 13.008 -1.039 1 92.69 176 CYS A CA 1
ATOM 1343 C C . CYS A 1 176 ? 7.746 12.344 -2.146 1 92.69 176 CYS A C 1
ATOM 1345 O O . CYS A 1 176 ? 6.551 12.094 -1.98 1 92.69 176 CYS A O 1
ATOM 1347 N N . GLU A 1 177 ? 8.43 12.055 -3.219 1 91.69 177 GLU A N 1
ATOM 1348 C CA . GLU A 1 177 ? 7.766 11.461 -4.375 1 91.69 177 GLU A CA 1
ATOM 1349 C C . GLU A 1 177 ? 7.762 9.938 -4.285 1 91.69 177 GLU A C 1
ATOM 1351 O O . GLU A 1 177 ? 8.789 9.328 -3.971 1 91.69 177 GLU A O 1
ATOM 1356 N N . VAL A 1 178 ? 6.621 9.367 -4.488 1 93.25 178 VAL A N 1
ATOM 1357 C CA . VAL A 1 178 ? 6.523 7.918 -4.637 1 93.25 178 VAL A CA 1
ATOM 1358 C C . VAL A 1 178 ? 6.684 7.539 -6.109 1 93.25 178 VAL A C 1
ATOM 1360 O O . VAL A 1 178 ? 5.789 7.785 -6.922 1 93.25 178 VAL A O 1
ATOM 1363 N N . PRO A 1 179 ? 7.77 6.945 -6.445 1 91.75 179 PRO A N 1
ATOM 1364 C CA . PRO A 1 179 ? 8.055 6.723 -7.863 1 91.75 179 PRO A CA 1
ATOM 1365 C C . PRO A 1 179 ? 7.27 5.551 -8.445 1 91.75 179 PRO A C 1
ATOM 1367 O O . PRO A 1 179 ? 6.875 4.641 -7.711 1 91.75 179 PRO A O 1
ATOM 1370 N N . ALA A 1 180 ? 7.02 5.586 -9.656 1 89.56 180 ALA A N 1
ATOM 1371 C CA . ALA A 1 180 ? 6.445 4.523 -10.477 1 89.56 180 ALA A CA 1
ATOM 1372 C C . ALA A 1 180 ? 7.184 4.398 -11.805 1 89.56 180 ALA A C 1
ATOM 1374 O O . ALA A 1 180 ? 8.141 5.129 -12.062 1 89.56 180 ALA A O 1
ATOM 1375 N N . LEU A 1 181 ? 6.793 3.361 -12.547 1 84.06 181 LEU A N 1
ATOM 1376 C CA . LEU A 1 181 ? 7.367 3.258 -13.883 1 84.06 181 LEU A CA 1
ATOM 1377 C C . LEU A 1 181 ? 7.16 4.547 -14.672 1 84.06 181 LEU A C 1
ATOM 1379 O O . LEU A 1 181 ? 6.113 5.188 -14.555 1 84.06 181 LEU A O 1
ATOM 1383 N N . PRO A 1 182 ? 8.164 4.727 -15.477 1 75.06 182 PRO A N 1
ATOM 1384 C CA . PRO A 1 182 ? 7.973 5.879 -16.359 1 75.06 182 PRO A CA 1
ATOM 1385 C C . PRO A 1 182 ? 6.762 5.723 -17.281 1 75.06 182 PRO A C 1
ATOM 1387 O O . PRO A 1 182 ? 6.383 4.602 -17.625 1 75.06 182 PRO A O 1
ATOM 1390 N N . TYR A 1 183 ? 6 6.707 -17.594 1 68.5 183 TYR A N 1
ATOM 1391 C CA . TYR A 1 183 ? 4.918 6.773 -18.562 1 68.5 183 TYR A CA 1
ATOM 1392 C C . TYR A 1 183 ? 3.611 6.27 -17.953 1 68.5 183 TYR A C 1
ATOM 1394 O O . TYR A 1 183 ? 2.592 6.188 -18.641 1 68.5 183 TYR A O 1
ATOM 1402 N N . SER A 1 184 ? 3.838 5.758 -16.703 1 65.06 184 SER A N 1
ATOM 1403 C CA . SER A 1 184 ? 2.574 5.422 -16.062 1 65.06 184 SER A CA 1
ATOM 1404 C C . SER A 1 184 ? 1.726 6.668 -15.828 1 65.06 184 SER A C 1
ATOM 1406 O O . SER A 1 184 ? 2.248 7.723 -15.453 1 65.06 184 SER A O 1
ATOM 1408 N N . HIS A 1 185 ? 0.715 6.848 -16.453 1 65.88 185 HIS A N 1
ATOM 1409 C CA . HIS A 1 185 ? -0.157 8.008 -16.328 1 65.88 185 HIS A CA 1
ATOM 1410 C C . HIS A 1 185 ? -1.089 7.875 -15.133 1 65.88 185 HIS A C 1
ATOM 1412 O O . HIS A 1 185 ? -2.283 8.164 -15.234 1 65.88 185 HIS A O 1
ATOM 1418 N N . PHE A 1 186 ? -0.485 7.129 -13.984 1 71.62 186 PHE A N 1
ATOM 1419 C CA . PHE A 1 186 ? -1.302 6.93 -12.789 1 71.62 186 PHE A CA 1
ATOM 1420 C C . PHE A 1 186 ? -0.562 7.398 -11.539 1 71.62 186 PHE A C 1
ATOM 1422 O O . PHE A 1 186 ? 0.67 7.406 -11.516 1 71.62 186 PHE A O 1
ATOM 1429 N N . SER A 1 187 ? -1.484 7.945 -10.766 1 81.44 187 SER A N 1
ATOM 1430 C CA . SER A 1 187 ? -0.96 8.086 -9.406 1 81.44 187 SER A CA 1
ATOM 1431 C C . SER A 1 187 ? -1.334 6.887 -8.547 1 81.44 187 SER A C 1
ATOM 1433 O O . SER A 1 187 ? -2.189 6.082 -8.93 1 81.44 187 SER A O 1
ATOM 1435 N N . TYR A 1 188 ? -0.636 6.625 -7.586 1 90.81 188 TYR A N 1
ATOM 1436 C CA . TYR A 1 188 ? -0.959 5.605 -6.598 1 90.81 188 TYR A CA 1
ATOM 1437 C C . TYR A 1 188 ? -2.305 5.887 -5.941 1 90.81 188 TYR A C 1
ATOM 1439 O O . TYR A 1 188 ? -2.736 7.039 -5.863 1 90.81 188 TYR A O 1
ATOM 1447 N N . ASN A 1 189 ? -3.027 4.797 -5.625 1 90.75 189 ASN A N 1
ATOM 1448 C CA . ASN A 1 189 ? -4.051 4.961 -4.598 1 90.75 189 ASN A CA 1
ATOM 1449 C C . ASN A 1 189 ? -3.49 5.652 -3.357 1 90.75 189 ASN A C 1
ATOM 1451 O O . ASN A 1 189 ? -2.428 5.281 -2.859 1 90.75 189 ASN A O 1
ATOM 1455 N N . VAL A 1 190 ? -4.18 6.621 -2.875 1 92.5 190 VAL A N 1
ATOM 1456 C CA . VAL A 1 190 ? -3.654 7.465 -1.807 1 92.5 190 VAL A CA 1
ATOM 1457 C C . VAL A 1 190 ? -3.371 6.617 -0.569 1 92.5 190 VAL A C 1
ATOM 1459 O O . VAL A 1 190 ? -2.381 6.84 0.131 1 92.5 190 VAL A O 1
ATOM 1462 N N . GLY A 1 191 ? -4.246 5.664 -0.238 1 94.06 191 GLY A N 1
ATOM 1463 C CA . GLY A 1 191 ? -3.998 4.766 0.88 1 94.06 191 GLY A CA 1
ATOM 1464 C C . GLY A 1 191 ? -2.721 3.963 0.728 1 94.06 191 GLY A C 1
ATOM 1465 O O . GLY A 1 191 ? -1.966 3.799 1.689 1 94.06 191 GLY A O 1
ATOM 1466 N N . CYS A 1 192 ? -2.445 3.553 -0.474 1 95.19 192 CYS A N 1
ATOM 1467 C CA . CYS A 1 192 ? -1.236 2.781 -0.741 1 95.19 192 CYS A CA 1
ATOM 1468 C C . CYS A 1 192 ? 0.002 3.668 -0.68 1 95.19 192 CYS A C 1
ATOM 1470 O O . CYS A 1 192 ? 1.044 3.252 -0.17 1 95.19 192 CYS A O 1
ATOM 1472 N N . ALA A 1 193 ? -0.134 4.859 -1.194 1 95.19 193 ALA A N 1
ATOM 1473 C CA . ALA A 1 193 ? 0.996 5.785 -1.163 1 95.19 193 ALA A CA 1
ATOM 1474 C C . ALA A 1 193 ? 1.419 6.086 0.272 1 95.19 193 ALA A C 1
ATOM 1476 O O . ALA A 1 193 ? 2.609 6.066 0.592 1 95.19 193 ALA A O 1
ATOM 1477 N N . VAL A 1 194 ? 0.472 6.336 1.072 1 96.81 194 VAL A N 1
ATOM 1478 C CA . VAL A 1 194 ? 0.745 6.609 2.479 1 96.81 194 VAL A CA 1
ATOM 1479 C C . VAL A 1 194 ? 1.385 5.387 3.131 1 96.81 194 VAL A C 1
ATOM 1481 O O . VAL A 1 194 ? 2.354 5.512 3.883 1 96.81 194 VAL A O 1
ATOM 1484 N N . THR A 1 195 ? 0.843 4.238 2.828 1 97.56 195 THR A N 1
ATOM 1485 C CA . THR A 1 195 ? 1.361 2.998 3.393 1 97.56 195 THR A CA 1
ATOM 1486 C C . THR A 1 195 ? 2.822 2.795 3.004 1 97.56 195 THR A C 1
ATOM 1488 O O . THR A 1 195 ? 3.641 2.393 3.832 1 97.56 195 THR A O 1
ATOM 1491 N N . LEU A 1 196 ? 3.141 3.109 1.759 1 97.12 196 LEU A N 1
ATOM 1492 C CA . LEU A 1 196 ? 4.516 2.982 1.295 1 97.12 196 LEU A CA 1
ATOM 1493 C C . LEU A 1 196 ? 5.445 3.9 2.084 1 97.12 196 LEU A C 1
ATOM 1495 O O . LEU A 1 196 ? 6.508 3.473 2.539 1 97.12 196 LEU A O 1
ATOM 1499 N N . ALA A 1 197 ? 5.055 5.117 2.264 1 96.44 197 ALA A N 1
ATOM 1500 C CA . ALA A 1 197 ? 5.879 6.082 2.986 1 96.44 197 ALA A CA 1
ATOM 1501 C C . ALA A 1 197 ? 6.047 5.676 4.449 1 96.44 197 ALA A C 1
ATOM 1503 O O . ALA A 1 197 ? 7.152 5.73 4.992 1 96.44 197 ALA A O 1
ATOM 1504 N N . LEU A 1 198 ? 4.965 5.238 5.031 1 96.56 198 LEU A N 1
ATOM 1505 C CA . LEU A 1 198 ? 5.004 4.824 6.426 1 96.56 198 LEU A CA 1
ATOM 1506 C C . LEU A 1 198 ? 5.871 3.582 6.602 1 96.56 198 LEU A C 1
ATOM 1508 O O . LEU A 1 198 ? 6.566 3.441 7.609 1 96.56 198 LEU A O 1
ATOM 1512 N N . PHE A 1 199 ? 5.832 2.705 5.645 1 96.44 199 PHE A N 1
ATOM 1513 C CA . PHE A 1 199 ? 6.633 1.489 5.719 1 96.44 199 PHE A CA 1
ATOM 1514 C C . PHE A 1 199 ? 8.117 1.815 5.637 1 96.44 199 PHE A C 1
ATOM 1516 O O . PHE A 1 199 ? 8.93 1.238 6.363 1 96.44 199 PHE A O 1
ATOM 1523 N N . GLU A 1 200 ? 8.453 2.711 4.75 1 95.56 200 GLU A N 1
ATOM 1524 C CA . GLU A 1 200 ? 9.852 3.139 4.664 1 95.56 200 GLU A CA 1
ATOM 1525 C C . GLU A 1 200 ? 10.32 3.764 5.973 1 95.56 200 GLU A C 1
ATOM 1527 O O . GLU A 1 200 ? 11.445 3.525 6.41 1 95.56 200 GLU A O 1
ATOM 1532 N N . ARG A 1 201 ? 9.445 4.543 6.559 1 94.62 201 ARG A N 1
ATOM 1533 C CA . ARG A 1 201 ? 9.789 5.113 7.859 1 94.62 201 ARG A CA 1
ATOM 1534 C C . ARG A 1 201 ? 9.875 4.027 8.93 1 94.62 201 ARG A C 1
ATOM 1536 O O . ARG A 1 201 ? 10.758 4.066 9.789 1 94.62 201 ARG A O 1
ATOM 1543 N N . PHE A 1 202 ? 9.023 3.068 8.898 1 92.81 202 PHE A N 1
ATOM 1544 C CA . PHE A 1 202 ? 8.984 1.961 9.844 1 92.81 202 PHE A CA 1
ATOM 1545 C C . PHE A 1 202 ? 10.305 1.193 9.828 1 92.81 202 PHE A C 1
ATOM 1547 O O . PHE A 1 202 ? 10.82 0.804 10.875 1 92.81 202 PHE A O 1
ATOM 1554 N N . LYS A 1 203 ? 10.859 1.016 8.68 1 92.31 203 LYS A N 1
ATOM 1555 C CA . LYS A 1 203 ? 12.125 0.31 8.547 1 92.31 203 LYS A CA 1
ATOM 1556 C C . LYS A 1 203 ? 13.219 0.969 9.391 1 92.31 203 LYS A C 1
ATOM 1558 O O . LYS A 1 203 ? 14.086 0.287 9.938 1 92.31 203 LYS A O 1
ATOM 1563 N N . ILE A 1 204 ? 13.078 2.268 9.5 1 90.12 204 ILE A N 1
ATOM 1564 C CA . ILE A 1 204 ? 14.086 3.051 10.203 1 90.12 204 ILE A CA 1
ATOM 1565 C C . ILE A 1 204 ? 13.742 3.117 11.688 1 90.12 204 ILE A C 1
ATOM 1567 O O . ILE A 1 204 ? 14.633 3.064 12.539 1 90.12 204 ILE A O 1
ATOM 1571 N N . THR A 1 205 ? 12.461 3.111 12.016 1 88.31 205 THR A N 1
ATOM 1572 C CA . THR A 1 205 ? 12.047 3.453 13.375 1 88.31 205 THR A CA 1
ATOM 1573 C C . THR A 1 205 ? 11.578 2.211 14.125 1 88.31 205 THR A C 1
ATOM 1575 O O . THR A 1 205 ? 11.07 2.311 15.242 1 88.31 205 THR A O 1
ATOM 1578 N N . ARG A 1 206 ? 11.664 1.097 13.586 1 84.38 206 ARG A N 1
ATOM 1579 C CA . ARG A 1 206 ? 11.07 -0.119 14.125 1 84.38 206 ARG A CA 1
ATOM 1580 C C . ARG A 1 206 ? 11.57 -0.391 15.539 1 84.38 206 ARG A C 1
ATOM 1582 O O . ARG A 1 206 ? 10.867 -1.008 16.344 1 84.38 206 ARG A O 1
ATOM 1589 N N . SER A 1 207 ? 12.758 0.083 15.852 1 83.44 207 SER A N 1
ATOM 1590 C CA . SER A 1 207 ? 13.328 -0.173 17.172 1 83.44 207 SER A CA 1
ATOM 1591 C C . SER A 1 207 ? 13.055 0.986 18.125 1 83.44 207 SER A C 1
ATOM 1593 O O . SER A 1 207 ? 13.445 0.938 19.297 1 83.44 207 SER A O 1
ATOM 1595 N N . TRP A 1 208 ? 12.391 1.979 17.625 1 82.69 208 TRP A N 1
ATOM 1596 C CA . TRP A 1 208 ? 12.094 3.15 18.453 1 82.69 208 TRP A CA 1
ATOM 1597 C C . TRP A 1 208 ? 10.898 2.891 19.359 1 82.69 208 TRP A C 1
ATOM 1599 O O . TRP A 1 208 ? 10.086 2.006 19.078 1 82.69 208 TRP A O 1
ATOM 1609 N N . PRO A 1 209 ? 10.875 3.621 20.469 1 79.75 209 PRO A N 1
ATOM 1610 C CA . PRO A 1 209 ? 9.648 3.529 21.266 1 79.75 209 PRO A CA 1
ATOM 1611 C C . PRO A 1 209 ? 8.391 3.865 20.469 1 79.75 209 PRO A C 1
ATOM 1613 O O . PRO A 1 209 ? 8.43 4.723 19.578 1 79.75 209 PRO A O 1
ATOM 1616 N N . ARG A 1 210 ? 7.359 3.135 20.828 1 75.25 210 ARG A N 1
ATOM 1617 C CA . ARG A 1 210 ? 6.125 3.318 20.078 1 75.25 210 ARG A CA 1
ATOM 1618 C C . ARG A 1 210 ? 5.098 4.105 20.891 1 75.25 210 ARG A C 1
ATOM 1620 O O . ARG A 1 210 ? 5.078 4.023 22.109 1 75.25 210 ARG A O 1
ATOM 1627 N N . PRO A 1 211 ? 4.277 4.859 20 1 69.44 211 PRO A N 1
ATOM 1628 C CA . PRO A 1 211 ? 3.246 5.633 20.703 1 69.44 211 PRO A CA 1
ATOM 1629 C C . PRO A 1 211 ? 2.16 4.75 21.312 1 69.44 211 PRO A C 1
ATOM 1631 O O . PRO A 1 211 ? 2.068 3.562 20.984 1 69.44 211 PRO A O 1
ATOM 1634 N N . VAL A 1 212 ? 1.468 5.445 22.094 1 66.56 212 VAL A N 1
ATOM 1635 C CA . VAL A 1 212 ? 0.313 4.785 22.688 1 66.56 212 VAL A CA 1
ATOM 1636 C C . VAL A 1 212 ? -0.759 4.551 21.641 1 66.56 212 VAL A C 1
ATOM 1638 O O . VAL A 1 212 ? -1.014 5.418 20.797 1 66.56 212 VAL A O 1
ATOM 1641 N N . THR A 1 213 ? -1.234 3.287 21.609 1 70.19 213 THR A N 1
ATOM 1642 C CA . THR A 1 213 ? -2.305 2.936 20.688 1 70.19 213 THR A CA 1
ATOM 1643 C C . THR A 1 213 ? -3.631 2.775 21.422 1 70.19 213 THR A C 1
ATOM 1645 O O . THR A 1 213 ? -3.658 2.734 22.656 1 70.19 213 THR A O 1
ATOM 1648 N N . ILE A 1 214 ? -4.621 2.941 20.641 1 66.19 214 ILE A N 1
ATOM 1649 C CA . ILE A 1 214 ? -5.961 2.695 21.156 1 66.19 214 ILE A CA 1
ATOM 1650 C C . ILE A 1 214 ? -6.215 1.19 21.234 1 66.19 214 ILE A C 1
ATOM 1652 O O . ILE A 1 214 ? -6.027 0.469 20.25 1 66.19 214 ILE A O 1
ATOM 1656 N N . PRO A 1 215 ? -6.574 0.799 22.406 1 66.5 215 PRO A N 1
ATOM 1657 C CA . PRO A 1 215 ? -6.809 -0.64 22.562 1 66.5 215 PRO A CA 1
ATOM 1658 C C . PRO A 1 215 ? -8.062 -1.109 21.828 1 66.5 215 PRO A C 1
ATOM 1660 O O . PRO A 1 215 ? -8.969 -0.312 21.562 1 66.5 215 PRO A O 1
ATOM 1663 N N . PRO A 1 216 ? -8.023 -2.447 21.422 1 62.91 216 PRO A N 1
ATOM 1664 C CA . PRO A 1 216 ? -9.219 -2.996 20.781 1 62.91 216 PRO A CA 1
ATOM 1665 C C . PRO A 1 216 ? -10.438 -2.982 21.703 1 62.91 216 PRO A C 1
ATOM 1667 O O . PRO A 1 216 ? -10.289 -3.027 22.938 1 62.91 216 PRO A O 1
ATOM 1670 N N . THR A 1 217 ? -11.523 -2.514 21.203 1 55.06 217 THR A N 1
ATOM 1671 C CA . THR A 1 217 ? -12.742 -2.57 22.016 1 55.06 217 THR A CA 1
ATOM 1672 C C . THR A 1 217 ? -13.289 -3.992 22.062 1 55.06 217 THR A C 1
ATOM 1674 O O . THR A 1 217 ? -14.031 -4.348 22.984 1 55.06 217 THR A O 1
ATOM 1677 N N . CYS A 1 218 ? -13.359 -4.793 20.953 1 49.16 218 CYS A N 1
ATOM 1678 C CA . CYS A 1 218 ? -13.992 -6.105 20.984 1 49.16 218 CYS A CA 1
ATOM 1679 C C . CYS A 1 218 ? -13.047 -7.152 21.578 1 49.16 218 CYS A C 1
ATOM 1681 O O . CYS A 1 218 ? -11.922 -7.301 21.109 1 49.16 218 CYS A O 1
ATOM 1683 N N . ALA A 1 219 ? -13.117 -7.426 22.875 1 42.19 219 ALA A N 1
ATOM 1684 C CA . ALA A 1 219 ? -12.508 -8.594 23.5 1 42.19 219 ALA A CA 1
ATOM 1685 C C . ALA A 1 219 ? -12.609 -9.82 22.578 1 42.19 219 ALA A C 1
ATOM 1687 O O . ALA A 1 219 ? -13.633 -10.039 21.938 1 42.19 219 ALA A O 1
ATOM 1688 N N . SER A 1 220 ? -11.422 -10.297 22.047 1 36.25 220 SER A N 1
ATOM 1689 C CA . SER A 1 220 ? -11.406 -11.617 21.438 1 36.25 220 SER A CA 1
ATOM 1690 C C . SER A 1 220 ? -12.414 -12.547 22.109 1 36.25 220 SER A C 1
ATOM 1692 O O . SER A 1 220 ? -12.461 -12.648 23.328 1 36.25 220 SER A O 1
ATOM 1694 N N . VAL A 1 221 ? -13.672 -12.773 21.625 1 29.44 221 VAL A N 1
ATOM 1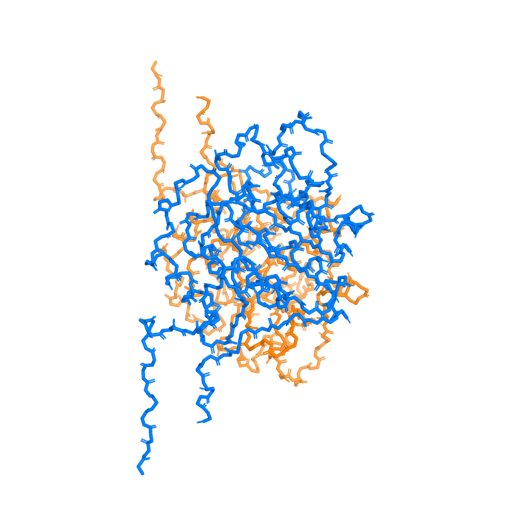695 C CA . VAL A 1 221 ? -14.344 -13.938 22.188 1 29.44 221 VAL A CA 1
ATOM 1696 C C . VAL A 1 221 ? -13.375 -15.117 22.25 1 29.44 221 VAL A C 1
ATOM 1698 O O . VAL A 1 221 ? -12.852 -15.555 21.219 1 29.44 221 VAL A O 1
ATOM 1701 N N . SER A 1 222 ? -12.586 -15.297 23.453 1 24.94 222 SER A N 1
ATOM 1702 C CA . SER A 1 222 ? -12.242 -16.688 23.719 1 24.94 222 SER A CA 1
ATOM 1703 C C . SER A 1 222 ? -13.438 -17.609 23.469 1 24.94 222 SER A C 1
ATOM 1705 O O . SER A 1 222 ? -14.562 -17.266 23.828 1 24.94 222 SER A O 1
ATOM 1707 N N . MET B 1 1 ? -16.031 16.75 -39.594 1 21.31 1 MET B N 1
ATOM 1708 C CA . MET B 1 1 ? -16.844 15.758 -38.906 1 21.31 1 MET B CA 1
ATOM 1709 C C . MET B 1 1 ? -16.172 15.305 -37.625 1 21.31 1 MET B C 1
ATOM 1711 O O . MET B 1 1 ? -15.062 14.758 -37.656 1 21.31 1 MET B O 1
ATOM 1715 N N . LEU B 1 2 ? -16.25 15.922 -36.5 1 23.89 2 LEU B N 1
ATOM 1716 C CA . LEU B 1 2 ? -15.633 15.898 -35.156 1 23.89 2 LEU B CA 1
ATOM 1717 C C . LEU B 1 2 ? -15.875 14.562 -34.469 1 23.89 2 LEU B C 1
ATOM 1719 O O . LEU B 1 2 ? -17.016 14.109 -34.375 1 23.89 2 LEU B O 1
ATOM 1723 N N . ILE B 1 3 ? -15.055 13.641 -34.719 1 28.22 3 ILE B N 1
ATOM 1724 C CA . ILE B 1 3 ? -15.289 12.273 -34.25 1 28.22 3 ILE B CA 1
ATOM 1725 C C . ILE B 1 3 ? -15.664 12.297 -32.781 1 28.22 3 ILE B C 1
ATOM 1727 O O . ILE B 1 3 ? -14.961 12.898 -31.953 1 28.22 3 ILE B O 1
ATOM 1731 N N . SER B 1 4 ? -16.875 12.234 -32.438 1 30.53 4 SER B N 1
ATOM 1732 C CA . SER B 1 4 ? -17.516 12.188 -31.141 1 30.53 4 SER B CA 1
ATOM 1733 C C . SER B 1 4 ? -16.812 11.203 -30.203 1 30.53 4 SER B C 1
ATOM 1735 O O . SER B 1 4 ? -16.438 10.102 -30.625 1 30.53 4 SER B O 1
ATOM 1737 N N . PRO B 1 5 ? -16.109 11.641 -29.234 1 34.59 5 PRO B N 1
ATOM 1738 C CA . PRO B 1 5 ? -15.344 10.719 -28.391 1 34.59 5 PRO B CA 1
ATOM 1739 C C . PRO B 1 5 ? -16.141 9.477 -28 1 34.59 5 PRO B C 1
ATOM 1741 O O . PRO B 1 5 ? -17.234 9.594 -27.453 1 34.59 5 PRO B O 1
ATOM 1744 N N . ALA B 1 6 ? -16.312 8.5 -28.828 1 31.98 6 ALA B N 1
ATOM 1745 C CA . ALA B 1 6 ? -17.125 7.301 -28.609 1 31.98 6 ALA B CA 1
ATOM 1746 C C . ALA B 1 6 ? -17.016 6.824 -27.156 1 31.98 6 ALA B C 1
ATOM 1748 O O . ALA B 1 6 ? -15.914 6.773 -26.594 1 31.98 6 ALA B O 1
ATOM 1749 N N . LYS B 1 7 ? -17.984 6.965 -26.281 1 35.97 7 LYS B N 1
ATOM 1750 C CA . LYS B 1 7 ? -18.266 6.383 -24.969 1 35.97 7 LYS B CA 1
ATOM 1751 C C . LYS B 1 7 ? -17.75 4.953 -24.875 1 35.97 7 LYS B C 1
ATOM 1753 O O . LYS B 1 7 ? -18.359 4.027 -25.406 1 35.97 7 LYS B O 1
ATOM 1758 N N . ARG B 1 8 ? -16.547 4.652 -25.016 1 37.5 8 ARG B N 1
ATOM 1759 C CA . ARG B 1 8 ? -16.062 3.275 -24.953 1 37.5 8 ARG B CA 1
ATOM 1760 C C . ARG B 1 8 ? -16.562 2.568 -23.703 1 37.5 8 ARG B C 1
ATOM 1762 O O . ARG B 1 8 ? -16.344 3.053 -22.594 1 37.5 8 ARG B O 1
ATOM 1769 N N . THR B 1 9 ? -17.734 1.919 -23.594 1 39.53 9 THR B N 1
ATOM 1770 C CA . THR B 1 9 ? -18.391 1.138 -22.562 1 39.53 9 THR B CA 1
ATOM 1771 C C . THR B 1 9 ? -17.5 -0.018 -22.094 1 39.53 9 THR B C 1
ATOM 1773 O O . THR B 1 9 ? -16.625 -0.46 -22.844 1 39.53 9 THR B O 1
ATOM 1776 N N . PHE B 1 10 ? -17.359 -0.261 -20.797 1 43.78 10 PHE B N 1
ATOM 1777 C CA . PHE B 1 10 ? -16.781 -1.454 -20.188 1 43.78 10 PHE B CA 1
ATOM 1778 C C . PHE B 1 10 ? -17.062 -2.688 -21.047 1 43.78 10 PHE B C 1
ATOM 1780 O O . PHE B 1 10 ? -16.297 -3.658 -21.016 1 43.78 10 PHE B O 1
ATOM 1787 N N . THR B 1 11 ? -18.172 -2.811 -21.625 1 43.38 11 THR B N 1
ATOM 1788 C CA . THR B 1 11 ? -18.578 -3.957 -22.422 1 43.38 11 THR B CA 1
ATOM 1789 C C . THR B 1 11 ? -17.516 -4.297 -23.469 1 43.38 11 THR B C 1
ATOM 1791 O O . THR B 1 11 ? -17.328 -5.465 -23.812 1 43.38 11 THR B O 1
ATOM 1794 N N . THR B 1 12 ? -16.969 -3.379 -24.109 1 44.38 12 THR B N 1
ATOM 1795 C CA . THR B 1 12 ? -16.094 -3.623 -25.25 1 44.38 12 THR B CA 1
ATOM 1796 C C . THR B 1 12 ? -14.633 -3.662 -24.797 1 44.38 12 THR B C 1
ATOM 1798 O O . THR B 1 12 ? -13.727 -3.592 -25.641 1 44.38 12 THR B O 1
ATOM 1801 N N . TRP B 1 13 ? -14.398 -3.309 -23.641 1 46.94 13 TRP B N 1
ATOM 1802 C CA . TRP B 1 13 ? -12.977 -3.406 -23.359 1 46.94 13 TRP B CA 1
ATOM 1803 C C . TRP B 1 13 ? -12.438 -4.789 -23.719 1 46.94 13 TRP B C 1
ATOM 1805 O O . TRP B 1 13 ? -12.5 -5.715 -22.906 1 46.94 13 TRP B O 1
ATOM 1815 N N . SER B 1 14 ? -12.797 -5.445 -24.781 1 47.44 14 SER B N 1
ATOM 1816 C CA . SER B 1 14 ? -12.102 -6.5 -25.516 1 47.44 14 SER B CA 1
ATOM 1817 C C . SER B 1 14 ? -10.641 -6.129 -25.766 1 47.44 14 SER B C 1
ATOM 1819 O O . SER B 1 14 ? -10.086 -6.441 -26.828 1 47.44 14 SER B O 1
ATOM 1821 N N . ALA B 1 15 ? -10.188 -5.297 -24.953 1 49.09 15 ALA B N 1
ATOM 1822 C CA . ALA B 1 15 ? -8.812 -5.094 -25.406 1 49.09 15 ALA B CA 1
ATOM 1823 C C . ALA B 1 15 ? -8.031 -6.406 -25.391 1 49.09 15 ALA B C 1
ATOM 1825 O O . ALA B 1 15 ? -8.203 -7.227 -24.5 1 4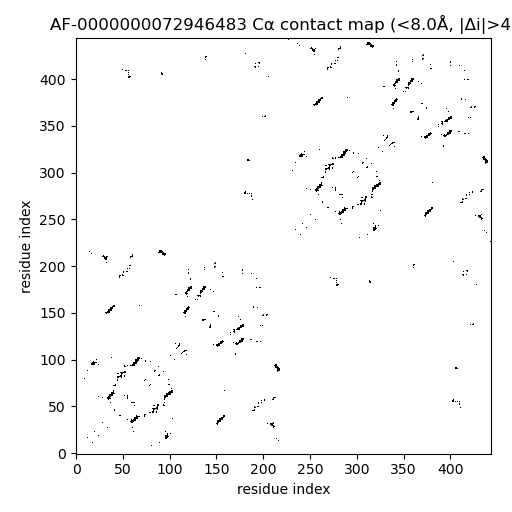9.09 15 ALA B O 1
ATOM 1826 N N . PRO B 1 16 ? -7.668 -6.859 -26.562 1 47.19 16 PRO B N 1
ATOM 1827 C CA . PRO B 1 16 ? -6.891 -8.086 -26.719 1 47.19 16 PRO B CA 1
ATOM 1828 C C . PRO B 1 16 ? -5.969 -8.367 -25.531 1 47.19 16 PRO B C 1
ATOM 1830 O O . PRO B 1 16 ? -5.605 -9.516 -25.281 1 47.19 16 PRO B O 1
ATOM 1833 N N . PHE B 1 17 ? -5.555 -7.375 -24.891 1 53.28 17 PHE B N 1
ATOM 1834 C CA . PHE B 1 17 ? -4.578 -7.625 -23.828 1 53.28 17 PHE B CA 1
ATOM 1835 C C . PHE B 1 17 ? -5.27 -8.07 -22.547 1 53.28 17 PHE B C 1
ATOM 1837 O O . PHE B 1 17 ? -4.621 -8.578 -21.641 1 53.28 17 PHE B O 1
ATOM 1844 N N . LEU B 1 18 ? -6.559 -7.996 -22.766 1 61.66 18 LEU B N 1
ATOM 1845 C CA . LEU B 1 18 ? -7.301 -8.492 -21.609 1 61.66 18 LEU B CA 1
ATOM 1846 C C . LEU B 1 18 ? -7.578 -9.984 -21.75 1 61.66 18 LEU B C 1
ATOM 1848 O O . LEU B 1 18 ? -7.965 -10.453 -22.812 1 61.66 18 LEU B O 1
ATOM 1852 N N . TYR B 1 19 ? -7.031 -10.727 -20.922 1 69.44 19 TYR B N 1
ATOM 1853 C CA . TYR B 1 19 ? -7.371 -12.094 -20.562 1 69.44 19 TYR B CA 1
ATOM 1854 C C . TYR B 1 19 ? -6.566 -13.094 -21.391 1 69.44 19 TYR B C 1
ATOM 1856 O O . TYR B 1 19 ? -7.129 -14.016 -21.969 1 69.44 19 TYR B O 1
ATOM 1864 N N . PRO B 1 20 ? -5.219 -12.758 -21.516 1 76.19 20 PRO B N 1
ATOM 1865 C CA . PRO B 1 20 ? -4.402 -13.812 -22.109 1 76.19 20 PRO B CA 1
ATOM 1866 C C . PRO B 1 20 ? -4.418 -15.102 -21.297 1 76.19 20 PRO B C 1
ATOM 1868 O O . PRO B 1 20 ? -4.703 -15.07 -20.094 1 76.19 20 PRO B O 1
ATOM 1871 N N . SER B 1 21 ? -4.211 -16.188 -22.109 1 84.06 21 SER B N 1
ATOM 1872 C CA . SER B 1 21 ? -3.855 -17.391 -21.375 1 84.06 21 SER B CA 1
ATOM 1873 C C . SER B 1 21 ? -2.492 -17.25 -20.703 1 84.06 21 SER B C 1
ATOM 1875 O O . SER B 1 21 ? -1.688 -16.406 -21.094 1 84.06 21 SER B O 1
ATOM 1877 N N . LEU B 1 22 ? -2.266 -18.047 -19.641 1 87.12 22 LEU B N 1
ATOM 1878 C CA . LEU B 1 22 ? -0.951 -18.047 -19 1 87.12 22 LEU B CA 1
ATOM 1879 C C . LEU B 1 22 ? 0.145 -18.344 -20.016 1 87.12 22 LEU B C 1
ATOM 1881 O O . LEU B 1 22 ? 1.187 -17.688 -20.031 1 87.12 22 LEU B O 1
ATOM 1885 N N . ALA B 1 23 ? -0.099 -19.297 -20.844 1 87.12 23 ALA B N 1
ATOM 1886 C CA . ALA B 1 23 ? 0.865 -19.672 -21.875 1 87.12 23 ALA B CA 1
ATOM 1887 C C . ALA B 1 23 ? 1.184 -18.5 -22.797 1 87.12 23 ALA B C 1
ATOM 1889 O O . ALA B 1 23 ? 2.348 -18.266 -23.125 1 87.12 23 ALA B O 1
ATOM 1890 N N . SER B 1 24 ? 0.181 -17.75 -23.203 1 84.81 24 SER B N 1
ATOM 1891 C CA . SER B 1 24 ? 0.377 -16.609 -24.094 1 84.81 24 SER B CA 1
ATOM 1892 C C . SER B 1 24 ? 1.142 -15.492 -23.391 1 84.81 24 SER B C 1
ATOM 1894 O O . SER B 1 24 ? 1.953 -14.805 -24.016 1 84.81 24 SER B O 1
ATOM 1896 N N . LEU B 1 25 ? 0.851 -15.289 -22.156 1 84.75 25 LEU B N 1
ATOM 1897 C CA . LEU B 1 25 ? 1.562 -14.297 -21.359 1 84.75 25 LEU B CA 1
ATOM 1898 C C . LEU B 1 25 ? 3.049 -14.625 -21.281 1 84.75 25 LEU B C 1
ATOM 1900 O O . LEU B 1 25 ? 3.895 -13.75 -21.484 1 84.75 25 LEU B O 1
ATOM 1904 N N . LEU B 1 26 ? 3.342 -15.828 -21.094 1 85.31 26 LEU B N 1
ATOM 1905 C CA . LEU B 1 26 ? 4.719 -16.266 -20.906 1 85.31 26 LEU B CA 1
ATOM 1906 C C . LEU B 1 26 ? 5.484 -16.266 -22.219 1 85.31 26 LEU B C 1
ATOM 1908 O O . LEU B 1 26 ? 6.703 -16.078 -22.234 1 85.31 26 LEU B O 1
ATOM 1912 N N . ALA B 1 27 ? 4.793 -16.469 -23.297 1 82.31 27 ALA B N 1
ATOM 1913 C CA . ALA B 1 27 ? 5.41 -16.484 -24.625 1 82.31 27 ALA B CA 1
ATOM 1914 C C . ALA B 1 27 ? 5.898 -15.102 -25.031 1 82.31 27 ALA B C 1
ATOM 1916 O O . ALA B 1 27 ? 6.785 -14.969 -25.875 1 82.31 27 ALA B O 1
ATOM 1917 N N . ARG B 1 28 ? 5.328 -14.117 -24.391 1 75.25 28 ARG B N 1
ATOM 1918 C CA . ARG B 1 28 ? 5.664 -12.742 -24.734 1 75.25 28 ARG B CA 1
ATOM 1919 C C . ARG B 1 28 ? 6.676 -12.164 -23.766 1 75.25 28 ARG B C 1
ATOM 1921 O O . ARG B 1 28 ? 6.922 -10.953 -23.75 1 75.25 28 ARG B O 1
ATOM 1928 N N . GLU B 1 29 ? 7.102 -12.992 -22.969 1 71.12 29 GLU B N 1
ATOM 1929 C CA . GLU B 1 29 ? 8.023 -12.492 -21.953 1 71.12 29 GLU B CA 1
ATOM 1930 C C . GLU B 1 29 ? 9.281 -11.906 -22.578 1 71.12 29 GLU B C 1
ATOM 1932 O O . GLU B 1 29 ? 9.914 -12.547 -23.422 1 71.12 29 GLU B O 1
ATOM 1937 N N . GLY B 1 30 ? 9.422 -10.695 -22.438 1 65.62 30 GLY B N 1
ATOM 1938 C CA . GLY B 1 30 ? 10.633 -10.023 -22.891 1 65.62 30 GLY B CA 1
ATOM 1939 C C . GLY B 1 30 ? 11.812 -10.25 -21.953 1 65.62 30 GLY B C 1
ATOM 1940 O O . GLY B 1 30 ? 11.844 -11.227 -21.203 1 65.62 30 GLY B O 1
ATOM 1941 N N . PRO B 1 31 ? 12.781 -9.328 -22.172 1 66.62 31 PRO B N 1
ATOM 1942 C CA . PRO B 1 31 ? 13.977 -9.453 -21.328 1 66.62 31 PRO B CA 1
ATOM 1943 C C . PRO B 1 31 ? 13.656 -9.344 -19.828 1 66.62 31 PRO B C 1
ATOM 1945 O O . PRO B 1 31 ? 12.719 -8.633 -19.453 1 66.62 31 PRO B O 1
ATOM 1948 N N . MET B 1 32 ? 14.445 -10.023 -19.031 1 66.06 32 MET B N 1
ATOM 1949 C CA . MET B 1 32 ? 14.352 -10.023 -17.578 1 66.06 32 MET B CA 1
ATOM 1950 C C . MET B 1 32 ? 14.695 -8.648 -17.016 1 66.06 32 MET B C 1
ATOM 1952 O O . MET B 1 32 ? 15.375 -7.855 -17.656 1 66.06 32 MET B O 1
ATOM 1956 N N . PRO B 1 33 ? 13.953 -8.383 -15.852 1 73.94 33 PRO B N 1
ATOM 1957 C CA . PRO B 1 33 ? 13.234 -9.258 -14.93 1 73.94 33 PRO B CA 1
ATOM 1958 C C . PRO B 1 33 ? 11.742 -9.336 -15.227 1 73.94 33 PRO B C 1
ATOM 1960 O O . PRO B 1 33 ? 11.18 -8.406 -15.82 1 73.94 33 PRO B O 1
ATOM 1963 N N . HIS B 1 34 ? 11.195 -10.555 -14.812 1 88.56 34 HIS B N 1
ATOM 1964 C CA . HIS B 1 34 ? 9.758 -10.805 -14.914 1 88.56 34 HIS B CA 1
ATOM 1965 C C . HIS B 1 34 ? 9.141 -10.984 -13.531 1 88.56 34 HIS B C 1
ATOM 1967 O O . HIS B 1 34 ? 9.641 -11.773 -12.719 1 88.56 34 HIS B O 1
ATOM 1973 N N . THR B 1 35 ? 8.18 -10.117 -13.281 1 94.38 35 THR B N 1
ATOM 1974 C CA . THR B 1 35 ? 7.418 -10.25 -12.047 1 94.38 35 THR B CA 1
ATOM 1975 C C . THR B 1 35 ? 5.965 -10.617 -12.344 1 94.38 35 THR B C 1
ATOM 1977 O O . THR B 1 35 ? 5.305 -9.953 -13.141 1 94.38 35 THR B O 1
ATOM 1980 N N . LEU B 1 36 ? 5.539 -11.695 -11.766 1 95.38 36 LEU B N 1
ATOM 1981 C CA . LEU B 1 36 ? 4.125 -12.047 -11.805 1 95.38 36 LEU B CA 1
ATOM 1982 C C . LEU B 1 36 ? 3.504 -11.969 -10.414 1 95.38 36 LEU B C 1
ATOM 1984 O O . LEU B 1 36 ? 4.156 -12.281 -9.414 1 95.38 36 LEU B O 1
ATOM 1988 N N . VAL B 1 37 ? 2.271 -11.523 -10.391 1 96.88 37 VAL B N 1
ATOM 1989 C CA . VAL B 1 37 ? 1.494 -11.539 -9.156 1 96.88 37 VAL B CA 1
ATOM 1990 C C . VAL B 1 37 ? 0.343 -12.539 -9.289 1 96.88 37 VAL B C 1
ATOM 1992 O O . VAL B 1 37 ? -0.416 -12.492 -10.258 1 96.88 37 VAL B O 1
ATOM 1995 N N . MET B 1 38 ? 0.306 -13.445 -8.383 1 95.44 38 MET B N 1
ATOM 1996 C CA . MET B 1 38 ? -0.81 -14.391 -8.305 1 95.44 38 MET B CA 1
ATOM 1997 C C . MET B 1 38 ? -1.705 -14.07 -7.109 1 95.44 38 MET B C 1
ATOM 1999 O O . MET B 1 38 ? -1.259 -14.125 -5.965 1 95.44 38 MET B O 1
ATOM 2003 N N . ALA B 1 39 ? -2.896 -13.695 -7.414 1 93.44 39 ALA B N 1
ATOM 2004 C CA . ALA B 1 39 ? -3.885 -13.32 -6.406 1 93.44 39 ALA B CA 1
ATOM 2005 C C . ALA B 1 39 ? -4.863 -14.461 -6.145 1 93.44 39 ALA B C 1
ATOM 2007 O O . ALA B 1 39 ? -5.75 -14.727 -6.961 1 93.44 39 ALA B O 1
ATOM 2008 N N . ASP B 1 40 ? -4.73 -15.016 -4.949 1 90.31 40 ASP B N 1
ATOM 2009 C CA . ASP B 1 40 ? -5.504 -16.188 -4.559 1 90.31 40 ASP B CA 1
ATOM 2010 C C . ASP B 1 40 ? -6.758 -15.789 -3.787 1 90.31 40 ASP B C 1
ATOM 2012 O O . ASP B 1 40 ? -6.672 -15.281 -2.666 1 90.31 40 ASP B O 1
ATOM 2016 N N . SER B 1 41 ? -7.918 -16.047 -4.387 1 88.38 41 SER B N 1
ATOM 2017 C CA . SER B 1 41 ? -9.211 -15.945 -3.727 1 88.38 41 SER B CA 1
ATOM 2018 C C . SER B 1 41 ? -9.445 -14.539 -3.184 1 88.38 41 SER B C 1
ATOM 2020 O O . SER B 1 41 ? -9.836 -14.367 -2.027 1 88.38 41 SER B O 1
ATOM 2022 N N . ILE B 1 42 ? -9.094 -13.586 -4.027 1 89.62 42 ILE B N 1
ATOM 2023 C CA . ILE B 1 42 ? -9.375 -12.203 -3.648 1 89.62 42 ILE B CA 1
ATOM 2024 C C . ILE B 1 42 ? -10.883 -11.969 -3.645 1 89.62 42 ILE B C 1
ATOM 2026 O O . ILE B 1 42 ? -11.555 -12.195 -4.652 1 89.62 42 ILE B O 1
ATOM 2030 N N . GLU B 1 43 ? -11.406 -11.516 -2.59 1 85.88 43 GLU B N 1
ATOM 2031 C CA . GLU B 1 43 ? -12.852 -11.43 -2.402 1 85.88 43 GLU B CA 1
ATOM 2032 C C . GLU B 1 43 ? -13.406 -10.117 -2.957 1 85.88 43 GLU B C 1
ATOM 2034 O O . GLU B 1 43 ? -14.391 -10.117 -3.701 1 85.88 43 GLU B O 1
ATOM 2039 N N . PHE B 1 44 ? -12.734 -9.055 -2.672 1 87.5 44 PHE B N 1
ATOM 2040 C CA . PHE B 1 44 ? -13.312 -7.758 -2.98 1 87.5 44 PHE B CA 1
ATOM 2041 C C . PHE B 1 44 ? -12.68 -7.164 -4.234 1 87.5 44 PHE B C 1
ATOM 2043 O O . PHE B 1 44 ? -11.453 -7.121 -4.355 1 87.5 44 PHE B O 1
ATOM 2050 N N . SER B 1 45 ? -13.5 -6.656 -5.129 1 89.94 45 SER B N 1
ATOM 2051 C CA . SER B 1 45 ? -13.031 -6.066 -6.379 1 89.94 45 SER B CA 1
ATOM 2052 C C . SER B 1 45 ? -12.148 -4.852 -6.125 1 89.94 45 SER B C 1
ATOM 2054 O O . SER B 1 45 ? -11.258 -4.543 -6.918 1 89.94 45 SER B O 1
ATOM 2056 N N . SER B 1 46 ? -12.344 -4.176 -5.012 1 89.81 46 SER B N 1
ATOM 2057 C CA . SER B 1 46 ? -11.508 -3.029 -4.668 1 89.81 46 SER B CA 1
ATOM 2058 C C . SER B 1 46 ? -10.062 -3.451 -4.449 1 89.81 46 SER B C 1
ATOM 2060 O O . SER B 1 46 ? -9.133 -2.742 -4.848 1 89.81 46 SER B O 1
ATOM 2062 N N . ASN B 1 47 ? -9.93 -4.633 -3.867 1 91.88 47 ASN B N 1
ATOM 2063 C CA . ASN B 1 47 ? -8.586 -5.16 -3.666 1 91.88 47 ASN B CA 1
ATOM 2064 C C . ASN B 1 47 ? -7.945 -5.59 -4.984 1 91.88 47 ASN B C 1
ATOM 2066 O O . ASN B 1 47 ? -6.773 -5.309 -5.23 1 91.88 47 ASN B O 1
ATOM 2070 N N . ALA B 1 48 ? -8.742 -6.219 -5.762 1 92.38 48 ALA B N 1
ATOM 2071 C CA . ALA B 1 48 ? -8.25 -6.609 -7.078 1 92.38 48 ALA B CA 1
ATOM 2072 C C . ALA B 1 48 ? -7.848 -5.391 -7.902 1 92.38 48 ALA B C 1
ATOM 2074 O O . ALA B 1 48 ? -6.812 -5.398 -8.57 1 92.38 48 ALA B O 1
ATOM 2075 N N . GLY B 1 49 ? -8.68 -4.383 -7.832 1 92.5 49 GLY B N 1
ATOM 2076 C CA . GLY B 1 49 ? -8.352 -3.141 -8.516 1 92.5 49 GLY B CA 1
ATOM 2077 C C . GLY B 1 49 ? -7.043 -2.533 -8.055 1 92.5 49 GLY B C 1
ATOM 2078 O O . GLY B 1 49 ? -6.242 -2.08 -8.875 1 92.5 49 GLY B O 1
ATOM 2079 N N . SER B 1 50 ? -6.852 -2.535 -6.789 1 94.25 50 SER B N 1
ATOM 2080 C CA . SER B 1 50 ? -5.613 -2.018 -6.219 1 94.25 50 SER B CA 1
ATOM 2081 C C . SER B 1 50 ? -4.41 -2.826 -6.688 1 94.25 50 SER B C 1
ATOM 2083 O O . SER B 1 50 ? -3.387 -2.258 -7.078 1 94.25 50 SER B O 1
ATOM 2085 N N . ILE B 1 51 ? -4.539 -4.113 -6.695 1 95.69 51 ILE B N 1
ATOM 2086 C CA . ILE B 1 51 ? -3.467 -5 -7.141 1 95.69 51 ILE B CA 1
ATOM 2087 C C . ILE B 1 51 ? -3.143 -4.715 -8.609 1 95.69 51 ILE B C 1
ATOM 2089 O O . ILE B 1 51 ? -1.973 -4.57 -8.977 1 95.69 51 ILE B O 1
ATOM 2093 N N . LEU B 1 52 ? -4.148 -4.559 -9.367 1 92.94 52 LEU B N 1
ATOM 2094 C CA . LEU B 1 52 ? -3.963 -4.305 -10.789 1 92.94 52 LEU B CA 1
ATOM 2095 C C . LEU B 1 52 ? -3.281 -2.961 -11.016 1 92.94 52 LEU B C 1
ATOM 2097 O O . LEU B 1 52 ? -2.312 -2.873 -11.773 1 92.94 52 LEU B O 1
ATOM 2101 N N . ARG B 1 53 ? -3.768 -1.968 -10.383 1 92.62 53 ARG B N 1
ATOM 2102 C CA . ARG B 1 53 ? -3.23 -0.623 -10.562 1 92.62 53 ARG B CA 1
ATOM 2103 C C . ARG B 1 53 ? -1.755 -0.568 -10.18 1 92.62 53 ARG B C 1
ATOM 2105 O O . ARG B 1 53 ? -0.929 -0.068 -10.953 1 92.62 53 ARG B O 1
ATOM 2112 N N . HIS B 1 54 ? -1.442 -1.089 -9.094 1 95.31 54 HIS B N 1
ATOM 2113 C CA . HIS B 1 54 ? -0.083 -0.944 -8.586 1 95.31 54 HIS B CA 1
ATOM 2114 C C . HIS B 1 54 ? 0.866 -1.929 -9.258 1 95.31 54 HIS B C 1
ATOM 2116 O O . HIS B 1 54 ? 2.064 -1.661 -9.383 1 95.31 54 HIS B O 1
ATOM 2122 N N . SER B 1 55 ? 0.323 -3.051 -9.711 1 93.88 55 SER B N 1
ATOM 2123 C CA . SER B 1 55 ? 1.126 -3.936 -10.555 1 93.88 55 SER B CA 1
ATOM 2124 C C . SER B 1 55 ? 1.594 -3.223 -11.82 1 93.88 55 SER B C 1
ATOM 2126 O O . SER B 1 55 ? 2.76 -3.332 -12.203 1 93.88 55 SER B O 1
ATOM 2128 N N . TYR B 1 56 ? 0.735 -2.426 -12.367 1 89.19 56 TYR B N 1
ATOM 2129 C CA . TYR B 1 56 ? 1.089 -1.651 -13.555 1 89.19 56 TYR B CA 1
ATOM 2130 C C . TYR B 1 56 ? 2.129 -0.588 -13.219 1 89.19 56 TYR B C 1
ATOM 2132 O O . TYR B 1 56 ? 3.154 -0.479 -13.898 1 89.19 56 TYR B O 1
ATOM 2140 N N . LEU B 1 57 ? 1.886 0.082 -12.195 1 90.94 57 LEU B N 1
ATOM 2141 C CA . LEU B 1 57 ? 2.752 1.192 -11.812 1 90.94 57 LEU B CA 1
ATOM 2142 C C . LEU B 1 57 ? 4.16 0.699 -11.5 1 90.94 57 LEU B C 1
ATOM 2144 O O . LEU B 1 57 ? 5.137 1.431 -11.688 1 90.94 57 LEU B O 1
ATOM 2148 N N . LEU B 1 58 ? 4.242 -0.549 -11.047 1 92.88 58 LEU B N 1
ATOM 2149 C CA . LEU B 1 58 ? 5.52 -0.999 -10.516 1 92.88 58 LEU B CA 1
ATOM 2150 C C . LEU B 1 58 ? 6.148 -2.051 -11.422 1 92.88 58 LEU B C 1
ATOM 2152 O O . LEU B 1 58 ? 7.102 -2.727 -11.031 1 92.88 58 LEU B O 1
ATOM 2156 N N . GLY B 1 59 ? 5.57 -2.271 -12.57 1 89.06 59 GLY B N 1
ATOM 2157 C CA . GLY B 1 59 ? 6.242 -2.984 -13.641 1 89.06 59 GLY B CA 1
ATOM 2158 C C . GLY B 1 59 ? 6.035 -4.488 -13.586 1 89.06 59 GLY B C 1
ATOM 2159 O O . GLY B 1 59 ? 6.938 -5.258 -13.914 1 89.06 59 GLY B O 1
ATOM 2160 N N . VAL B 1 60 ? 4.941 -4.902 -13.172 1 92.75 60 VAL B N 1
ATOM 2161 C CA . VAL B 1 60 ? 4.582 -6.316 -13.141 1 92.75 60 VAL B CA 1
ATOM 2162 C C . VAL B 1 60 ? 4.223 -6.785 -14.547 1 92.75 60 VAL B C 1
ATOM 2164 O O . VAL B 1 60 ? 3.549 -6.07 -15.297 1 92.75 60 VAL B O 1
ATOM 2167 N N . SER B 1 61 ? 4.648 -7.992 -14.82 1 91.25 61 SER B N 1
ATOM 2168 C CA . SER B 1 61 ? 4.473 -8.523 -16.172 1 91.25 61 SER B CA 1
ATOM 2169 C C . SER B 1 61 ? 3.062 -9.062 -16.359 1 91.25 61 SER B C 1
ATOM 2171 O O . SER B 1 61 ? 2.594 -9.188 -17.5 1 91.25 61 SER B O 1
ATOM 2173 N N . GLY B 1 62 ? 2.439 -9.438 -15.336 1 91.88 62 GLY B N 1
ATOM 2174 C CA . GLY B 1 62 ? 1.08 -9.945 -15.398 1 91.88 62 GLY B CA 1
ATOM 2175 C C . GLY B 1 62 ? 0.502 -10.289 -14.039 1 91.88 62 GLY B C 1
ATOM 2176 O O . GLY B 1 62 ? 1.243 -10.609 -13.109 1 91.88 62 GLY B O 1
ATOM 2177 N N . VAL B 1 63 ? -0.792 -10.211 -13.984 1 93.88 63 VAL B N 1
ATOM 2178 C CA . VAL B 1 63 ? -1.505 -10.586 -12.773 1 93.88 63 VAL B CA 1
ATOM 2179 C C . VAL B 1 63 ? -2.393 -11.797 -13.047 1 93.88 63 VAL B C 1
ATOM 2181 O O . VAL B 1 63 ? -3.158 -11.805 -14.016 1 93.88 63 VAL B O 1
ATOM 2184 N N . LEU B 1 64 ? -2.244 -12.797 -12.18 1 93.06 64 LEU B N 1
ATOM 2185 C CA . LEU B 1 64 ? -3.02 -14.031 -12.273 1 93.06 64 LEU B CA 1
ATOM 2186 C C . LEU B 1 64 ? -4.027 -14.125 -11.133 1 93.06 64 LEU B C 1
ATOM 2188 O O . LEU B 1 64 ? -3.643 -14.133 -9.961 1 93.06 64 LEU B O 1
ATOM 2192 N N . PHE B 1 65 ? -5.273 -14.195 -11.531 1 91.31 65 PHE B N 1
ATOM 2193 C CA . PHE B 1 65 ? -6.297 -14.438 -10.523 1 91.31 65 PHE B CA 1
ATOM 2194 C C . PHE B 1 65 ? -6.719 -15.898 -10.508 1 91.31 65 PHE B C 1
ATOM 2196 O O . PHE B 1 65 ? -6.754 -16.547 -11.555 1 91.31 65 PHE B O 1
ATOM 2203 N N . GLY B 1 66 ? -6.98 -16.406 -9.32 1 87.12 66 GLY B N 1
ATOM 2204 C CA . GLY B 1 66 ? -7.449 -17.766 -9.188 1 87.12 66 GLY B CA 1
ATOM 2205 C C . GLY B 1 66 ? -7.867 -18.109 -7.77 1 87.12 66 GLY B C 1
ATOM 2206 O O . GLY B 1 66 ? -8.023 -17.234 -6.926 1 87.12 66 GLY B O 1
ATOM 2207 N N . SER B 1 67 ? -8.32 -19.297 -7.621 1 79.06 67 SER B N 1
ATOM 2208 C CA . SER B 1 67 ? -8.656 -19.812 -6.297 1 79.06 67 SER B CA 1
ATOM 2209 C C . SER B 1 67 ? -8.039 -21.188 -6.062 1 79.06 67 SER B C 1
ATOM 2211 O O . SER B 1 67 ? -8.039 -22.031 -6.961 1 79.06 67 SER B O 1
ATOM 2213 N N . TYR B 1 68 ? -7.473 -21.25 -4.918 1 66.62 68 TYR B N 1
ATOM 2214 C CA . TYR B 1 68 ? -6.891 -22.531 -4.531 1 66.62 68 TYR B CA 1
ATOM 2215 C C . TYR B 1 68 ? -7.969 -23.609 -4.398 1 66.62 68 TYR B C 1
ATOM 2217 O O . TYR B 1 68 ? -7.734 -24.781 -4.703 1 66.62 68 TYR B O 1
ATOM 2225 N N . THR B 1 69 ? -9.148 -23.203 -3.916 1 61.47 69 THR B N 1
ATOM 2226 C CA . THR B 1 69 ? -10.195 -24.203 -3.693 1 61.47 69 THR B CA 1
ATOM 2227 C C . THR B 1 69 ? -10.977 -24.453 -4.98 1 61.47 69 THR B C 1
ATOM 2229 O O . THR B 1 69 ? -11.844 -25.328 -5.02 1 61.47 69 THR B O 1
ATOM 2232 N N . GLY B 1 70 ? -10.43 -24.016 -6.109 1 58.28 70 GLY B N 1
ATOM 2233 C CA . GLY B 1 70 ? -11.07 -24.25 -7.395 1 58.28 70 GLY B CA 1
ATOM 2234 C C . GLY B 1 70 ? -12.359 -23.484 -7.57 1 58.28 70 GLY B C 1
ATOM 2235 O O . GLY B 1 70 ? -12.898 -23.406 -8.68 1 58.28 70 GLY B O 1
ATOM 2236 N N . VAL B 1 71 ? -13.055 -23.078 -6.527 1 53.06 71 VAL B N 1
ATOM 2237 C CA . VAL B 1 71 ? -14.328 -22.391 -6.637 1 53.06 71 VAL B CA 1
ATOM 2238 C C . VAL B 1 71 ? -14.102 -20.875 -6.648 1 53.06 71 VAL B C 1
ATOM 2240 O O . VAL B 1 71 ? -13.602 -20.312 -5.668 1 53.06 71 VAL B O 1
ATOM 2243 N N . SER B 1 72 ? -13.719 -20.281 -7.734 1 55.56 72 SER B N 1
ATOM 2244 C CA . SER B 1 72 ? -13.609 -18.828 -7.758 1 55.56 72 SER B CA 1
ATOM 2245 C C . SER B 1 72 ? -14.984 -18.172 -7.852 1 55.56 72 SER B C 1
ATOM 2247 O O . SER B 1 72 ? -15.406 -17.75 -8.93 1 55.56 72 SER B O 1
ATOM 2249 N N . GLU B 1 73 ? -15.82 -18.5 -6.914 1 52.34 73 GLU B N 1
ATOM 2250 C CA . GLU B 1 73 ? -17.188 -17.984 -7 1 52.34 73 GLU B CA 1
ATOM 2251 C C . GLU B 1 73 ? -17.203 -16.469 -7.121 1 52.34 73 GLU B C 1
ATOM 2253 O O . GLU B 1 73 ? -18.141 -15.898 -7.688 1 52.34 73 GLU B O 1
ATOM 2258 N N . HIS B 1 74 ? -16.078 -15.883 -6.723 1 56.16 74 HIS B N 1
ATOM 2259 C CA . HIS B 1 74 ? -16.188 -14.43 -6.602 1 56.16 74 HIS B CA 1
ATOM 2260 C C . HIS B 1 74 ? -15.641 -13.734 -7.844 1 56.16 74 HIS B C 1
ATOM 2262 O O . HIS B 1 74 ? -15.914 -12.547 -8.062 1 56.16 74 HIS B O 1
ATOM 2268 N N . GLN B 1 75 ? -15.055 -14.562 -8.664 1 62.81 75 GLN B N 1
ATOM 2269 C CA . GLN B 1 75 ? -14.422 -13.883 -9.789 1 62.81 75 GLN B CA 1
ATOM 2270 C C . GLN B 1 75 ? -15.289 -13.977 -11.047 1 62.81 75 GLN B C 1
ATOM 2272 O O . GLN B 1 75 ? -14.859 -14.531 -12.062 1 62.81 75 GLN B O 1
ATOM 2277 N N . SER B 1 76 ? -16.406 -13.391 -10.914 1 73.81 76 SER B N 1
ATOM 2278 C CA . SER B 1 76 ? -17.344 -13.281 -12.031 1 73.81 76 SER B CA 1
ATOM 2279 C C . SER B 1 76 ? -16.891 -12.219 -13.023 1 73.81 76 SER B C 1
ATOM 2281 O O . SER B 1 76 ? -15.938 -11.484 -12.773 1 73.81 76 SER B O 1
ATOM 2283 N N . LYS B 1 77 ? -17.562 -12.281 -14.133 1 78.44 77 LYS B N 1
ATOM 2284 C CA . LYS B 1 77 ? -17.312 -11.242 -15.125 1 78.44 77 LYS B CA 1
ATOM 2285 C C . LYS B 1 77 ? -17.594 -9.852 -14.547 1 78.44 77 LYS B C 1
ATOM 2287 O O . LYS B 1 77 ? -16.859 -8.906 -14.812 1 78.44 77 LYS B O 1
ATOM 2292 N N . ALA B 1 78 ? -18.609 -9.844 -13.773 1 83.56 78 ALA B N 1
ATOM 2293 C CA . ALA B 1 78 ? -18.969 -8.578 -13.141 1 83.56 78 ALA B CA 1
ATOM 2294 C C . ALA B 1 78 ? -17.906 -8.141 -12.133 1 83.56 78 ALA B C 1
ATOM 2296 O O . ALA B 1 78 ? -17.562 -6.961 -12.047 1 83.56 78 ALA B O 1
ATOM 2297 N N . TRP B 1 79 ? -17.359 -9.062 -11.453 1 86.19 79 TRP B N 1
ATOM 2298 C CA . TRP B 1 79 ? -16.281 -8.812 -10.492 1 86.19 79 TRP B CA 1
ATOM 2299 C C . TRP B 1 79 ? -15.031 -8.297 -11.203 1 86.19 79 TRP B C 1
ATOM 2301 O O . TRP B 1 79 ? -14.445 -7.297 -10.789 1 86.19 79 TRP B O 1
ATOM 2311 N N . MET B 1 80 ? -14.734 -8.898 -12.242 1 84.94 80 MET B N 1
ATOM 2312 C CA . MET B 1 80 ? -13.547 -8.508 -12.992 1 84.94 80 MET B CA 1
ATOM 2313 C C . MET B 1 80 ? -13.727 -7.117 -13.602 1 84.94 80 MET B C 1
ATOM 2315 O O . MET B 1 80 ? -12.797 -6.305 -13.586 1 84.94 80 MET B O 1
ATOM 2319 N N . ARG B 1 81 ? -14.906 -6.875 -14.102 1 82.62 81 ARG B N 1
ATOM 2320 C CA . ARG B 1 81 ? -15.195 -5.559 -14.656 1 82.62 81 ARG B CA 1
ATOM 2321 C C . ARG B 1 81 ? -15.062 -4.473 -13.594 1 82.62 81 ARG B C 1
ATOM 2323 O O . ARG B 1 81 ? -14.492 -3.414 -13.852 1 82.62 81 ARG B O 1
ATOM 2330 N N . SER B 1 82 ? -15.609 -4.793 -12.492 1 87.38 82 SER B N 1
ATOM 2331 C CA . SER B 1 82 ? -15.508 -3.857 -11.383 1 87.38 82 SER B CA 1
ATOM 2332 C C . SER B 1 82 ? -14.055 -3.639 -10.977 1 87.38 82 SER B C 1
ATOM 2334 O O . SER B 1 82 ? -13.641 -2.506 -10.719 1 87.38 82 SER B O 1
ATOM 2336 N N . SER B 1 83 ? -13.289 -4.676 -10.961 1 89.25 83 SER B N 1
ATOM 2337 C CA . SER B 1 83 ? -11.875 -4.602 -10.602 1 89.25 83 SER B CA 1
ATOM 2338 C C . SER B 1 83 ? -11.102 -3.74 -11.586 1 89.25 83 SER B C 1
ATOM 2340 O O . SER B 1 83 ? -10.297 -2.896 -11.188 1 89.25 83 SER B O 1
ATOM 2342 N N . LEU B 1 84 ? -11.344 -3.932 -12.758 1 85.94 84 LEU B N 1
ATOM 2343 C CA . LEU B 1 84 ? -10.664 -3.18 -13.812 1 85.94 84 LEU B CA 1
ATOM 2344 C C . LEU B 1 84 ? -11.039 -1.704 -13.75 1 85.94 84 LEU B C 1
ATOM 2346 O O . LEU B 1 84 ? -10.18 -0.833 -13.914 1 85.94 84 LEU B O 1
ATOM 2350 N N . ARG B 1 85 ? -12.258 -1.461 -13.531 1 84.31 85 ARG B N 1
ATOM 2351 C CA . ARG B 1 85 ? -12.711 -0.08 -13.414 1 84.31 85 ARG B CA 1
ATOM 2352 C C . ARG B 1 85 ? -12.031 0.624 -12.242 1 84.31 85 ARG B C 1
ATOM 2354 O O . ARG B 1 85 ? -11.531 1.743 -12.391 1 84.31 85 ARG B O 1
ATOM 2361 N N . MET B 1 86 ? -12.008 -0.044 -11.18 1 86.62 86 MET B N 1
ATOM 2362 C CA . MET B 1 86 ? -11.438 0.54 -9.977 1 86.62 86 MET B CA 1
ATOM 2363 C C . MET B 1 86 ? -9.93 0.734 -10.125 1 86.62 86 MET B C 1
ATOM 2365 O O . MET B 1 86 ? -9.352 1.616 -9.492 1 86.62 86 MET B O 1
ATOM 2369 N N . SER B 1 87 ? -9.336 -0.067 -10.93 1 87.75 87 SER B N 1
ATOM 2370 C CA . SER B 1 87 ? -7.902 0.043 -11.156 1 87.75 87 SER B CA 1
ATOM 2371 C C . SER B 1 87 ? -7.574 1.233 -12.055 1 87.75 87 SER B C 1
ATOM 2373 O O . SER B 1 87 ? -6.426 1.675 -12.117 1 87.75 87 SER B O 1
ATOM 2375 N N . MET B 1 88 ? -8.547 1.68 -12.867 1 81.12 88 MET B N 1
ATOM 2376 C CA . MET B 1 88 ? -8.43 2.715 -13.891 1 81.12 88 MET B CA 1
ATOM 2377 C C . MET B 1 88 ? -7.492 2.27 -15.016 1 81.12 88 MET B C 1
ATOM 2379 O O . MET B 1 88 ? -7.043 3.088 -15.82 1 81.12 88 MET B O 1
ATOM 2383 N N . CYS B 1 89 ? -7.16 1.05 -15.023 1 75.75 89 CYS B N 1
ATOM 2384 C CA . CYS B 1 89 ? -6.254 0.532 -16.047 1 75.75 89 CYS B CA 1
ATOM 2385 C C . CYS B 1 89 ? -6.871 0.645 -17.438 1 75.75 89 CYS B C 1
ATOM 2387 O O . CYS B 1 89 ? -6.156 0.788 -18.422 1 75.75 89 CYS B O 1
ATOM 2389 N N . TYR B 1 90 ? -8.117 0.621 -17.453 1 67.44 90 TYR B N 1
ATOM 2390 C CA . TYR B 1 90 ? -8.805 0.726 -18.75 1 67.44 90 TYR B CA 1
ATOM 2391 C C . TYR B 1 90 ? -8.539 2.082 -19.391 1 67.44 90 TYR B C 1
ATOM 2393 O O . TYR B 1 90 ? -8.484 2.191 -20.625 1 67.44 90 TYR B O 1
ATOM 2401 N N . LYS B 1 91 ? -8.359 3.049 -18.562 1 69.44 91 LYS B N 1
ATOM 2402 C CA . LYS B 1 91 ? -8.188 4.41 -19.062 1 69.44 91 LYS B CA 1
ATOM 2403 C C . LYS B 1 91 ? -6.715 4.734 -19.281 1 69.44 91 LYS B C 1
ATOM 2405 O O . LYS B 1 91 ? -6.359 5.418 -20.25 1 69.44 91 LYS B O 1
ATOM 2410 N N . ARG B 1 92 ? -5.898 4.105 -18.531 1 71.94 92 ARG B N 1
ATOM 2411 C CA . ARG B 1 92 ? -4.539 4.629 -18.453 1 71.94 92 ARG B CA 1
ATOM 2412 C C . ARG B 1 92 ? -3.521 3.566 -18.859 1 71.94 92 ARG B C 1
ATOM 2414 O O . ARG B 1 92 ? -2.32 3.842 -18.906 1 71.94 92 ARG B O 1
ATOM 2421 N N . GLY B 1 93 ? -3.998 2.426 -19.156 1 76.62 93 GLY B N 1
ATOM 2422 C CA . GLY B 1 93 ? -3.104 1.305 -19.391 1 76.62 93 GLY B CA 1
ATOM 2423 C C . GLY B 1 93 ? -2.99 0.364 -18.203 1 76.62 93 GLY B C 1
ATOM 2424 O O . GLY B 1 93 ? -3.506 0.654 -17.125 1 76.62 93 GLY B O 1
ATOM 2425 N N . GLY B 1 94 ? -2.416 -0.769 -18.5 1 83 94 GLY B N 1
ATOM 2426 C CA . GLY B 1 94 ? -2.297 -1.772 -17.453 1 83 94 GLY B CA 1
ATOM 2427 C C . GLY B 1 94 ? -1.388 -2.926 -17.844 1 83 94 GLY B C 1
ATOM 2428 O O . GLY B 1 94 ? -0.78 -2.916 -18.906 1 83 94 GLY B O 1
ATOM 2429 N N . CYS B 1 95 ? -1.218 -3.811 -16.938 1 84.94 95 CYS B N 1
ATOM 2430 C CA . CYS B 1 95 ? -0.514 -5.055 -17.219 1 84.94 95 CYS B CA 1
ATOM 2431 C C . CYS B 1 95 ? -1.491 -6.16 -17.609 1 84.94 95 CYS B C 1
ATOM 2433 O O . CYS B 1 95 ? -2.688 -6.059 -17.328 1 84.94 95 CYS B O 1
ATOM 2435 N N . PRO B 1 96 ? -1.001 -7.195 -18.281 1 86.62 96 PRO B N 1
ATOM 2436 C CA . PRO B 1 96 ? -1.869 -8.312 -18.641 1 86.62 96 PRO B CA 1
ATOM 2437 C C . PRO B 1 96 ? -2.506 -8.984 -17.438 1 86.62 96 PRO B C 1
ATOM 2439 O O . PRO B 1 96 ? -1.874 -9.094 -16.375 1 86.62 96 PRO B O 1
ATOM 2442 N N . VAL B 1 97 ? -3.766 -9.453 -17.688 1 89.56 97 VAL B N 1
ATOM 2443 C CA . VAL B 1 97 ? -4.516 -10.078 -16.609 1 89.56 97 VAL B CA 1
ATOM 2444 C C . VAL B 1 97 ? -5 -11.461 -17.047 1 89.56 97 VAL B C 1
ATOM 2446 O O . VAL B 1 97 ? -5.664 -11.594 -18.078 1 89.56 97 VAL B O 1
ATOM 2449 N N . VAL B 1 98 ? -4.613 -12.445 -16.281 1 88.38 98 VAL B N 1
ATOM 2450 C CA . VAL B 1 98 ? -5.207 -13.773 -16.406 1 88.38 98 VAL B CA 1
ATOM 2451 C C . VAL B 1 98 ? -6.336 -13.93 -15.383 1 88.38 98 VAL B C 1
ATOM 2453 O O . VAL B 1 98 ? -6.086 -14.062 -14.188 1 88.38 98 VAL B O 1
ATOM 2456 N N . PRO B 1 99 ? -7.531 -13.984 -15.875 1 85.25 99 PRO B N 1
ATOM 2457 C CA . PRO B 1 99 ? -8.664 -13.852 -14.953 1 85.25 99 PRO B CA 1
ATOM 2458 C C . PRO B 1 99 ? -8.906 -15.109 -14.133 1 85.25 99 PRO B C 1
ATOM 2460 O O . PRO B 1 99 ? -9.547 -15.055 -13.078 1 85.25 99 PRO B O 1
ATOM 2463 N N . SER B 1 100 ? -8.5 -16.234 -14.672 1 84.19 100 SER B N 1
ATOM 2464 C CA . SER B 1 100 ? -8.711 -17.5 -13.961 1 84.19 100 SER B CA 1
ATOM 2465 C C . SER B 1 100 ? -7.598 -18.484 -14.273 1 84.19 100 SER B C 1
ATOM 2467 O O . SER B 1 100 ? -7.223 -18.672 -15.438 1 84.19 100 SER B O 1
ATOM 2469 N N . CYS B 1 101 ? -7.047 -18.953 -13.164 1 83.88 101 CYS B N 1
ATOM 2470 C CA . CYS B 1 101 ? -6.047 -20.016 -13.336 1 83.88 101 CYS B CA 1
ATOM 2471 C C . CYS B 1 101 ? -6.102 -21 -12.188 1 83.88 101 CYS B C 1
ATOM 2473 O O . CYS B 1 101 ? -6.605 -20.688 -11.109 1 83.88 101 CYS B O 1
ATOM 2475 N N . ASP B 1 102 ? -5.758 -22.25 -12.516 1 85.38 102 ASP B N 1
ATOM 2476 C CA . ASP B 1 102 ? -5.457 -23.219 -11.477 1 85.38 102 ASP B CA 1
ATOM 2477 C C . ASP B 1 102 ? -4.141 -22.891 -10.773 1 85.38 102 ASP B C 1
ATOM 2479 O O . ASP B 1 102 ? -3.064 -23.125 -11.32 1 85.38 102 ASP B O 1
ATOM 2483 N N . ILE B 1 103 ? -4.289 -22.438 -9.555 1 89.44 103 ILE B N 1
ATOM 2484 C CA . ILE B 1 103 ? -3.168 -21.828 -8.844 1 89.44 103 ILE B CA 1
ATOM 2485 C C . ILE B 1 103 ? -2.057 -22.859 -8.656 1 89.44 103 ILE B C 1
ATOM 2487 O O . ILE B 1 103 ? -0.891 -22.578 -8.945 1 89.44 103 ILE B O 1
ATOM 2491 N N . LEU B 1 104 ? -2.41 -24.078 -8.211 1 88.75 104 LEU B N 1
ATOM 2492 C CA . LEU B 1 104 ? -1.405 -25.094 -7.941 1 88.75 104 LEU B CA 1
ATOM 2493 C C . LEU B 1 104 ? -0.687 -25.5 -9.227 1 88.75 104 LEU B C 1
ATOM 2495 O O . LEU B 1 104 ? 0.543 -25.594 -9.25 1 88.75 104 LEU B O 1
ATOM 2499 N N . ALA B 1 105 ? -1.428 -25.719 -10.242 1 89.31 105 ALA B N 1
ATOM 2500 C CA . ALA B 1 105 ? -0.85 -26.109 -11.523 1 89.31 105 ALA B CA 1
ATOM 2501 C C . ALA B 1 105 ? 0.027 -25 -12.094 1 89.31 105 ALA B C 1
ATOM 2503 O O . ALA B 1 105 ? 1.104 -25.266 -12.633 1 89.31 105 ALA B O 1
ATOM 2504 N N . ALA B 1 106 ? -0.431 -23.781 -11.984 1 92.62 106 ALA B N 1
ATOM 2505 C CA . ALA B 1 106 ? 0.323 -22.641 -12.484 1 92.62 106 ALA B CA 1
ATOM 2506 C C . ALA B 1 106 ? 1.647 -22.484 -11.742 1 92.62 106 ALA B C 1
ATOM 2508 O O . ALA B 1 106 ? 2.686 -22.234 -12.359 1 92.62 106 ALA B O 1
ATOM 2509 N N . VAL B 1 107 ? 1.583 -22.641 -10.461 1 94.12 107 VAL B N 1
ATOM 2510 C CA . VAL B 1 107 ? 2.787 -22.516 -9.648 1 94.12 107 VAL B CA 1
ATOM 2511 C C . VAL B 1 107 ? 3.799 -23.594 -10.055 1 94.12 107 VAL B C 1
ATOM 2513 O O . VAL B 1 107 ? 4.984 -23.297 -10.219 1 94.12 107 VAL B O 1
ATOM 2516 N N . GLU B 1 108 ? 3.311 -24.781 -10.227 1 92.69 108 GLU B N 1
ATOM 2517 C CA . GLU B 1 108 ? 4.191 -25.875 -10.625 1 92.69 108 GLU B CA 1
ATOM 2518 C C . GLU B 1 108 ? 4.84 -25.609 -11.977 1 92.69 108 GLU B C 1
ATOM 2520 O O . GLU B 1 108 ? 6.051 -25.781 -12.133 1 92.69 108 GLU B O 1
ATOM 2525 N N . GLU B 1 109 ? 4.055 -25.172 -12.836 1 92.81 109 GLU B N 1
ATOM 2526 C CA . GLU B 1 109 ? 4.559 -24.875 -14.172 1 92.81 109 GLU B CA 1
ATOM 2527 C C . GLU B 1 109 ? 5.578 -23.75 -14.141 1 92.81 109 GLU B C 1
ATOM 2529 O O . GLU B 1 109 ? 6.664 -23.859 -14.711 1 92.81 109 GLU B O 1
ATOM 2534 N N . LEU B 1 110 ? 5.293 -22.688 -13.469 1 95.38 110 LEU B N 1
ATOM 2535 C CA . LEU B 1 110 ? 6.148 -21.5 -13.398 1 95.38 110 LEU B CA 1
ATOM 2536 C C . LEU B 1 110 ? 7.461 -21.828 -12.695 1 95.38 110 LEU B C 1
ATOM 2538 O O . LEU B 1 110 ? 8.531 -21.391 -13.117 1 95.38 110 LEU B O 1
ATOM 2542 N N . LYS B 1 111 ? 7.352 -22.625 -11.68 1 95.38 111 LYS B N 1
ATOM 2543 C CA . LYS B 1 111 ? 8.539 -22.969 -10.906 1 95.38 111 LYS B CA 1
ATOM 2544 C C . LYS B 1 111 ? 9.398 -23.984 -11.641 1 95.38 111 LYS B C 1
ATOM 2546 O O . LYS B 1 111 ? 10.594 -23.766 -11.867 1 95.38 111 LYS B O 1
ATOM 2551 N N . MET B 1 112 ? 8.836 -25.078 -12.094 1 93.88 112 MET B N 1
ATOM 2552 C CA . MET B 1 112 ? 9.594 -26.219 -12.602 1 93.88 112 MET B CA 1
ATOM 2553 C C . MET B 1 112 ? 10 -25.984 -14.055 1 93.88 112 MET B C 1
ATOM 2555 O O . MET B 1 112 ? 11.102 -26.359 -14.461 1 93.88 112 MET B O 1
ATOM 2559 N N . ARG B 1 113 ? 9.203 -25.375 -14.805 1 91 113 ARG B N 1
ATOM 2560 C CA . ARG B 1 113 ? 9.477 -25.281 -16.234 1 91 113 ARG B CA 1
ATOM 2561 C C . ARG B 1 113 ? 10.117 -23.938 -16.578 1 91 113 ARG B C 1
ATOM 2563 O O . ARG B 1 113 ? 10.938 -23.859 -17.5 1 91 113 ARG B O 1
ATOM 2570 N N . LEU B 1 114 ? 9.797 -22.875 -15.82 1 91.69 114 LEU B N 1
ATOM 2571 C CA . LEU B 1 114 ? 10.219 -21.547 -16.266 1 91.69 114 LEU B CA 1
ATOM 2572 C C . LEU B 1 114 ? 11.164 -20.922 -15.258 1 91.69 114 LEU B C 1
ATOM 2574 O O . LEU B 1 114 ? 11.695 -19.828 -15.5 1 91.69 114 LEU B O 1
ATOM 2578 N N . GLY B 1 115 ? 11.344 -21.516 -14.125 1 92.94 115 GLY B N 1
ATOM 2579 C CA . GLY B 1 115 ? 12.383 -21.109 -13.195 1 92.94 115 GLY B CA 1
ATOM 2580 C C . GLY B 1 115 ? 11.984 -19.906 -12.344 1 92.94 115 GLY B C 1
ATOM 2581 O O . GLY B 1 115 ? 12.844 -19.125 -11.93 1 92.94 115 GLY B O 1
ATOM 2582 N N . TYR B 1 116 ? 10.742 -19.719 -12.086 1 95.69 116 TYR B N 1
ATOM 2583 C CA . TYR B 1 116 ? 10.297 -18.625 -11.219 1 95.69 116 TYR B CA 1
ATOM 2584 C C . TYR B 1 116 ? 10.609 -18.938 -9.758 1 95.69 116 TYR B C 1
ATOM 2586 O O . TYR B 1 116 ? 10.445 -20.078 -9.305 1 95.69 116 TYR B O 1
ATOM 2594 N N . THR B 1 117 ? 11.156 -17.969 -9.109 1 96.19 117 THR B N 1
ATOM 2595 C CA . THR B 1 117 ? 11.156 -18 -7.648 1 96.19 117 THR B CA 1
ATOM 2596 C C . THR B 1 117 ? 9.773 -17.703 -7.094 1 96.19 117 THR B C 1
ATOM 2598 O O . THR B 1 117 ? 9.188 -16.656 -7.391 1 96.19 117 THR B O 1
ATOM 2601 N N . VAL B 1 118 ? 9.227 -18.641 -6.301 1 96.25 118 VAL B N 1
ATOM 2602 C CA . VAL B 1 118 ? 7.871 -18.516 -5.781 1 96.25 118 VAL B CA 1
ATOM 2603 C C . VAL B 1 118 ? 7.91 -17.938 -4.367 1 96.25 118 VAL B C 1
ATOM 2605 O O . VAL B 1 118 ? 8.461 -18.562 -3.455 1 96.25 118 VAL B O 1
ATOM 2608 N N . CYS B 1 119 ? 7.289 -16.797 -4.23 1 95.44 119 CYS B N 1
ATOM 2609 C CA . CYS B 1 119 ? 7.223 -16.094 -2.953 1 95.44 119 CYS B CA 1
ATOM 2610 C C . CYS B 1 119 ? 5.777 -15.953 -2.488 1 95.44 119 CYS B C 1
ATOM 2612 O O . CYS B 1 119 ? 4.934 -15.438 -3.221 1 95.44 119 CYS B O 1
ATOM 2614 N N . ILE B 1 120 ? 5.508 -16.438 -1.275 1 92.94 120 ILE B N 1
ATOM 2615 C CA . ILE B 1 120 ? 4.207 -16.203 -0.663 1 92.94 120 ILE B CA 1
ATOM 2616 C C . ILE B 1 120 ? 4.301 -15.016 0.304 1 92.94 120 ILE B C 1
ATOM 2618 O O . ILE B 1 120 ? 5.207 -14.961 1.137 1 92.94 120 ILE B O 1
ATOM 2622 N N . LEU B 1 121 ? 3.395 -14.109 0.073 1 92.25 121 LEU B N 1
ATOM 2623 C CA . LEU B 1 121 ? 3.334 -12.969 0.976 1 92.25 121 LEU B CA 1
ATOM 2624 C C . LEU B 1 121 ? 2.535 -13.305 2.23 1 92.25 121 LEU B C 1
ATOM 2626 O O . LEU B 1 121 ? 1.424 -13.836 2.139 1 92.25 121 LEU B O 1
ATOM 2630 N N . GLY B 1 122 ? 3.152 -13.055 3.406 1 86.75 122 GLY B N 1
ATOM 2631 C CA . GLY B 1 122 ? 2.5 -13.305 4.68 1 86.75 122 GLY B CA 1
ATOM 2632 C C . GLY B 1 122 ? 2.445 -12.078 5.574 1 86.75 122 GLY B C 1
ATOM 2633 O O . GLY B 1 122 ? 3.027 -11.047 5.254 1 86.75 122 GLY B O 1
ATOM 2634 N N . ASP B 1 123 ? 1.607 -12.211 6.602 1 77.5 123 ASP B N 1
ATOM 2635 C CA . ASP B 1 123 ? 1.47 -11.125 7.562 1 77.5 123 ASP B CA 1
ATOM 2636 C C . ASP B 1 123 ? 1.938 -11.555 8.953 1 77.5 123 ASP B C 1
ATOM 2638 O O . ASP B 1 123 ? 1.553 -10.961 9.961 1 77.5 123 ASP B O 1
ATOM 2642 N N . GLY B 1 124 ? 2.707 -12.539 8.992 1 73.12 124 GLY B N 1
ATOM 2643 C CA . GLY B 1 124 ? 3.242 -13.008 10.258 1 73.12 124 GLY B CA 1
ATOM 2644 C C . GLY B 1 124 ? 2.359 -14.047 10.93 1 73.12 124 GLY B C 1
ATOM 2645 O O . GLY B 1 124 ? 2.758 -14.656 11.93 1 73.12 124 GLY B O 1
ATOM 2646 N N . TYR B 1 125 ? 1.208 -14.336 10.352 1 72.62 125 TYR B N 1
ATOM 2647 C CA . TYR B 1 125 ? 0.268 -15.211 11.047 1 72.62 125 TYR B CA 1
ATOM 2648 C C . TYR B 1 125 ? 0.33 -16.625 10.492 1 72.62 125 TYR B C 1
ATOM 2650 O O . TYR B 1 125 ? -0.342 -17.531 11 1 72.62 125 TYR B O 1
ATOM 2658 N N . ILE B 1 126 ? 1.078 -16.781 9.5 1 72.94 126 ILE B N 1
ATOM 2659 C CA . ILE B 1 126 ? 1.31 -18.141 9.023 1 72.94 126 ILE B CA 1
ATOM 2660 C C . ILE B 1 126 ? 2.289 -18.859 9.953 1 72.94 126 ILE B C 1
ATOM 2662 O O . ILE B 1 126 ? 3.486 -18.562 9.945 1 72.94 126 ILE B O 1
ATOM 2666 N N . THR B 1 127 ? 1.743 -19.641 10.781 1 72.94 127 THR B N 1
ATOM 2667 C CA . THR B 1 127 ? 2.564 -20.281 11.805 1 72.94 127 THR B CA 1
ATOM 2668 C C . THR B 1 127 ? 2.93 -21.703 11.398 1 72.94 127 THR B C 1
ATOM 2670 O O . THR B 1 127 ? 3.807 -22.328 12.008 1 72.94 127 THR B O 1
ATOM 2673 N N . ASP B 1 128 ? 2.322 -22.156 10.352 1 74.06 128 ASP B N 1
ATOM 2674 C CA . ASP B 1 128 ? 2.633 -23.516 9.898 1 74.06 128 ASP B CA 1
ATOM 2675 C C . ASP B 1 128 ? 4.07 -23.609 9.398 1 74.06 128 ASP B C 1
ATOM 2677 O O . ASP B 1 128 ? 4.445 -22.922 8.438 1 74.06 128 ASP B O 1
ATOM 2681 N N . ASP B 1 129 ? 4.848 -24.438 10.031 1 79.12 129 ASP B N 1
ATOM 2682 C CA . ASP B 1 129 ? 6.254 -24.578 9.664 1 79.12 129 ASP B CA 1
ATOM 2683 C C . ASP B 1 129 ? 6.547 -25.969 9.109 1 79.12 129 ASP B C 1
ATOM 2685 O O . ASP B 1 129 ? 7.703 -26.391 9.062 1 79.12 129 ASP B O 1
ATOM 2689 N N . SER B 1 130 ? 5.535 -26.641 8.727 1 82.56 130 SER B N 1
ATOM 2690 C CA . SER B 1 130 ? 5.711 -28.016 8.281 1 82.56 130 SER B CA 1
ATOM 2691 C C . SER B 1 130 ? 6.539 -28.078 6.996 1 82.56 130 SER B C 1
ATOM 2693 O O . SER B 1 130 ? 7.344 -29 6.816 1 82.56 130 SER B O 1
ATOM 2695 N N . CYS B 1 131 ? 6.434 -27.109 6.199 1 86.62 131 CYS B N 1
ATOM 2696 C CA . CYS B 1 131 ? 7.098 -27.109 4.902 1 86.62 131 CYS B CA 1
ATOM 2697 C C . CYS B 1 131 ? 8.516 -26.562 5.016 1 86.62 131 CYS B C 1
ATOM 2699 O O . CYS B 1 131 ? 9.305 -26.672 4.078 1 86.62 131 CYS B O 1
ATOM 2701 N N . GLN B 1 132 ? 8.898 -26 6.105 1 87.94 132 GLN B N 1
ATOM 2702 C CA . GLN B 1 132 ? 10.234 -25.484 6.402 1 87.94 132 GLN B CA 1
ATOM 2703 C C . GLN B 1 132 ? 10.695 -24.5 5.332 1 87.94 132 GLN B C 1
ATOM 2705 O O . GLN B 1 132 ? 11.82 -24.594 4.844 1 87.94 132 GLN B O 1
ATOM 2710 N N . ILE B 1 133 ? 9.906 -23.703 4.902 1 88.94 133 ILE B N 1
ATOM 2711 C CA . ILE B 1 133 ? 10.258 -22.688 3.914 1 88.94 133 ILE B CA 1
ATOM 2712 C C . ILE B 1 133 ? 10.906 -21.484 4.609 1 88.94 133 ILE B C 1
ATOM 2714 O O . ILE B 1 133 ? 10.477 -21.094 5.695 1 88.94 133 ILE B O 1
ATOM 2718 N N . PRO B 1 134 ? 12.023 -21.031 3.998 1 91.56 134 PRO B N 1
ATOM 2719 C CA . PRO B 1 134 ? 12.641 -19.844 4.602 1 91.56 134 PRO B CA 1
ATOM 2720 C C . PRO B 1 134 ? 11.672 -18.656 4.707 1 91.56 134 PRO B C 1
ATOM 2722 O O . PRO B 1 134 ? 10.859 -18.438 3.801 1 91.56 134 PRO B O 1
ATOM 2725 N N . ARG B 1 135 ? 11.781 -17.984 5.848 1 90.88 135 ARG B N 1
ATOM 2726 C CA . ARG B 1 135 ? 10.969 -16.797 6.113 1 90.88 135 ARG B CA 1
ATOM 2727 C C . ARG B 1 135 ? 11.828 -15.539 6.109 1 90.88 135 ARG B C 1
ATOM 2729 O O . ARG B 1 135 ? 12.914 -15.523 6.688 1 90.88 135 ARG B O 1
ATOM 2736 N N . TYR B 1 136 ? 11.32 -14.578 5.445 1 92.12 136 TYR B N 1
ATOM 2737 C CA . TYR B 1 136 ? 12.047 -13.32 5.395 1 92.12 136 TYR B CA 1
ATOM 2738 C C . TYR B 1 136 ? 11.156 -12.156 5.801 1 92.12 136 TYR B C 1
ATOM 2740 O O . TYR B 1 136 ? 9.945 -12.172 5.555 1 92.12 136 TYR B O 1
ATOM 2748 N N . ASP B 1 137 ? 11.82 -11.172 6.43 1 92.94 137 ASP B N 1
ATOM 2749 C CA . ASP B 1 137 ? 11.18 -9.922 6.816 1 92.94 137 ASP B CA 1
ATOM 2750 C C . ASP B 1 137 ? 11.336 -8.859 5.73 1 92.94 137 ASP B C 1
ATOM 2752 O O . ASP B 1 137 ? 12.453 -8.414 5.449 1 92.94 137 ASP B O 1
ATOM 2756 N N . LEU B 1 138 ? 10.227 -8.43 5.156 1 94.5 138 LEU B N 1
ATOM 2757 C CA . LEU B 1 138 ? 10.242 -7.531 4.008 1 94.5 138 LEU B CA 1
ATOM 2758 C C . LEU B 1 138 ? 10.93 -6.215 4.352 1 94.5 138 LEU B C 1
ATOM 2760 O O . LEU B 1 138 ? 11.484 -5.547 3.475 1 94.5 138 LEU B O 1
ATOM 2764 N N . SER B 1 139 ? 10.906 -5.832 5.609 1 91.25 139 SER B N 1
ATOM 2765 C CA . SER B 1 139 ? 11.469 -4.551 6.023 1 91.25 139 SER B CA 1
ATOM 2766 C C . SER B 1 139 ? 12.977 -4.652 6.227 1 91.25 139 SER B C 1
ATOM 2768 O O . SER B 1 139 ? 13.633 -3.662 6.559 1 91.25 139 SER B O 1
ATOM 2770 N N . ARG B 1 140 ? 13.5 -5.867 5.996 1 90.25 140 ARG B N 1
ATOM 2771 C CA . ARG B 1 140 ? 14.938 -6.078 6.152 1 90.25 140 ARG B CA 1
ATOM 2772 C C . ARG B 1 140 ? 15.586 -6.398 4.812 1 90.25 140 ARG B C 1
ATOM 2774 O O . ARG B 1 140 ? 15.672 -7.566 4.418 1 90.25 140 ARG B O 1
ATOM 2781 N N . PRO B 1 141 ? 16.094 -5.418 4.215 1 77.44 141 PRO B N 1
ATOM 2782 C CA . PRO B 1 141 ? 16.625 -5.59 2.859 1 77.44 141 PRO B CA 1
ATOM 2783 C C . PRO B 1 141 ? 17.781 -6.586 2.801 1 77.44 141 PRO B C 1
ATOM 2785 O O . PRO B 1 141 ? 17.969 -7.27 1.789 1 77.44 141 PRO B O 1
ATOM 2788 N N . GLN B 1 142 ? 18.516 -6.688 3.885 1 79.94 142 GLN B N 1
ATOM 2789 C CA . GLN B 1 142 ? 19.672 -7.566 3.896 1 79.94 142 GLN B CA 1
ATOM 2790 C C . GLN B 1 142 ? 19.25 -9.031 3.744 1 79.94 142 GLN B C 1
ATOM 2792 O O . GLN B 1 142 ? 20.031 -9.852 3.242 1 79.94 142 GLN B O 1
ATOM 2797 N N . THR B 1 143 ? 18.062 -9.32 4.133 1 79.38 143 THR B N 1
ATOM 2798 C CA . THR B 1 143 ? 17.594 -10.703 4.074 1 79.38 143 THR B CA 1
ATOM 2799 C C . THR B 1 143 ? 16.625 -10.898 2.908 1 79.38 143 THR B C 1
ATOM 2801 O O . THR B 1 143 ? 16.688 -11.922 2.215 1 79.38 143 THR B O 1
ATOM 2804 N N . SER B 1 144 ? 15.875 -9.883 2.639 1 76.56 144 SER B N 1
ATOM 2805 C CA . SER B 1 144 ? 14.836 -10 1.619 1 76.56 144 SER B CA 1
ATOM 2806 C C . SER B 1 144 ? 15.391 -9.734 0.226 1 76.56 144 SER B C 1
ATOM 2808 O O . SER B 1 144 ? 14.797 -10.133 -0.775 1 76.56 144 SER B O 1
ATOM 2810 N N . GLY B 1 145 ? 16.484 -9.125 0.148 1 76.5 145 GLY B N 1
ATOM 2811 C CA . GLY B 1 145 ? 17.078 -8.742 -1.12 1 76.5 145 GLY B CA 1
ATOM 2812 C C . GLY B 1 145 ? 17.375 -9.922 -2.023 1 76.5 145 GLY B C 1
ATOM 2813 O O . GLY B 1 145 ? 17.219 -9.836 -3.244 1 76.5 145 GLY B O 1
ATOM 2814 N N . LYS B 1 146 ? 17.703 -11.055 -1.489 1 78.25 146 LYS B N 1
ATOM 2815 C CA . LYS B 1 146 ? 18.156 -12.195 -2.285 1 78.25 146 LYS B CA 1
ATOM 2816 C C . LYS B 1 146 ? 17.016 -12.719 -3.166 1 78.25 146 LYS B C 1
ATOM 2818 O O . LYS B 1 146 ? 17.219 -12.93 -4.367 1 78.25 146 LYS B O 1
ATOM 2823 N N . PHE B 1 147 ? 15.859 -12.781 -2.604 1 87.38 147 PHE B N 1
ATOM 2824 C CA . PHE B 1 147 ? 14.789 -13.344 -3.422 1 87.38 147 PHE B CA 1
ATOM 2825 C C . PHE B 1 147 ? 14.141 -12.258 -4.277 1 87.38 147 PHE B C 1
ATOM 2827 O O . PHE B 1 147 ? 13.648 -12.539 -5.375 1 87.38 147 PHE B O 1
ATOM 2834 N N . LEU B 1 148 ? 14.227 -11.031 -3.82 1 92.19 148 LEU B N 1
ATOM 2835 C CA . LEU B 1 148 ? 13.633 -9.922 -4.555 1 92.19 148 LEU B CA 1
ATOM 2836 C C . LEU B 1 148 ? 14.43 -9.617 -5.816 1 92.19 148 LEU B C 1
ATOM 2838 O O . LEU B 1 148 ? 13.93 -8.953 -6.727 1 92.19 148 LEU B O 1
ATOM 2842 N N . GLU B 1 149 ? 15.641 -10.125 -5.879 1 91.38 149 GLU B N 1
ATOM 2843 C CA . GLU B 1 149 ? 16.5 -9.891 -7.039 1 91.38 149 GLU B CA 1
ATOM 2844 C C . GLU B 1 149 ? 16.328 -11 -8.078 1 91.38 149 GLU B C 1
ATOM 2846 O O . GLU B 1 149 ? 16.938 -10.953 -9.148 1 91.38 149 GLU B O 1
ATOM 2851 N N . ALA B 1 150 ? 15.492 -11.945 -7.82 1 92.94 150 ALA B N 1
ATOM 2852 C CA . ALA B 1 150 ? 15.297 -13.039 -8.766 1 92.94 150 ALA B CA 1
ATOM 2853 C C . ALA B 1 150 ? 14.883 -12.516 -10.133 1 92.94 150 ALA B C 1
ATOM 2855 O O . ALA B 1 150 ? 14.039 -11.625 -10.234 1 92.94 150 ALA B O 1
ATOM 2856 N N . PRO B 1 151 ? 15.5 -13.078 -11.141 1 91.06 151 PRO B N 1
ATOM 2857 C CA . PRO B 1 151 ? 15.125 -12.617 -12.477 1 91.06 151 PRO B CA 1
ATOM 2858 C C . PRO B 1 151 ? 13.641 -12.852 -12.781 1 91.06 151 PRO B C 1
ATOM 2860 O O . PRO B 1 151 ? 13.023 -12.062 -13.5 1 91.06 151 PRO B O 1
ATOM 2863 N N . ARG B 1 152 ? 13.156 -13.984 -12.273 1 93.81 152 ARG B N 1
ATOM 2864 C CA . ARG B 1 152 ? 11.742 -14.32 -12.383 1 93.81 152 ARG B CA 1
ATOM 2865 C C . ARG B 1 152 ? 11.125 -14.547 -11 1 93.81 152 ARG B C 1
ATOM 2867 O O . ARG B 1 152 ? 11.5 -15.484 -10.297 1 93.81 152 ARG B O 1
ATOM 2874 N N . LEU B 1 153 ? 10.227 -13.641 -10.672 1 96 153 LEU B N 1
ATOM 2875 C CA . LEU B 1 153 ? 9.594 -13.711 -9.359 1 96 153 LEU B CA 1
ATOM 2876 C C . LEU B 1 153 ? 8.078 -13.859 -9.484 1 96 153 LEU B C 1
ATOM 2878 O O . LEU B 1 153 ? 7.445 -13.117 -10.242 1 96 153 LEU B O 1
ATOM 2882 N N . LEU B 1 154 ? 7.551 -14.875 -8.867 1 96.69 154 LEU B N 1
ATOM 2883 C CA . LEU B 1 154 ? 6.113 -15.016 -8.672 1 96.69 154 LEU B CA 1
ATOM 2884 C C . LEU B 1 154 ? 5.719 -14.664 -7.242 1 96.69 154 LEU B C 1
ATOM 2886 O O . LEU B 1 154 ? 6.113 -15.352 -6.297 1 96.69 154 LEU B O 1
ATOM 2890 N N . LEU B 1 155 ? 5.012 -13.602 -7.109 1 96.75 155 LEU B N 1
ATOM 2891 C CA . LEU B 1 155 ? 4.496 -13.172 -5.812 1 96.75 155 LEU B CA 1
ATOM 2892 C C . LEU B 1 155 ? 3.061 -13.648 -5.613 1 96.75 155 LEU B C 1
ATOM 2894 O O . LEU B 1 155 ? 2.162 -13.242 -6.355 1 96.75 155 LEU B O 1
ATOM 2898 N N . ILE B 1 156 ? 2.857 -14.508 -4.617 1 94.62 156 ILE B N 1
ATOM 2899 C CA . ILE B 1 156 ? 1.528 -15.031 -4.328 1 94.62 156 ILE B CA 1
ATOM 2900 C C . ILE B 1 156 ? 0.941 -14.32 -3.113 1 94.62 156 ILE B C 1
ATOM 2902 O O . ILE B 1 156 ? 1.613 -14.164 -2.092 1 94.62 156 ILE B O 1
ATOM 2906 N N . THR B 1 157 ? -0.247 -13.828 -3.277 1 93.06 157 THR B N 1
ATOM 2907 C CA . THR B 1 157 ? -0.942 -13.133 -2.199 1 93.06 157 THR B CA 1
ATOM 2908 C C . THR B 1 157 ? -2.375 -13.641 -2.064 1 93.06 157 THR B C 1
ATOM 2910 O O . THR B 1 157 ? -2.873 -14.352 -2.939 1 93.06 157 THR B O 1
ATOM 2913 N N . GLY B 1 158 ? -2.979 -13.211 -0.951 1 87.38 158 GLY B N 1
ATOM 2914 C CA . GLY B 1 158 ? -4.359 -13.594 -0.709 1 87.38 158 GLY B CA 1
ATOM 2915 C C . GLY B 1 158 ? -4.488 -14.93 0.004 1 87.38 158 GLY B C 1
ATOM 2916 O O . GLY B 1 158 ? -3.52 -15.43 0.577 1 87.38 158 GLY B O 1
ATOM 2917 N N . GLY B 1 159 ? -5.633 -15.469 0.057 1 67.44 159 GLY B N 1
ATOM 2918 C CA . GLY B 1 159 ? -5.914 -16.766 0.67 1 67.44 159 GLY B CA 1
ATOM 2919 C C . GLY B 1 159 ? -6.117 -16.672 2.172 1 67.44 159 GLY B C 1
ATOM 2920 O O . GLY B 1 159 ? -5.973 -17.672 2.881 1 67.44 159 GLY B O 1
ATOM 2921 N N . GLU B 1 160 ? -6.117 -15.336 2.709 1 55.66 160 GLU B N 1
ATOM 2922 C CA . GLU B 1 160 ? -6.203 -15.109 4.148 1 55.66 160 GLU B CA 1
ATOM 2923 C C . GLU B 1 160 ? -6.93 -16.25 4.848 1 55.66 160 GLU B C 1
ATOM 2925 O O . GLU B 1 160 ? -6.414 -16.828 5.812 1 55.66 160 GLU B O 1
ATOM 2930 N N . SER B 1 161 ? -8.242 -16.156 4.879 1 47.53 161 SER B N 1
ATOM 2931 C CA . SER B 1 161 ? -9.086 -16.938 5.777 1 47.53 161 SER B CA 1
ATOM 2932 C C . SER B 1 161 ? -8.875 -18.438 5.566 1 47.53 161 SER B C 1
ATOM 2934 O O . SER B 1 161 ? -9.258 -19.25 6.414 1 47.53 161 SER B O 1
ATOM 2936 N N . GLN B 1 162 ? -8.234 -18.781 4.551 1 47.38 162 GLN B N 1
ATOM 2937 C CA . GLN B 1 162 ? -8.383 -20.172 4.16 1 47.38 162 GLN B CA 1
ATOM 2938 C C . GLN B 1 162 ? -7.027 -20.828 3.922 1 47.38 162 GLN B C 1
ATOM 2940 O O . GLN B 1 162 ? -6.957 -22 3.531 1 47.38 162 GLN B O 1
ATOM 2945 N N . ARG B 1 163 ? -5.895 -20 4.148 1 50.59 163 ARG B N 1
ATOM 2946 C CA . ARG B 1 163 ? -4.699 -20.719 3.729 1 50.59 163 ARG B CA 1
ATOM 2947 C C . ARG B 1 163 ? -4.426 -21.906 4.648 1 50.59 163 ARG B C 1
ATOM 2949 O O . ARG B 1 163 ? -3.939 -21.734 5.766 1 50.59 163 ARG B O 1
ATOM 2956 N N . ARG B 1 164 ? -5.25 -22.641 4.961 1 45.56 164 ARG B N 1
ATOM 2957 C CA . ARG B 1 164 ? -4.84 -23.906 5.562 1 45.56 164 ARG B CA 1
ATOM 2958 C C . ARG B 1 164 ? -3.49 -24.359 5.012 1 45.56 164 ARG B C 1
ATOM 2960 O O . ARG B 1 164 ? -3.098 -23.969 3.912 1 45.56 164 ARG B O 1
ATOM 2967 N N . ALA B 1 165 ? -2.672 -24.969 6.062 1 49.25 165 ALA B N 1
ATOM 2968 C CA . ALA B 1 165 ? -1.437 -25.734 5.902 1 49.25 165 ALA B CA 1
ATOM 2969 C C . ALA B 1 165 ? -1.345 -26.328 4.504 1 49.25 165 ALA B C 1
ATOM 2971 O O . ALA B 1 165 ? -1.715 -27.5 4.301 1 49.25 165 ALA B O 1
ATOM 2972 N N . ASP B 1 166 ? -1.719 -25.594 3.354 1 59.12 166 ASP B N 1
ATOM 2973 C CA . ASP B 1 166 ? -2.127 -26.188 2.078 1 59.12 166 ASP B CA 1
ATOM 2974 C C . ASP B 1 166 ? -0.933 -26.344 1.141 1 59.12 166 ASP B C 1
ATOM 2976 O O . ASP B 1 166 ? 0.144 -25.797 1.4 1 59.12 166 ASP B O 1
ATOM 2980 N N . ASP B 1 167 ? -0.958 -27.188 0.243 1 73.81 167 ASP B N 1
ATOM 2981 C CA . ASP B 1 167 ? -0.143 -27.594 -0.895 1 73.81 167 ASP B CA 1
ATOM 2982 C C . ASP B 1 167 ? 0.572 -26.406 -1.523 1 73.81 167 ASP B C 1
ATOM 2984 O O . ASP B 1 167 ? 1.729 -26.516 -1.935 1 73.81 167 ASP B O 1
ATOM 2988 N N . LEU B 1 168 ? 0.18 -25.234 -1.146 1 83.75 168 LEU B N 1
ATOM 2989 C CA . LEU B 1 168 ? 0.786 -24.094 -1.812 1 83.75 168 LEU B CA 1
ATOM 2990 C C . LEU B 1 168 ? 2.014 -23.609 -1.049 1 83.75 168 LEU B C 1
ATOM 2992 O O . LEU B 1 168 ? 3.021 -23.234 -1.656 1 83.75 168 LEU B O 1
ATOM 2996 N N . LEU B 1 169 ? 1.872 -23.688 0.284 1 86.5 169 LEU B N 1
ATOM 2997 C CA . LEU B 1 169 ? 2.986 -23.266 1.127 1 86.5 169 LEU B CA 1
ATOM 2998 C C . LEU B 1 169 ? 4.215 -24.141 0.875 1 86.5 169 LEU B C 1
ATOM 3000 O O . LEU B 1 169 ? 5.332 -23.625 0.771 1 86.5 169 LEU B O 1
ATOM 3004 N N . CYS B 1 170 ? 3.961 -25.375 0.72 1 89.12 170 CYS B N 1
ATOM 3005 C CA . CYS B 1 170 ? 5.059 -26.312 0.542 1 89.12 170 CYS B CA 1
ATOM 3006 C C . CYS B 1 170 ? 5.676 -26.188 -0.845 1 89.12 170 CYS B C 1
ATOM 3008 O O . CYS B 1 170 ? 6.797 -26.641 -1.077 1 89.12 170 CYS B O 1
ATOM 3010 N N . LYS B 1 171 ? 5.02 -25.516 -1.725 1 90.88 171 LYS B N 1
ATOM 3011 C CA . LYS B 1 171 ? 5.531 -25.328 -3.08 1 90.88 171 LYS B CA 1
ATOM 3012 C C . LYS B 1 171 ? 6.277 -24 -3.211 1 90.88 171 LYS B C 1
ATOM 3014 O O . LYS B 1 171 ? 6.953 -23.766 -4.215 1 90.88 171 LYS B O 1
ATOM 3019 N N . ALA B 1 172 ? 6.191 -23.188 -2.213 1 92.75 172 ALA B N 1
ATOM 3020 C CA . ALA B 1 172 ? 6.844 -21.875 -2.268 1 92.75 172 ALA B CA 1
ATOM 3021 C C . ALA B 1 172 ? 8.336 -22 -1.973 1 92.75 172 ALA B C 1
ATOM 3023 O O . ALA B 1 172 ? 8.773 -22.953 -1.319 1 92.75 172 ALA B O 1
ATOM 3024 N N . ASP B 1 173 ? 9.094 -21.078 -2.492 1 94.5 173 ASP B N 1
ATOM 3025 C CA . ASP B 1 173 ? 10.523 -21.016 -2.195 1 94.5 173 ASP B CA 1
ATOM 3026 C C . ASP B 1 173 ? 10.789 -20.156 -0.963 1 94.5 173 ASP B C 1
ATOM 3028 O O . ASP B 1 173 ? 11.766 -20.375 -0.246 1 94.5 173 ASP B O 1
ATOM 3032 N N . VAL B 1 174 ? 9.953 -19.203 -0.731 1 93.38 174 VAL B N 1
ATOM 3033 C CA . VAL B 1 174 ? 10.172 -18.266 0.364 1 93.38 174 VAL B CA 1
ATOM 3034 C C . VAL B 1 174 ? 8.828 -17.75 0.879 1 93.38 174 VAL B C 1
ATOM 3036 O O . VAL B 1 174 ? 7.883 -17.578 0.105 1 93.38 174 VAL B O 1
ATOM 3039 N N . LEU B 1 175 ? 8.766 -17.578 2.143 1 91.88 175 LEU B N 1
ATOM 3040 C CA . LEU B 1 175 ? 7.695 -16.828 2.781 1 91.88 175 LEU B CA 1
ATOM 3041 C C . LEU B 1 175 ? 8.172 -15.422 3.15 1 91.88 175 LEU B C 1
ATOM 3043 O O . LEU B 1 175 ? 9.086 -15.266 3.959 1 91.88 175 LEU B O 1
ATOM 3047 N N . CYS B 1 176 ? 7.57 -14.414 2.521 1 92.5 176 CYS B N 1
ATOM 3048 C CA . CYS B 1 176 ? 7.934 -13.023 2.779 1 92.5 176 CYS B CA 1
ATOM 3049 C C . CYS B 1 176 ? 6.902 -12.352 3.676 1 92.5 176 CYS B C 1
ATOM 3051 O O . CYS B 1 176 ? 5.777 -12.086 3.246 1 92.5 176 CYS B O 1
ATOM 3053 N N . GLU B 1 177 ? 7.328 -12.078 4.875 1 91.62 177 GLU B N 1
ATOM 3054 C CA . GLU B 1 177 ? 6.43 -11.477 5.855 1 91.62 177 GLU B CA 1
ATOM 3055 C C . GLU B 1 177 ? 6.469 -9.953 5.773 1 91.62 177 GLU B C 1
ATOM 3057 O O . GLU B 1 177 ? 7.543 -9.359 5.707 1 91.62 177 GLU B O 1
ATOM 3062 N N . VAL B 1 178 ? 5.328 -9.367 5.719 1 93.25 178 VAL B N 1
ATOM 3063 C CA . VAL B 1 178 ? 5.219 -7.918 5.844 1 93.25 178 VAL B CA 1
ATOM 3064 C C . VAL B 1 178 ? 5.047 -7.539 7.312 1 93.25 178 VAL B C 1
ATOM 3066 O O . VAL B 1 178 ? 3.986 -7.773 7.902 1 93.25 178 VAL B O 1
ATOM 3069 N N . PRO B 1 179 ? 6.027 -6.961 7.887 1 91.75 179 PRO B N 1
ATOM 3070 C CA . PRO B 1 179 ? 5.984 -6.738 9.336 1 91.75 179 PRO B CA 1
ATOM 3071 C C . PRO B 1 179 ? 5.098 -5.555 9.719 1 91.75 179 PRO B C 1
ATOM 3073 O O . PRO B 1 179 ? 4.887 -4.648 8.914 1 91.75 179 PRO B O 1
ATOM 3076 N N . ALA B 1 180 ? 4.578 -5.582 10.844 1 89.75 180 ALA B N 1
ATOM 3077 C CA . ALA B 1 180 ? 3.844 -4.512 11.508 1 89.75 180 ALA B CA 1
ATOM 3078 C C . ALA B 1 180 ? 4.254 -4.395 12.977 1 89.75 180 ALA B C 1
ATOM 3080 O O . ALA B 1 180 ? 5.121 -5.137 13.445 1 89.75 180 ALA B O 1
ATOM 3081 N N . LEU B 1 181 ? 3.719 -3.342 13.609 1 84.31 181 LEU B N 1
ATOM 3082 C CA . LEU B 1 181 ? 3.967 -3.246 15.047 1 84.31 181 LEU B CA 1
ATOM 3083 C C . LEU B 1 181 ? 3.572 -4.539 15.75 1 84.31 181 LEU B C 1
ATOM 3085 O O . LEU B 1 181 ? 2.574 -5.168 15.398 1 84.31 181 LEU B O 1
ATOM 3089 N N . PRO B 1 182 ? 4.371 -4.73 16.781 1 75.38 182 PRO B N 1
ATOM 3090 C CA . PRO B 1 182 ? 3.973 -5.891 17.578 1 75.38 182 PRO B CA 1
ATOM 3091 C C . PRO B 1 182 ? 2.586 -5.73 18.188 1 75.38 182 PRO B C 1
ATOM 3093 O O . PRO B 1 182 ? 2.146 -4.605 18.453 1 75.38 182 PRO B O 1
ATOM 3096 N N . TYR B 1 183 ? 1.761 -6.695 18.312 1 69.25 183 TYR B N 1
ATOM 3097 C CA . TYR B 1 183 ? 0.483 -6.754 19.016 1 69.25 183 TYR B CA 1
ATOM 3098 C C . TYR B 1 183 ? -0.648 -6.242 18.125 1 69.25 183 TYR B C 1
ATOM 3100 O O . TYR B 1 183 ? -1.798 -6.16 18.562 1 69.25 183 TYR B O 1
ATOM 3108 N N . SER B 1 184 ? -0.127 -5.711 16.969 1 66 184 SER B N 1
ATOM 3109 C CA . SER B 1 184 ? -1.209 -5.363 16.047 1 66 184 SER B CA 1
ATOM 3110 C C . SER B 1 184 ? -1.992 -6.602 15.625 1 66 184 SER B C 1
ATOM 3112 O O . SER B 1 184 ? -1.407 -7.656 15.383 1 66 184 SER B O 1
ATOM 3114 N N . HIS B 1 185 ? -3.123 -6.797 16.031 1 65.81 185 HIS B N 1
ATOM 3115 C CA . HIS B 1 185 ? -3.951 -7.953 15.703 1 65.81 185 HIS B CA 1
ATOM 3116 C C . HIS B 1 185 ? -4.59 -7.812 14.328 1 65.81 185 HIS B C 1
ATOM 3118 O O . HIS B 1 185 ? -5.777 -8.086 14.156 1 65.81 185 HIS B O 1
ATOM 3124 N N . PHE B 1 186 ? -3.734 -7.09 13.344 1 71.88 186 PHE B N 1
ATOM 3125 C CA . PHE B 1 186 ? -4.266 -6.895 12 1 71.88 186 PHE B CA 1
ATOM 3126 C C . PHE B 1 186 ? -3.252 -7.328 10.945 1 71.88 186 PHE B C 1
ATOM 3128 O O . PHE B 1 186 ? -2.047 -7.336 11.203 1 71.88 186 PHE B O 1
ATOM 3135 N N . SER B 1 187 ? -3.977 -7.832 9.953 1 81.56 187 SER B N 1
ATOM 3136 C CA . SER B 1 187 ? -3.152 -7.973 8.758 1 81.56 187 SER B CA 1
ATOM 3137 C C . SER B 1 187 ? -3.309 -6.77 7.836 1 81.56 187 SER B C 1
ATOM 3139 O O . SER B 1 187 ? -4.223 -5.961 8.008 1 81.56 187 SER B O 1
ATOM 3141 N N . TYR B 1 188 ? -2.41 -6.52 7.062 1 90.94 188 TYR B N 1
ATOM 3142 C CA . TYR B 1 188 ? -2.488 -5.492 6.027 1 90.94 188 TYR B CA 1
ATOM 3143 C C . TYR B 1 188 ? -3.652 -5.758 5.082 1 90.94 188 TYR B C 1
ATOM 3145 O O . TYR B 1 188 ? -4.066 -6.906 4.902 1 90.94 188 TYR B O 1
ATOM 3153 N N . ASN B 1 189 ? -4.281 -4.656 4.625 1 90.69 189 ASN B N 1
ATOM 3154 C CA . ASN B 1 189 ? -5.047 -4.816 3.393 1 90.69 189 ASN B CA 1
ATOM 3155 C C . ASN B 1 189 ? -4.23 -5.516 2.311 1 90.69 189 ASN B C 1
ATOM 3157 O O . ASN B 1 189 ? -3.076 -5.152 2.066 1 90.69 189 ASN B O 1
ATOM 3161 N N . VAL B 1 190 ? -4.805 -6.473 1.679 1 92.5 190 VAL B N 1
ATOM 3162 C CA . VAL B 1 190 ? -4.059 -7.328 0.76 1 92.5 190 VAL B CA 1
ATOM 3163 C C . VAL B 1 190 ? -3.488 -6.484 -0.381 1 92.5 190 VAL B C 1
ATOM 3165 O O . VAL B 1 190 ? -2.369 -6.727 -0.838 1 92.5 190 VAL B O 1
ATOM 3168 N N . GLY B 1 191 ? -4.25 -5.516 -0.896 1 93.94 191 GLY B N 1
ATOM 3169 C CA . GLY B 1 191 ? -3.74 -4.625 -1.927 1 93.94 191 GLY B CA 1
ATOM 3170 C C . GLY B 1 191 ? -2.52 -3.842 -1.486 1 93.94 191 GLY B C 1
ATOM 3171 O O . GLY B 1 191 ? -1.563 -3.688 -2.25 1 93.94 191 GLY B O 1
ATOM 3172 N N . CYS B 1 192 ? -2.518 -3.43 -0.255 1 95.12 192 CYS B N 1
ATOM 3173 C CA . CYS B 1 192 ? -1.391 -2.676 0.282 1 95.12 192 CYS B CA 1
ATOM 3174 C C . CYS B 1 192 ? -0.184 -3.578 0.503 1 95.12 192 CYS B C 1
ATOM 3176 O O . CYS B 1 192 ? 0.953 -3.178 0.246 1 95.12 192 CYS B O 1
ATOM 3178 N N . ALA B 1 193 ? -0.453 -4.77 0.97 1 95.25 193 ALA B N 1
ATOM 3179 C CA . ALA B 1 193 ? 0.641 -5.711 1.197 1 95.25 193 ALA B CA 1
ATOM 3180 C C . ALA B 1 193 ? 1.377 -6.02 -0.103 1 95.25 193 ALA B C 1
ATOM 3182 O O . ALA B 1 193 ? 2.609 -6.012 -0.143 1 95.25 193 ALA B O 1
ATOM 3183 N N . VAL B 1 194 ? 0.634 -6.266 -1.096 1 96.81 194 VAL B N 1
ATOM 3184 C CA . VAL B 1 194 ? 1.218 -6.551 -2.402 1 96.81 194 VAL B CA 1
ATOM 3185 C C . VAL B 1 194 ? 2.004 -5.336 -2.893 1 96.81 194 VAL B C 1
ATOM 3187 O O . VAL B 1 194 ? 3.117 -5.477 -3.406 1 96.81 194 VAL B O 1
ATOM 3190 N N . THR B 1 195 ? 1.429 -4.18 -2.725 1 97.56 195 THR B N 1
ATOM 3191 C CA . THR B 1 195 ? 2.078 -2.947 -3.158 1 97.56 195 THR B CA 1
ATOM 3192 C C . THR B 1 195 ? 3.414 -2.76 -2.443 1 97.56 195 THR B C 1
ATOM 3194 O O . THR B 1 195 ? 4.406 -2.367 -3.062 1 97.56 195 THR B O 1
ATOM 3197 N N . LEU B 1 196 ? 3.432 -3.078 -1.159 1 97.06 196 LEU B N 1
ATOM 3198 C CA . LEU B 1 196 ? 4.668 -2.967 -0.394 1 97.06 196 LEU B CA 1
ATOM 3199 C C . LEU B 1 196 ? 5.742 -3.896 -0.954 1 97.06 196 LEU B C 1
ATOM 3201 O O . LEU B 1 196 ? 6.887 -3.482 -1.153 1 97.06 196 LEU B O 1
ATOM 3205 N N . ALA B 1 197 ? 5.383 -5.113 -1.215 1 96.44 197 ALA B N 1
ATOM 3206 C CA . ALA B 1 197 ? 6.34 -6.086 -1.732 1 96.44 197 ALA B CA 1
ATOM 3207 C C . ALA B 1 197 ? 6.84 -5.684 -3.117 1 96.44 197 ALA B C 1
ATOM 3209 O O . ALA B 1 197 ? 8.039 -5.754 -3.396 1 96.44 197 ALA B O 1
ATOM 3210 N N . LEU B 1 198 ? 5.926 -5.234 -3.928 1 96.5 198 LEU B N 1
ATOM 3211 C CA . LEU B 1 198 ? 6.289 -4.824 -5.281 1 96.5 198 LEU B CA 1
ATOM 3212 C C . LEU B 1 198 ? 7.188 -3.594 -5.254 1 96.5 198 LEU B C 1
ATOM 3214 O O . LEU B 1 198 ? 8.094 -3.461 -6.078 1 96.5 198 LEU B O 1
ATOM 3218 N N . PHE B 1 199 ? 6.941 -2.707 -4.336 1 96.38 199 PHE B N 1
ATOM 3219 C CA . PHE B 1 199 ? 7.754 -1.501 -4.227 1 96.38 199 PHE B CA 1
ATOM 3220 C C . PHE B 1 199 ? 9.18 -1.845 -3.807 1 96.38 199 PHE B C 1
ATOM 3222 O O . PHE B 1 199 ? 10.141 -1.279 -4.332 1 96.38 199 PHE B O 1
ATOM 3229 N N . GLU B 1 200 ? 9.297 -2.74 -2.873 1 95.5 200 GLU B N 1
ATOM 3230 C CA . GLU B 1 200 ? 10.625 -3.182 -2.471 1 95.5 200 GLU B CA 1
ATOM 3231 C C . GLU B 1 200 ? 11.375 -3.816 -3.639 1 95.5 200 GLU B C 1
ATOM 3233 O O . GLU B 1 200 ? 12.57 -3.596 -3.811 1 95.5 200 GLU B O 1
ATOM 3238 N N . ARG B 1 201 ? 10.641 -4.598 -4.402 1 94.56 201 ARG B N 1
ATOM 3239 C CA . ARG B 1 201 ? 11.266 -5.176 -5.59 1 94.56 201 ARG B CA 1
ATOM 3240 C C . ARG B 1 201 ? 11.609 -4.098 -6.613 1 94.56 201 ARG B C 1
ATOM 3242 O O . ARG B 1 201 ? 12.656 -4.152 -7.254 1 94.56 201 ARG B O 1
ATOM 3249 N N . PHE B 1 202 ? 10.773 -3.117 -6.777 1 92.75 202 PHE B N 1
ATOM 3250 C CA . PHE B 1 202 ? 10.977 -2.014 -7.707 1 92.75 202 PHE B CA 1
ATOM 3251 C C . PHE B 1 202 ? 12.266 -1.263 -7.391 1 92.75 202 PHE B C 1
ATOM 3253 O O . PHE B 1 202 ? 13.008 -0.884 -8.297 1 92.75 202 PHE B O 1
ATOM 3260 N N . LYS B 1 203 ? 12.539 -1.087 -6.148 1 92.25 203 LYS B N 1
ATOM 3261 C CA . LYS B 1 203 ? 13.75 -0.397 -5.727 1 92.25 203 LYS B CA 1
ATOM 3262 C C . LYS B 1 203 ? 14.992 -1.072 -6.305 1 92.25 203 LYS B C 1
ATOM 3264 O O . LYS B 1 203 ? 15.977 -0.402 -6.637 1 92.25 203 LYS B O 1
ATOM 3269 N N . ILE B 1 204 ? 14.875 -2.373 -6.441 1 90.12 204 ILE B N 1
ATOM 3270 C CA . ILE B 1 204 ? 16.016 -3.17 -6.902 1 90.12 204 ILE B CA 1
ATOM 3271 C C . ILE B 1 204 ? 16.016 -3.234 -8.43 1 90.12 204 ILE B C 1
ATOM 3273 O O . ILE B 1 204 ? 17.062 -3.193 -9.055 1 90.12 204 ILE B O 1
ATOM 3277 N N . THR B 1 205 ? 14.836 -3.209 -9.031 1 88.44 205 THR B N 1
ATOM 3278 C CA . THR B 1 205 ? 14.727 -3.543 -10.453 1 88.44 205 THR B CA 1
ATOM 3279 C C . THR B 1 205 ? 14.453 -2.295 -11.281 1 88.44 205 THR B C 1
ATOM 3281 O O . THR B 1 205 ? 14.203 -2.387 -12.484 1 88.44 205 THR B O 1
ATOM 3284 N N . ARG B 1 206 ? 14.438 -1.179 -10.742 1 84.5 206 ARG B N 1
ATOM 3285 C CA . ARG B 1 206 ? 14 0.048 -11.398 1 84.5 206 ARG B CA 1
ATOM 3286 C C . ARG B 1 206 ? 14.797 0.307 -12.672 1 84.5 206 ARG B C 1
ATOM 3288 O O . ARG B 1 206 ? 14.297 0.93 -13.609 1 84.5 206 ARG B O 1
ATOM 3295 N N . SER B 1 207 ? 16.016 -0.181 -12.711 1 83.5 207 SER B N 1
ATOM 3296 C CA . SER B 1 207 ? 16.859 0.066 -13.875 1 83.5 207 SER B CA 1
ATOM 3297 C C . SER B 1 207 ? 16.797 -1.095 -14.859 1 83.5 207 SER B C 1
ATOM 3299 O O . SER B 1 207 ? 17.438 -1.058 -15.914 1 83.5 207 SER B O 1
ATOM 3301 N N . TRP B 1 208 ? 16.016 -2.078 -14.508 1 82.5 208 TRP B N 1
ATOM 3302 C CA . TRP B 1 208 ? 15.898 -3.25 -15.367 1 82.5 208 TRP B CA 1
ATOM 3303 C C . TRP B 1 208 ? 14.938 -2.982 -16.531 1 82.5 208 TRP B C 1
ATOM 3305 O O . TRP B 1 208 ? 14.094 -2.088 -16.438 1 82.5 208 TRP B O 1
ATOM 3315 N N . PRO B 1 209 ? 15.148 -3.713 -17.609 1 79.44 209 PRO B N 1
ATOM 3316 C CA . PRO B 1 209 ? 14.141 -3.611 -18.672 1 79.44 209 PRO B CA 1
ATOM 3317 C C . PRO B 1 209 ? 12.734 -3.947 -18.172 1 79.44 209 PRO B C 1
ATOM 3319 O O . PRO B 1 209 ? 12.57 -4.812 -17.312 1 79.44 209 PRO B O 1
ATOM 3322 N N . ARG B 1 210 ? 11.812 -3.189 -18.734 1 74.38 210 ARG B N 1
ATOM 3323 C CA . ARG B 1 210 ? 10.438 -3.371 -18.281 1 74.38 210 ARG B CA 1
ATOM 3324 C C . ARG B 1 210 ? 9.617 -4.133 -19.312 1 74.38 210 ARG B C 1
ATOM 3326 O O . ARG B 1 210 ? 9.883 -4.051 -20.516 1 74.38 210 ARG B O 1
ATOM 3333 N N . PRO B 1 211 ? 8.617 -4.883 -18.672 1 69 211 PRO B N 1
ATOM 3334 C CA . PRO B 1 211 ? 7.766 -5.633 -19.594 1 69 211 PRO B CA 1
ATOM 3335 C C . PRO B 1 211 ? 6.855 -4.73 -20.438 1 69 211 PRO B C 1
ATOM 3337 O O . PRO B 1 211 ? 6.699 -3.547 -20.109 1 69 211 PRO B O 1
ATOM 3340 N N . VAL B 1 212 ? 6.355 -5.398 -21.375 1 66.44 212 VAL B N 1
ATOM 3341 C CA . VAL B 1 212 ? 5.371 -4.723 -22.219 1 66.44 212 VAL B CA 1
ATOM 3342 C C . VAL B 1 212 ? 4.09 -4.488 -21.422 1 66.44 212 VAL B C 1
ATOM 3344 O O . VAL B 1 212 ? 3.641 -5.363 -20.688 1 66.44 212 VAL B O 1
ATOM 3347 N N . THR B 1 213 ? 3.648 -3.215 -21.484 1 70.19 213 THR B N 1
ATOM 3348 C CA . THR B 1 213 ? 2.396 -2.863 -20.812 1 70.19 213 THR B CA 1
ATOM 3349 C C . THR B 1 213 ? 1.277 -2.678 -21.844 1 70.19 213 THR B C 1
ATOM 3351 O O . THR B 1 213 ? 1.532 -2.613 -23.047 1 70.19 213 THR B O 1
ATOM 3354 N N . ILE B 1 214 ? 0.135 -2.836 -21.297 1 66.38 214 ILE B N 1
ATOM 3355 C CA . ILE B 1 214 ? -1.048 -2.57 -22.109 1 66.38 214 ILE B CA 1
ATOM 3356 C C . ILE B 1 214 ? -1.249 -1.062 -22.25 1 66.38 214 ILE B C 1
ATOM 3358 O O . ILE B 1 214 ? -1.273 -0.339 -21.25 1 66.38 214 ILE B O 1
ATOM 3362 N N . PRO B 1 215 ? -1.326 -0.666 -23.484 1 66.19 215 PRO B N 1
ATOM 3363 C CA . PRO B 1 215 ? -1.509 0.774 -23.688 1 66.19 215 PRO B CA 1
ATOM 3364 C C . PRO B 1 215 ? -2.891 1.258 -23.25 1 66.19 215 PRO B C 1
ATOM 3366 O O . PRO B 1 215 ? -3.838 0.468 -23.203 1 66.19 215 PRO B O 1
ATOM 3369 N N . PRO B 1 216 ? -2.92 2.596 -22.875 1 62.44 216 PRO B N 1
ATOM 3370 C CA . PRO B 1 216 ? -4.227 3.156 -22.531 1 62.44 216 PRO B CA 1
ATOM 3371 C C . PRO B 1 216 ? -5.211 3.133 -23.703 1 62.44 216 PRO B C 1
ATOM 3373 O O . PRO B 1 216 ? -4.793 3.174 -24.859 1 62.44 216 PRO B O 1
ATOM 3376 N N . THR B 1 217 ? -6.371 2.654 -23.484 1 54.44 217 THR B N 1
ATOM 3377 C CA . THR B 1 217 ? -7.375 2.701 -24.531 1 54.44 217 THR B CA 1
ATOM 3378 C C . THR B 1 217 ? -7.914 4.121 -24.703 1 54.44 217 THR B C 1
ATOM 3380 O O . THR B 1 217 ? -8.438 4.469 -25.766 1 54.44 217 THR B O 1
ATOM 3383 N N . CYS B 1 218 ? -8.242 4.922 -23.625 1 48.72 218 CYS B N 1
ATOM 3384 C CA . CYS B 1 218 ? -8.891 6.219 -23.812 1 48.72 218 CYS B CA 1
ATOM 3385 C C . CYS B 1 218 ? -7.871 7.289 -24.172 1 48.72 218 CYS B C 1
ATOM 3387 O O . CYS B 1 218 ? -6.875 7.465 -23.469 1 48.72 218 CYS B O 1
ATOM 3389 N N . ALA B 1 219 ? -7.625 7.582 -25.453 1 41.53 219 ALA B N 1
ATOM 3390 C CA . ALA B 1 219 ? -6.945 8.781 -25.938 1 41.53 219 ALA B CA 1
ATOM 3391 C C . ALA B 1 219 ? -7.293 9.992 -25.062 1 41.53 219 ALA B C 1
ATOM 3393 O O . ALA B 1 219 ? -8.453 10.188 -24.703 1 41.53 219 ALA B O 1
ATOM 3394 N N . SER B 1 220 ? -6.305 10.453 -24.25 1 35.41 220 SER B N 1
ATOM 3395 C CA . SER B 1 220 ? -6.48 11.766 -23.641 1 35.41 220 SER B CA 1
ATOM 3396 C C . SER B 1 220 ? -7.277 12.703 -24.547 1 35.41 220 SER B C 1
ATOM 3398 O O . SER B 1 220 ? -6.992 12.812 -25.734 1 35.41 220 SER B O 1
ATOM 3400 N N . VAL B 1 221 ? -8.625 12.914 -24.406 1 29.31 221 VAL B N 1
ATOM 3401 C CA . VAL B 1 221 ? -9.148 14.078 -25.125 1 29.31 221 VAL B CA 1
ATOM 3402 C C . VAL B 1 221 ? -8.219 15.266 -24.922 1 29.31 221 VAL B C 1
ATOM 3404 O O . VAL B 1 221 ? -7.961 15.68 -23.797 1 29.31 221 VAL B O 1
ATOM 3407 N N . SER B 1 222 ? -7.172 15.492 -25.906 1 25.22 222 SER B N 1
ATOM 3408 C CA . SER B 1 222 ? -6.785 16.891 -26.016 1 25.22 222 SER B CA 1
ATOM 3409 C C . SER B 1 222 ? -8 17.812 -25.984 1 25.22 222 SER B C 1
ATOM 3411 O O . SER B 1 222 ? -9.039 17.5 -26.562 1 25.22 222 SER B O 1
#

Solvent-accessible surface area (backbone atoms only — not comparable to full-atom values): 24244 Å² total; per-residue (Å²): 134,80,78,66,81,71,80,80,52,81,87,65,65,63,47,74,61,60,53,42,52,70,67,59,53,59,71,62,58,64,68,63,46,42,33,35,39,36,40,25,55,63,74,50,37,66,40,50,3,42,41,48,34,45,33,33,31,54,52,30,45,29,39,36,29,27,14,80,83,68,65,55,79,56,65,39,73,68,35,48,51,48,11,41,57,66,27,43,28,63,48,48,16,30,38,37,35,24,73,70,44,58,46,68,62,49,50,49,46,40,37,75,76,68,58,30,46,34,33,36,57,40,57,72,72,76,71,79,60,86,61,66,54,53,74,31,48,60,70,36,58,90,66,32,43,68,66,53,63,41,52,31,30,34,42,33,37,63,35,76,96,63,62,50,101,40,78,61,63,61,67,33,62,30,36,39,22,51,80,57,43,84,85,51,73,64,67,72,58,64,32,45,49,52,46,49,55,44,48,59,30,31,56,74,44,68,85,43,54,71,47,76,64,42,71,46,66,54,70,75,82,124,134,78,77,67,81,72,79,80,52,82,86,62,67,63,48,76,59,59,55,42,51,70,69,58,52,60,73,62,58,63,67,62,45,41,34,35,38,36,40,24,56,64,74,50,37,67,40,50,3,42,41,48,34,46,34,33,31,52,50,30,44,28,38,35,27,27,15,81,83,68,65,53,80,56,65,38,73,67,35,49,51,50,11,41,57,65,27,42,26,62,48,47,16,29,37,36,35,26,73,70,43,59,46,68,62,50,48,49,46,39,36,75,75,67,58,32,47,34,31,35,58,41,58,73,74,75,73,77,60,87,62,67,52,51,73,32,48,59,70,36,57,90,66,32,43,68,66,54,62,40,52,30,30,34,41,33,36,65,34,76,95,63,63,53,98,39,79,61,63,60,67,32,62,30,36,37,22,51,81,59,44,85,85,51,74,64,66,70,57,64,32,45,48,51,44,47,54,44,49,59,31,30,56,73,44,67,87,43,53,70,48,77,64,40,71,47,67,51,70,74,82,125

Foldseek 3Di:
DPPDLPPPDLVPVVPVLEADDPVVLVVQDDFWQAEEEEEELDAALLLLLLQWLLCFVLFHQEYEYEYQVRCSVRLDPVSPSSNVVNNCCQAAWTHRYNSYDNPLVVLCCCCVPVNAQEEEEAAPPPPDCPLVAAEDELVDCVGVVVNLLDRHYYYYFDCVVHPPVDPVVNSHNYYYHHYDDPPPPDGDSRSVSSSSSSVSSSVVCVVPDGHDIGGHPRPPPD/DPPDLPPPDLVPVVPVLEADDPVVLVVQDDFWQAEEEEEELDQALLLLLLQWLLCFVLFHQEYEYEYQVRCSVRLDPVSPSSNVVNNCCQAAWTHGYNSYDNPLVVLCCCCVPVNAQEEEEAAPPPPDCPLVAAEDELVDCVGVVVNLLDRHYYYYFDCVVHPPVDPVVNSHNYYYHHYDDPPPPDGDSRSVSSSSSSVSSSVVCVVPDGHDIGGHPRPPPD

Radius of gyration: 21.86 Å; Cα contacts (8 Å, |Δi|>4): 835; chains: 2; bounding box: 46×56×73 Å

pLDDT: mean 79.11, std 18.05, range [21.31, 97.56]

Nearest PDB structures (foldseek):
  4x3m-assembly1_B  TM=6.999E-01  e=4.362E-06  Thermus thermophilus HB8
  3ilk-assembly1_A  TM=6.692E-01  e=6.306E-06  Haemophilus influenzae
  4xbo-assembly1_A  TM=6.292E-01  e=8.062E-06  Escherichia coli K-12
  3kty-assembly2_C  TM=6.272E-01  e=9.407E-05  Bordetella pertussis
  7aoi-assembly1_XO  TM=6.090E-01  e=3.521E-05  Trypanosoma brucei

Organism: Perkinsus marinus (strain ATCC 50983 / TXsc) (NCBI:txid423536)